Protein AF-A0A9P4UPQ6-F1 (afdb_monomer_lite)

Sequence (536 aa):
ASTRLLARRKLNTFLDKSLARQGDLAWNLEYATAYAYKHIIAARNEITDTIDYIRELDCGNSTSISNRTPYLIFTHLDKAIFGGKLDGMVYLRWRGMSSSSPGTTFAPGRERSGGEKVPRVCIELNSTPFETPEEDEIGGGGIDELLDVLIHQMIHAWFLVCCGAQEEGARQDGRISDGLHFGVILFTLRDVICNCRDGPLKLTFYAVQRCKMHEYNTSDPRFPYLGQSGDHVPHDRDRYISIDPKGLSAVNLPPADGESHCTHDNRKIRYAQIKNWQVENYARAIKSDHESKTGYEVSDLNTKGELEAVKRLHGPPSRTYVELIWEMKRIMVPKAKVIRYATLNKLVEKMAEKRDVAIPAGCSFNVLKFLYDFIQKGNYVISNQEDDCTTSGSSQYRPELTHGPPVIKGPPISSVSDLTRDAHQRLLTQVHVFNLAKEMGFNELRDYALQRMHDMPTTTDDPIAVLVEIYGDGKSAPHGALQHWTRCFLMRKDESGINGSSNPSNLEKLLFWYYERLRKGLLDKSSAFRDDFTLA

Structure (mmCIF, N/CA/C/O backbone):
data_AF-A0A9P4UPQ6-F1
#
_entry.id   AF-A0A9P4UPQ6-F1
#
loop_
_atom_site.group_PDB
_atom_site.id
_atom_site.type_symbol
_atom_site.label_atom_id
_atom_site.label_alt_id
_atom_site.label_comp_id
_atom_site.label_asym_id
_atom_site.label_entity_id
_atom_site.label_seq_id
_atom_site.pdbx_PDB_ins_code
_atom_site.Cartn_x
_atom_site.Cartn_y
_atom_site.Cartn_z
_atom_site.occupancy
_atom_site.B_iso_or_equiv
_atom_site.auth_seq_id
_atom_site.auth_comp_id
_atom_site.auth_asym_id
_atom_site.auth_atom_id
_atom_site.pdbx_PDB_model_num
ATOM 1 N N . ALA A 1 1 ? 37.867 -12.931 -8.844 1.00 45.59 1 ALA A N 1
ATOM 2 C CA . ALA A 1 1 ? 36.870 -13.960 -8.460 1.00 45.59 1 ALA A CA 1
ATOM 3 C C . ALA A 1 1 ? 35.537 -13.357 -7.983 1.00 45.59 1 ALA A C 1
ATOM 5 O O . ALA A 1 1 ? 34.503 -13.783 -8.481 1.00 45.59 1 ALA A O 1
ATOM 6 N N . SER A 1 2 ? 35.542 -12.339 -7.106 1.00 53.03 2 SER A N 1
ATOM 7 C CA . SER A 1 2 ? 34.323 -11.724 -6.531 1.00 53.03 2 SER A CA 1
ATOM 8 C C . SER A 1 2 ? 33.358 -11.099 -7.565 1.00 53.03 2 SER A C 1
ATOM 10 O O . SER A 1 2 ? 32.173 -11.422 -7.576 1.00 53.03 2 SER A O 1
ATOM 12 N N . THR A 1 3 ? 33.858 -10.311 -8.526 1.00 53.31 3 THR A N 1
ATOM 13 C CA . THR A 1 3 ? 33.028 -9.607 -9.532 1.00 53.31 3 THR A CA 1
ATOM 14 C C . THR A 1 3 ? 32.307 -10.546 -10.507 1.00 53.31 3 THR A C 1
ATOM 16 O O . THR A 1 3 ? 31.136 -10.347 -10.815 1.00 53.31 3 THR A O 1
ATOM 19 N N . ARG A 1 4 ? 32.966 -11.629 -10.948 1.00 53.62 4 ARG A N 1
ATOM 20 C CA . ARG A 1 4 ? 32.342 -12.658 -11.807 1.00 53.62 4 ARG A CA 1
ATOM 21 C C . ARG A 1 4 ? 31.269 -13.454 -11.059 1.00 53.62 4 ARG A C 1
ATOM 23 O O . ARG A 1 4 ? 30.265 -13.832 -11.654 1.00 53.62 4 ARG A O 1
ATOM 30 N N . LEU A 1 5 ? 31.465 -13.689 -9.759 1.00 53.38 5 LEU A N 1
ATOM 31 C CA . LEU A 1 5 ? 30.482 -14.360 -8.908 1.00 53.38 5 LEU A CA 1
ATOM 32 C C . LEU A 1 5 ? 29.238 -13.480 -8.695 1.00 53.38 5 LEU A C 1
ATOM 34 O O . LEU A 1 5 ? 28.119 -13.978 -8.776 1.00 53.38 5 LEU A O 1
ATOM 38 N N . LEU A 1 6 ? 29.433 -12.174 -8.484 1.00 58.66 6 LEU A N 1
ATOM 39 C CA . LEU A 1 6 ? 28.366 -11.171 -8.382 1.00 58.66 6 LEU A CA 1
ATOM 40 C C . LEU A 1 6 ? 27.565 -11.045 -9.685 1.00 58.66 6 LEU A C 1
ATOM 42 O O . LEU A 1 6 ? 26.338 -11.097 -9.644 1.00 58.66 6 LEU A O 1
ATOM 46 N N . ALA A 1 7 ? 28.237 -10.969 -10.837 1.00 61.84 7 ALA A N 1
ATOM 47 C CA . ALA A 1 7 ? 27.577 -10.928 -12.144 1.00 61.84 7 ALA A CA 1
ATOM 48 C C . ALA A 1 7 ? 26.757 -12.201 -12.419 1.00 61.84 7 ALA A C 1
ATOM 50 O O . ALA A 1 7 ? 25.617 -12.125 -12.869 1.00 61.84 7 ALA A O 1
ATOM 51 N N . ARG A 1 8 ? 27.297 -13.381 -12.076 1.00 63.44 8 ARG A N 1
ATOM 52 C CA . ARG A 1 8 ? 26.583 -14.660 -12.217 1.00 63.44 8 ARG A CA 1
ATOM 53 C C . ARG A 1 8 ? 25.380 -14.760 -11.276 1.00 63.44 8 ARG A C 1
ATOM 55 O O . ARG A 1 8 ? 24.336 -15.251 -11.687 1.00 63.44 8 ARG A O 1
ATOM 62 N N . ARG A 1 9 ? 25.498 -14.267 -10.038 1.00 68.44 9 ARG A N 1
ATOM 63 C CA . ARG A 1 9 ? 24.370 -14.183 -9.095 1.00 68.44 9 ARG A CA 1
ATOM 64 C C . ARG A 1 9 ? 23.270 -13.254 -9.610 1.00 68.44 9 ARG A C 1
ATOM 66 O O . ARG A 1 9 ? 22.117 -13.654 -9.580 1.00 68.44 9 ARG A O 1
ATOM 73 N N . LYS A 1 10 ? 23.616 -12.074 -10.137 1.00 75.19 10 LYS A N 1
ATOM 74 C CA . LYS A 1 10 ? 22.637 -11.142 -10.724 1.00 75.19 10 LYS A CA 1
ATOM 75 C C . LYS A 1 10 ? 21.927 -11.719 -11.947 1.00 75.19 10 LYS A C 1
ATOM 77 O O . LYS A 1 10 ? 20.709 -11.620 -12.037 1.00 75.19 10 LYS A O 1
ATOM 82 N N . LEU A 1 11 ? 22.663 -12.378 -12.845 1.00 80.69 11 LEU A N 1
ATOM 83 C CA . LEU A 1 11 ? 22.070 -13.071 -13.993 1.00 80.69 11 LEU A CA 1
ATOM 84 C C . LEU A 1 11 ? 21.064 -14.141 -13.542 1.00 80.69 11 LEU A C 1
ATOM 86 O O . LEU A 1 11 ? 19.961 -14.216 -14.078 1.00 80.69 11 LEU A O 1
ATOM 90 N N . ASN A 1 12 ? 21.420 -14.927 -12.522 1.00 83.94 12 ASN A N 1
ATOM 91 C CA . ASN A 1 12 ? 20.508 -15.916 -11.954 1.00 83.94 12 ASN A CA 1
ATOM 92 C C . ASN A 1 12 ? 19.247 -15.255 -11.381 1.00 83.94 12 ASN A C 1
ATOM 94 O O . ASN A 1 12 ? 18.166 -15.790 -11.580 1.00 83.94 12 ASN A O 1
ATOM 98 N N . THR A 1 13 ? 19.352 -14.083 -10.744 1.00 86.50 13 THR A N 1
ATOM 99 C CA . THR A 1 13 ? 18.182 -13.342 -10.243 1.00 86.50 13 THR A CA 1
ATOM 100 C C . THR A 1 13 ? 17.223 -12.943 -11.364 1.00 86.50 13 THR A C 1
ATOM 102 O O . THR A 1 13 ? 16.014 -13.088 -11.201 1.00 86.50 13 THR A O 1
ATOM 105 N N . PHE A 1 14 ? 17.713 -12.475 -12.518 1.00 87.81 14 PHE A N 1
ATOM 106 C CA . PHE A 1 14 ? 16.835 -12.140 -13.650 1.00 87.81 14 PHE A CA 1
ATOM 107 C C . PHE A 1 14 ? 16.074 -13.351 -14.188 1.00 87.81 14 PHE A C 1
ATOM 109 O O . PHE A 1 14 ? 14.926 -13.206 -14.587 1.00 87.81 14 PHE A O 1
ATOM 116 N N . LEU A 1 15 ? 16.693 -14.533 -14.155 1.00 88.12 15 LEU A N 1
ATOM 117 C CA . LEU A 1 15 ? 16.133 -15.776 -14.688 1.00 88.12 15 LEU A CA 1
ATOM 118 C C . LEU A 1 15 ? 15.422 -16.639 -13.629 1.00 88.12 15 LEU A C 1
ATOM 120 O O . LEU A 1 15 ? 14.865 -17.688 -13.960 1.00 88.12 15 LEU A O 1
ATOM 124 N N . ASP A 1 16 ? 15.416 -16.215 -12.365 1.00 88.00 16 ASP A N 1
ATOM 125 C CA . ASP A 1 16 ? 14.777 -16.945 -11.274 1.00 88.00 16 ASP A CA 1
ATOM 126 C C . ASP A 1 16 ? 13.262 -16.722 -11.271 1.00 88.00 16 ASP A C 1
ATOM 128 O O . ASP A 1 16 ? 12.728 -15.721 -10.789 1.00 88.00 16 ASP A O 1
ATOM 132 N N . LYS A 1 17 ? 12.551 -17.695 -11.815 1.00 84.75 17 LYS A N 1
ATOM 133 C CA . LYS A 1 17 ? 11.089 -17.724 -11.874 1.00 84.75 17 LYS A CA 1
ATOM 134 C C . LYS A 1 17 ? 10.419 -18.105 -10.551 1.00 84.75 17 LYS A C 1
ATOM 136 O O . LYS A 1 17 ? 9.220 -17.891 -10.411 1.00 84.75 17 LYS A O 1
ATOM 141 N N . SER A 1 18 ? 11.174 -18.627 -9.582 1.00 85.38 18 SER A N 1
ATOM 142 C CA . SER A 1 18 ? 10.657 -18.988 -8.256 1.00 85.38 18 SER A CA 1
ATOM 143 C C . SER A 1 18 ? 10.598 -17.802 -7.290 1.00 85.38 18 SER A C 1
ATOM 145 O O . SER A 1 18 ? 9.892 -17.854 -6.283 1.00 85.38 18 SER A O 1
ATOM 147 N N . LEU A 1 19 ? 11.301 -16.711 -7.604 1.00 86.94 19 LEU A N 1
ATOM 148 C CA . LEU A 1 19 ? 11.350 -15.523 -6.765 1.00 86.94 19 LEU A CA 1
ATOM 149 C C . LEU A 1 19 ? 9.998 -14.788 -6.763 1.00 86.94 19 LEU A C 1
ATOM 151 O O . LEU A 1 19 ? 9.689 -14.040 -7.686 1.00 86.94 19 LEU A O 1
ATOM 155 N N . ALA A 1 20 ? 9.195 -14.975 -5.715 1.00 84.75 20 ALA A N 1
ATOM 156 C CA . ALA A 1 20 ? 7.869 -14.371 -5.583 1.00 84.75 20 ALA A CA 1
ATOM 157 C C . ALA A 1 20 ? 7.938 -12.896 -5.149 1.00 84.75 20 ALA A C 1
ATOM 159 O O . ALA A 1 20 ? 8.002 -12.596 -3.959 1.00 84.75 20 ALA A O 1
ATOM 160 N N . ARG A 1 21 ? 7.945 -11.967 -6.116 1.00 86.75 21 ARG A N 1
ATOM 161 C CA . ARG A 1 21 ? 8.015 -10.513 -5.876 1.00 86.75 21 ARG A CA 1
ATOM 162 C C . ARG A 1 21 ? 7.182 -9.749 -6.894 1.00 86.75 21 ARG A C 1
ATOM 164 O O . ARG A 1 21 ? 7.644 -9.480 -7.997 1.00 86.75 21 ARG A O 1
ATOM 171 N N . GLN A 1 22 ? 5.968 -9.366 -6.520 1.00 84.81 22 GLN A N 1
ATOM 172 C CA . GLN A 1 22 ? 5.078 -8.703 -7.472 1.00 84.81 22 GLN A CA 1
ATOM 173 C C . GLN A 1 22 ? 5.537 -7.272 -7.796 1.00 84.81 22 GLN A C 1
ATOM 175 O O . GLN A 1 22 ? 5.375 -6.845 -8.933 1.00 84.81 22 GLN A O 1
ATOM 180 N N . GLY A 1 23 ? 6.182 -6.579 -6.849 1.00 84.94 23 GLY A N 1
ATOM 181 C CA . GLY A 1 23 ? 6.617 -5.193 -7.017 1.00 84.94 23 GLY A CA 1
ATOM 182 C C . GLY A 1 23 ? 5.430 -4.230 -6.982 1.00 84.94 23 GLY A C 1
ATOM 183 O O . GLY A 1 23 ? 4.624 -4.188 -7.906 1.00 84.94 23 GLY A O 1
ATOM 184 N N . ASP A 1 24 ? 5.301 -3.480 -5.891 1.00 91.44 24 ASP A N 1
ATOM 185 C CA . ASP A 1 24 ? 4.250 -2.476 -5.721 1.00 91.44 24 ASP A CA 1
ATOM 186 C C . ASP A 1 24 ? 4.674 -1.474 -4.634 1.00 91.44 24 ASP A C 1
ATOM 188 O O . ASP A 1 24 ? 4.828 -1.840 -3.467 1.00 91.44 24 ASP A O 1
ATOM 192 N N . LEU A 1 25 ? 4.902 -0.210 -5.003 1.00 91.44 25 LEU A N 1
ATOM 193 C CA . LEU A 1 25 ? 5.230 0.863 -4.051 1.00 91.44 25 LEU A CA 1
ATOM 194 C C . LEU A 1 25 ? 3.991 1.579 -3.496 1.00 91.44 25 LEU A C 1
ATOM 196 O O . LEU A 1 25 ? 4.138 2.489 -2.681 1.00 91.44 25 LEU A O 1
ATOM 200 N N . ALA A 1 26 ? 2.785 1.177 -3.903 1.00 89.88 26 ALA A N 1
ATOM 201 C CA . ALA A 1 26 ? 1.529 1.868 -3.620 1.00 89.88 26 ALA A CA 1
ATOM 202 C C . ALA A 1 26 ? 1.497 3.316 -4.153 1.00 89.88 26 ALA A C 1
ATOM 204 O O . ALA A 1 26 ? 0.862 4.204 -3.573 1.00 89.88 26 ALA A O 1
ATOM 205 N N . TRP A 1 27 ? 2.208 3.586 -5.251 1.00 91.94 27 TRP A N 1
ATOM 206 C CA . TRP A 1 27 ? 2.201 4.899 -5.895 1.00 91.94 27 TRP A CA 1
ATOM 207 C C . TRP A 1 27 ? 1.083 4.984 -6.930 1.00 91.94 27 TRP A C 1
ATOM 209 O O . TRP A 1 27 ? 0.689 3.991 -7.539 1.00 91.94 27 TRP A O 1
ATOM 219 N N . ASN A 1 28 ? 0.565 6.190 -7.151 1.00 91.25 28 ASN A N 1
ATOM 220 C CA . ASN A 1 28 ? -0.282 6.440 -8.311 1.00 91.25 28 ASN A CA 1
ATOM 221 C C . ASN A 1 28 ? 0.575 6.797 -9.537 1.00 91.25 28 ASN A C 1
ATOM 223 O O . ASN A 1 28 ? 1.760 7.129 -9.429 1.00 91.25 28 ASN A O 1
ATOM 227 N N . LEU A 1 29 ? -0.050 6.738 -10.713 1.00 92.19 29 LEU A N 1
ATOM 228 C CA . LEU A 1 29 ? 0.626 6.937 -11.992 1.00 92.19 29 LEU A CA 1
ATOM 229 C C . LEU A 1 29 ? 1.213 8.353 -12.142 1.00 92.19 29 LEU A C 1
ATOM 231 O O . LEU A 1 29 ? 2.330 8.522 -12.633 1.00 92.19 29 LEU A O 1
ATOM 235 N N . GLU A 1 30 ? 0.495 9.366 -11.651 1.00 93.81 30 GLU A N 1
ATOM 236 C CA . GLU A 1 30 ? 0.930 10.768 -11.634 1.00 93.81 30 GLU A CA 1
ATOM 237 C C . GLU A 1 30 ? 2.225 10.950 -10.826 1.00 93.81 30 GLU A C 1
ATOM 239 O O . GLU A 1 30 ? 3.198 11.522 -11.322 1.00 93.81 30 GLU A O 1
ATOM 244 N N . TYR A 1 31 ? 2.275 10.415 -9.602 1.00 95.00 31 TYR A N 1
ATOM 245 C CA . TYR A 1 31 ? 3.448 10.496 -8.737 1.00 95.00 31 TYR A CA 1
ATOM 246 C C . TYR A 1 31 ? 4.622 9.694 -9.295 1.00 95.00 31 TYR A C 1
ATOM 248 O O . TYR A 1 31 ? 5.731 10.217 -9.341 1.00 95.00 31 TYR A O 1
ATOM 256 N N . ALA A 1 32 ? 4.393 8.466 -9.776 1.00 95.88 32 ALA A N 1
ATOM 257 C CA . ALA A 1 32 ? 5.445 7.654 -10.390 1.00 95.88 32 ALA A CA 1
ATOM 258 C C . ALA A 1 32 ? 6.082 8.361 -11.600 1.00 95.88 32 ALA A C 1
ATOM 260 O O . ALA A 1 32 ? 7.300 8.322 -11.779 1.00 95.88 32 ALA A O 1
ATOM 261 N N . THR A 1 33 ? 5.271 9.067 -12.396 1.00 96.94 33 THR A N 1
ATOM 262 C CA . THR A 1 33 ? 5.752 9.887 -13.519 1.00 96.94 33 THR A CA 1
ATOM 263 C C . THR A 1 33 ? 6.554 11.087 -13.030 1.00 96.94 33 THR A C 1
ATOM 265 O O . THR A 1 33 ? 7.652 11.333 -13.522 1.00 96.94 33 THR A O 1
ATOM 268 N N . ALA A 1 34 ? 6.036 11.828 -12.046 1.00 97.38 34 ALA A N 1
ATOM 269 C CA . ALA A 1 34 ? 6.703 13.012 -11.506 1.00 97.38 34 ALA A CA 1
ATOM 270 C C . ALA A 1 34 ? 8.034 12.667 -10.832 1.00 97.38 34 ALA A C 1
ATOM 272 O O . ALA A 1 34 ? 9.007 13.406 -10.981 1.00 97.38 34 ALA A O 1
ATOM 273 N N . TYR A 1 35 ? 8.084 11.537 -10.126 1.00 96.69 35 TYR A N 1
ATOM 274 C CA . TYR A 1 35 ? 9.293 11.021 -9.505 1.00 96.69 35 TYR A CA 1
ATOM 275 C C . TYR A 1 35 ? 10.361 10.713 -10.553 1.00 96.69 35 TYR A C 1
ATOM 277 O O . TYR A 1 35 ? 11.464 11.249 -10.466 1.00 96.69 35 TYR A O 1
ATOM 285 N N . ALA A 1 36 ? 10.023 9.910 -11.570 1.00 97.38 36 ALA A N 1
ATOM 286 C CA . ALA A 1 36 ? 10.951 9.569 -12.644 1.00 97.38 36 ALA A CA 1
ATOM 287 C C . ALA A 1 36 ? 11.415 10.820 -13.402 1.00 97.38 36 ALA A C 1
ATOM 289 O O . ALA A 1 36 ? 12.610 11.015 -13.582 1.00 97.38 36 ALA A O 1
ATOM 290 N N . TYR A 1 37 ? 10.493 11.715 -13.767 1.00 97.12 37 TYR A N 1
ATOM 291 C CA . TYR A 1 37 ? 10.808 12.987 -14.423 1.00 97.12 37 TYR A CA 1
ATOM 292 C C . TYR A 1 37 ? 11.821 13.822 -13.624 1.00 97.12 37 TYR A C 1
ATOM 294 O O . TYR A 1 37 ? 12.846 14.246 -14.159 1.00 97.12 37 TYR A O 1
ATOM 302 N N . LYS A 1 38 ? 11.566 14.015 -12.322 1.00 96.81 38 LYS A N 1
ATOM 303 C CA . LYS A 1 38 ? 12.467 14.742 -11.419 1.00 96.81 38 LYS A CA 1
ATOM 304 C C . LYS A 1 38 ? 13.833 14.061 -11.320 1.00 96.81 38 LYS A C 1
ATOM 306 O O . LYS A 1 38 ? 14.852 14.749 -11.381 1.00 96.81 38 LYS A O 1
ATOM 311 N N . HIS A 1 39 ? 13.846 12.738 -11.153 1.00 96.81 39 HIS A N 1
ATOM 312 C CA . HIS A 1 39 ? 15.070 11.944 -11.041 1.00 96.81 39 HIS A CA 1
ATOM 313 C C . HIS A 1 39 ? 15.913 12.042 -12.312 1.00 96.81 39 HIS A C 1
ATOM 315 O O . HIS A 1 39 ? 17.083 12.387 -12.224 1.00 96.81 39 HIS A O 1
ATOM 321 N N . ILE A 1 40 ? 15.315 11.850 -13.490 1.00 97.44 40 ILE A N 1
ATOM 322 C CA . ILE A 1 40 ? 16.007 11.904 -14.786 1.00 97.44 40 ILE A CA 1
ATOM 323 C C . ILE A 1 40 ? 16.670 13.269 -15.012 1.00 97.44 40 ILE A C 1
ATOM 325 O O . ILE A 1 40 ? 17.830 13.333 -15.411 1.00 97.44 40 ILE A O 1
ATOM 329 N N . ILE A 1 41 ? 15.975 14.371 -14.708 1.00 95.75 41 ILE A N 1
ATOM 330 C CA . ILE A 1 41 ? 16.546 15.723 -14.839 1.00 95.75 41 ILE A CA 1
ATOM 331 C C . ILE A 1 41 ? 17.727 15.930 -13.883 1.00 95.75 41 ILE A C 1
ATOM 333 O O . ILE A 1 41 ? 18.732 16.549 -14.253 1.00 95.75 41 ILE A O 1
ATOM 337 N N . ALA A 1 42 ? 17.608 15.435 -12.649 1.00 96.69 42 ALA A N 1
ATOM 338 C CA . ALA A 1 42 ? 18.661 15.540 -11.644 1.00 96.69 42 ALA A CA 1
ATOM 339 C C . ALA A 1 42 ? 19.876 14.658 -11.984 1.00 96.69 42 ALA A C 1
ATOM 341 O O . ALA A 1 42 ? 21.011 15.090 -11.801 1.00 96.69 42 ALA A O 1
ATOM 342 N N . ALA A 1 43 ? 19.637 13.464 -12.528 1.00 96.25 43 ALA A N 1
ATOM 343 C CA . ALA A 1 43 ? 20.637 12.455 -12.865 1.00 96.25 43 ALA A CA 1
ATOM 344 C C . ALA A 1 43 ? 21.145 12.553 -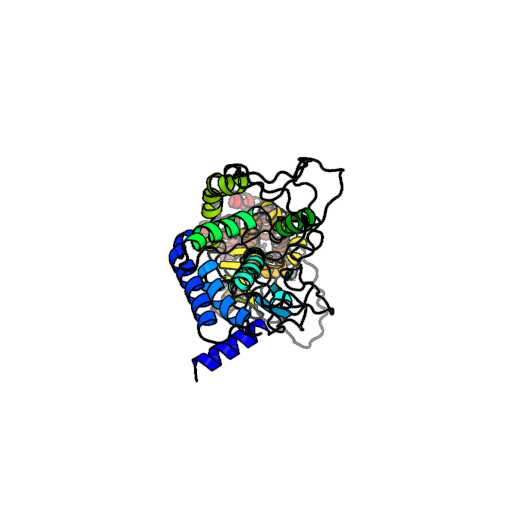14.315 1.00 96.25 43 ALA A C 1
ATOM 346 O O . ALA A 1 43 ? 21.766 11.615 -14.805 1.00 96.25 43 ALA A O 1
ATOM 347 N N . ARG A 1 44 ? 20.911 13.674 -15.016 1.00 96.00 44 ARG A N 1
ATOM 348 C CA . ARG A 1 44 ? 21.201 13.808 -16.457 1.00 96.00 44 ARG A CA 1
ATOM 349 C C . ARG A 1 44 ? 22.619 13.376 -16.856 1.00 96.00 44 ARG A C 1
ATOM 351 O O . ARG A 1 44 ? 22.761 12.649 -17.828 1.00 96.00 44 ARG A O 1
ATOM 358 N N . ASN A 1 45 ? 23.630 13.763 -16.073 1.00 95.19 45 ASN A N 1
ATOM 359 C CA . ASN A 1 45 ? 25.027 13.421 -16.350 1.00 95.19 45 ASN A CA 1
ATOM 360 C C . ASN A 1 45 ? 25.296 11.932 -16.081 1.0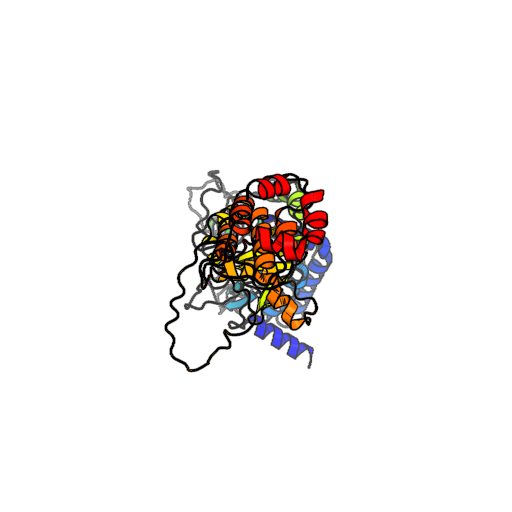0 95.19 45 ASN A C 1
ATOM 362 O O . ASN A 1 45 ? 25.936 11.268 -16.879 1.00 95.19 45 ASN A O 1
ATOM 366 N N . GLU A 1 46 ? 24.755 11.378 -14.988 1.00 96.31 46 GLU A N 1
ATOM 367 C CA . GLU A 1 46 ? 24.899 9.947 -14.684 1.00 96.31 46 GLU A CA 1
ATOM 368 C C . GLU A 1 46 ? 24.264 9.084 -15.782 1.00 96.31 46 GLU A C 1
ATOM 370 O O . GLU A 1 46 ? 24.817 8.048 -16.148 1.00 96.31 46 GLU A O 1
ATOM 375 N N . ILE A 1 47 ? 23.130 9.518 -16.340 1.00 96.75 47 ILE A N 1
ATOM 376 C CA . ILE A 1 47 ? 22.455 8.836 -17.448 1.00 96.75 47 ILE A CA 1
ATOM 377 C C . ILE A 1 47 ? 23.308 8.889 -18.721 1.00 96.75 47 ILE A C 1
ATOM 379 O O . ILE A 1 47 ? 23.511 7.841 -19.336 1.00 96.75 47 ILE A O 1
ATOM 383 N N . THR A 1 48 ? 23.825 10.063 -19.107 1.00 95.69 48 THR A N 1
ATOM 384 C CA . THR A 1 48 ? 24.671 10.192 -20.307 1.00 95.69 48 THR A CA 1
ATOM 385 C C . THR A 1 48 ? 25.961 9.391 -20.175 1.00 95.69 48 THR A C 1
ATOM 387 O O . THR A 1 48 ? 26.269 8.601 -21.065 1.00 95.69 48 THR A O 1
ATOM 390 N N . ASP A 1 49 ? 26.644 9.503 -19.032 1.00 95.06 49 ASP A N 1
ATOM 391 C CA . ASP A 1 49 ? 27.886 8.780 -18.743 1.00 95.06 49 ASP A CA 1
ATOM 392 C C . ASP A 1 49 ? 27.654 7.263 -18.754 1.00 95.06 49 ASP A C 1
ATOM 394 O O . ASP A 1 49 ? 28.481 6.498 -19.243 1.00 95.06 49 ASP A O 1
ATOM 398 N N . THR A 1 50 ? 26.505 6.810 -18.239 1.00 95.56 50 THR A N 1
ATOM 399 C CA . THR A 1 50 ? 26.143 5.388 -18.233 1.00 95.56 50 THR A CA 1
ATOM 400 C C . THR A 1 50 ? 25.918 4.853 -19.645 1.00 95.56 50 THR A C 1
ATOM 402 O O . THR A 1 50 ? 26.354 3.742 -19.942 1.00 95.56 50 THR A O 1
ATOM 405 N N . ILE A 1 51 ? 25.247 5.611 -20.517 1.00 94.56 51 ILE A N 1
ATOM 406 C CA . ILE A 1 51 ? 24.999 5.197 -21.906 1.00 94.56 51 ILE A CA 1
ATOM 407 C C . ILE A 1 51 ? 26.298 5.163 -22.703 1.00 94.56 51 ILE A C 1
ATOM 409 O O . ILE A 1 51 ? 26.558 4.166 -23.375 1.00 94.56 51 ILE A O 1
ATOM 413 N N . ASP A 1 52 ? 27.131 6.195 -22.583 1.00 92.88 52 ASP A N 1
ATOM 414 C CA . ASP A 1 52 ? 28.427 6.236 -23.261 1.00 92.88 52 ASP A CA 1
ATOM 415 C C . ASP A 1 52 ? 29.334 5.097 -22.761 1.00 92.88 52 ASP A C 1
ATOM 417 O O . ASP A 1 52 ? 29.922 4.377 -23.563 1.00 92.88 52 ASP A O 1
ATOM 421 N N . TYR A 1 53 ? 29.333 4.810 -21.455 1.00 91.75 53 TYR A N 1
ATOM 422 C CA . TYR A 1 53 ? 30.020 3.639 -20.903 1.00 91.75 53 TYR A CA 1
ATOM 423 C C . TYR A 1 53 ? 29.514 2.312 -21.493 1.00 91.75 53 TYR A C 1
ATOM 425 O O . TYR A 1 53 ? 30.307 1.425 -21.806 1.00 91.75 53 TYR A O 1
ATOM 433 N N . ILE A 1 54 ? 28.198 2.147 -21.657 1.00 90.88 54 ILE A N 1
ATOM 434 C CA . ILE A 1 54 ? 27.623 0.937 -22.265 1.00 90.88 54 ILE A CA 1
ATOM 435 C C . ILE A 1 54 ? 28.055 0.798 -23.732 1.00 90.88 54 ILE A C 1
ATOM 437 O O . ILE A 1 54 ? 28.393 -0.308 -24.154 1.00 90.88 54 ILE A O 1
ATOM 441 N N . ARG A 1 55 ? 28.086 1.897 -24.492 1.00 88.94 55 ARG A N 1
ATOM 442 C CA . ARG A 1 55 ? 28.579 1.914 -25.879 1.00 88.94 55 ARG A CA 1
ATOM 443 C C . ARG A 1 55 ? 30.060 1.545 -25.953 1.00 88.94 55 ARG A C 1
ATOM 445 O O . ARG A 1 55 ? 30.450 0.724 -26.779 1.00 88.94 55 ARG A O 1
ATOM 452 N N . GLU A 1 56 ? 30.880 2.060 -25.038 1.00 86.25 56 GLU A N 1
ATOM 453 C CA . GLU A 1 56 ? 32.304 1.711 -24.944 1.00 86.25 56 GLU A CA 1
ATOM 454 C C . GLU A 1 56 ? 32.533 0.221 -24.635 1.00 86.25 56 GLU A C 1
ATOM 456 O O . GLU A 1 56 ? 33.475 -0.381 -25.158 1.00 86.25 56 GLU A O 1
ATOM 461 N N . LEU A 1 57 ? 31.668 -0.398 -23.819 1.00 78.69 57 LEU A N 1
ATOM 462 C CA . LEU A 1 57 ? 31.734 -1.837 -23.540 1.00 78.69 57 LEU A CA 1
ATOM 463 C C . LEU A 1 57 ? 31.506 -2.696 -24.794 1.00 78.69 57 LEU A C 1
ATOM 465 O O . LEU A 1 57 ? 32.126 -3.756 -24.904 1.00 78.69 57 LEU A O 1
ATOM 469 N N . ASP A 1 58 ? 30.646 -2.248 -25.712 1.00 68.69 58 ASP A N 1
ATOM 470 C CA . ASP A 1 58 ? 30.344 -2.923 -26.982 1.00 68.69 58 ASP A CA 1
ATOM 471 C C . ASP A 1 58 ? 31.485 -2.740 -28.001 1.00 68.69 58 ASP A C 1
ATOM 473 O O . ASP A 1 58 ? 31.987 -3.705 -28.577 1.00 68.69 58 ASP A O 1
ATOM 477 N N . CYS A 1 59 ? 32.020 -1.518 -28.115 1.00 54.00 59 CYS A N 1
ATOM 478 C CA . CYS A 1 59 ? 33.144 -1.185 -29.000 1.00 54.00 59 CYS A CA 1
ATOM 479 C C . CYS A 1 59 ? 34.456 -1.927 -28.663 1.00 54.00 59 CYS A C 1
ATOM 481 O O . CYS A 1 59 ? 35.362 -1.996 -29.497 1.00 54.00 59 CYS A O 1
ATOM 483 N N . GLY A 1 60 ? 34.590 -2.463 -27.444 1.00 49.81 60 GLY A N 1
ATOM 484 C CA . GLY A 1 60 ? 35.821 -3.082 -26.951 1.00 49.81 60 GLY A CA 1
ATOM 485 C C . GLY A 1 60 ? 35.951 -4.595 -27.156 1.00 49.81 60 GLY A C 1
ATOM 486 O O . GLY A 1 60 ? 37.070 -5.097 -27.070 1.00 49.81 60 GLY A O 1
ATOM 487 N N . ASN A 1 61 ? 34.864 -5.345 -27.391 1.00 51.56 61 ASN A N 1
ATOM 488 C CA . ASN A 1 61 ? 34.904 -6.812 -27.498 1.00 51.56 61 ASN A CA 1
ATOM 489 C C . ASN A 1 61 ? 33.713 -7.376 -28.305 1.00 51.56 61 ASN A C 1
ATOM 491 O O . ASN A 1 61 ? 32.678 -7.684 -27.726 1.00 51.56 61 ASN A O 1
ATOM 495 N N . SER A 1 62 ? 33.937 -7.660 -29.595 1.00 52.47 62 SER A N 1
ATOM 496 C CA . SER A 1 62 ? 33.013 -8.333 -30.533 1.00 52.47 62 SER A CA 1
ATOM 497 C C . SER A 1 62 ? 31.840 -7.475 -31.028 1.00 52.47 62 SER A C 1
ATOM 499 O O . SER A 1 62 ? 31.018 -7.014 -30.257 1.00 52.47 62 SER A O 1
ATOM 501 N N . THR A 1 63 ? 31.719 -7.347 -32.352 1.00 56.88 63 THR A N 1
ATOM 502 C CA . THR A 1 63 ? 30.643 -6.662 -33.098 1.00 56.88 63 THR A CA 1
ATOM 503 C C . THR A 1 63 ? 29.248 -7.297 -32.952 1.00 56.88 63 THR A C 1
ATOM 505 O O . THR A 1 63 ? 28.353 -6.987 -33.733 1.00 56.88 63 THR A O 1
ATOM 508 N N . SER A 1 64 ? 29.044 -8.217 -32.003 1.00 69.50 64 SER A N 1
ATOM 509 C CA . SER A 1 64 ? 27.804 -8.983 -31.856 1.00 69.50 64 SER A CA 1
ATOM 510 C C . SER A 1 64 ? 27.276 -8.925 -30.426 1.00 69.50 64 SER A C 1
ATOM 512 O O . SER A 1 64 ? 27.953 -9.296 -29.462 1.00 69.50 64 SER A O 1
ATOM 514 N N . ILE A 1 65 ? 26.013 -8.511 -30.303 1.00 81.06 65 ILE A N 1
ATOM 515 C CA . ILE A 1 65 ? 25.270 -8.513 -29.046 1.00 81.06 65 ILE A CA 1
ATOM 516 C C . ILE A 1 65 ? 25.104 -9.951 -28.552 1.00 81.06 65 ILE A C 1
ATOM 518 O O . ILE A 1 65 ? 24.338 -10.752 -29.084 1.00 81.06 65 ILE A O 1
ATOM 522 N N . SER A 1 66 ? 25.801 -10.276 -27.465 1.00 82.75 66 SER A N 1
ATOM 523 C CA . SER A 1 66 ? 25.677 -11.580 -26.819 1.00 82.75 66 SER A CA 1
ATOM 524 C C . SER A 1 66 ? 24.339 -11.742 -26.089 1.00 82.75 66 SER A C 1
ATOM 526 O O . SER A 1 66 ? 23.751 -10.783 -25.584 1.00 82.75 66 SER A O 1
ATOM 528 N N . ASN A 1 67 ? 23.933 -12.992 -25.857 1.00 82.88 67 ASN A N 1
ATOM 529 C CA . ASN A 1 67 ? 22.765 -13.308 -25.029 1.00 82.88 67 ASN A CA 1
ATOM 530 C C . ASN A 1 67 ? 22.869 -12.831 -23.565 1.00 82.88 67 ASN A C 1
ATOM 532 O O . ASN A 1 67 ? 21.881 -12.902 -22.844 1.00 82.88 67 ASN A O 1
ATOM 536 N N . ARG A 1 68 ? 24.036 -12.371 -23.089 1.00 85.12 68 ARG A N 1
ATOM 537 C CA . ARG A 1 68 ? 24.220 -11.820 -21.733 1.00 85.12 68 ARG A CA 1
ATOM 538 C C . ARG A 1 68 ? 24.127 -10.301 -21.683 1.00 85.12 68 ARG A C 1
ATOM 540 O O . ARG A 1 68 ? 23.887 -9.756 -20.606 1.00 85.12 68 ARG A O 1
ATOM 547 N N . THR A 1 69 ? 24.315 -9.639 -22.819 1.00 88.31 69 THR A N 1
ATOM 548 C CA . THR A 1 69 ? 24.396 -8.182 -22.936 1.00 88.31 69 THR A CA 1
ATOM 549 C C . THR A 1 69 ? 23.166 -7.469 -22.342 1.00 88.31 69 THR A C 1
ATOM 551 O O . THR A 1 69 ? 23.367 -6.589 -21.501 1.00 88.31 69 THR A O 1
ATOM 554 N N . PRO A 1 70 ? 21.910 -7.898 -22.600 1.00 91.75 70 PRO A N 1
ATOM 555 C CA . PRO A 1 70 ? 20.724 -7.233 -22.042 1.00 91.75 70 PRO A CA 1
ATOM 556 C C . PRO A 1 70 ? 20.690 -7.192 -20.506 1.00 91.75 70 PRO A C 1
ATOM 558 O O . PRO A 1 70 ? 20.316 -6.185 -19.912 1.00 91.75 70 PRO A O 1
ATOM 561 N N . TYR A 1 71 ? 21.121 -8.269 -19.843 1.00 91.19 71 TYR A N 1
ATOM 562 C CA . TYR A 1 71 ? 21.091 -8.387 -18.379 1.00 91.19 71 TYR A CA 1
ATOM 563 C C . TYR A 1 71 ? 22.128 -7.490 -17.692 1.00 91.19 71 TYR A C 1
ATOM 565 O O . TYR A 1 71 ? 21.894 -6.976 -16.594 1.00 91.19 71 TYR A O 1
ATOM 573 N N . LEU A 1 72 ? 23.288 -7.314 -18.332 1.00 88.06 72 LEU A N 1
ATOM 574 C CA . LEU A 1 72 ? 24.338 -6.421 -17.847 1.00 88.06 72 LEU A CA 1
ATOM 575 C C . LEU A 1 72 ? 23.878 -4.967 -17.958 1.00 88.06 72 LEU A C 1
ATOM 577 O O . LEU A 1 72 ? 23.886 -4.245 -16.961 1.00 88.06 72 LEU A O 1
ATOM 581 N N . ILE A 1 73 ? 23.398 -4.582 -19.140 1.00 91.94 73 ILE A N 1
ATOM 582 C CA . ILE A 1 73 ? 22.926 -3.228 -19.435 1.00 91.94 73 ILE A CA 1
ATOM 583 C C . ILE A 1 73 ? 21.750 -2.844 -18.539 1.00 91.94 73 ILE A C 1
ATOM 585 O O . ILE A 1 73 ? 21.763 -1.755 -17.968 1.00 91.94 73 ILE A O 1
ATOM 589 N N . PHE A 1 74 ? 20.784 -3.750 -18.332 1.00 95.12 74 PHE A N 1
ATOM 590 C CA . PHE A 1 74 ? 19.626 -3.501 -17.467 1.00 95.12 74 PHE A CA 1
ATOM 591 C C . PHE A 1 74 ? 20.045 -2.968 -16.095 1.00 95.12 74 PHE A C 1
ATOM 593 O O . PHE A 1 74 ? 19.472 -2.006 -15.598 1.00 95.12 74 PHE A O 1
ATOM 600 N N . THR A 1 75 ? 21.069 -3.571 -15.482 1.00 92.00 75 THR A N 1
ATOM 601 C CA . THR A 1 75 ? 21.531 -3.181 -14.141 1.00 92.00 75 THR A CA 1
ATOM 602 C C . THR A 1 75 ? 22.068 -1.747 -14.113 1.00 92.00 75 THR A C 1
ATOM 604 O O . THR A 1 75 ? 21.845 -1.022 -13.144 1.00 92.00 75 THR A O 1
ATOM 607 N N . HIS A 1 76 ? 22.794 -1.346 -15.157 1.00 94.19 76 HIS A N 1
ATOM 608 C CA . HIS A 1 76 ? 23.338 0.004 -15.281 1.00 94.19 76 HIS A CA 1
ATOM 609 C C . HIS A 1 76 ? 22.223 1.025 -15.525 1.00 94.19 76 HIS A C 1
ATOM 611 O O . HIS A 1 76 ? 22.147 2.031 -14.818 1.00 94.19 76 HIS A O 1
ATOM 617 N N . LEU A 1 77 ? 21.313 0.717 -16.452 1.00 96.50 77 LEU A N 1
ATOM 618 C CA . LEU A 1 77 ? 20.173 1.570 -16.774 1.00 96.50 77 LEU A CA 1
ATOM 619 C C . LEU A 1 77 ? 19.214 1.733 -15.591 1.00 96.50 77 LEU A C 1
ATOM 621 O O . LEU A 1 77 ? 18.784 2.847 -15.320 1.00 96.50 77 LEU A O 1
ATOM 625 N N . ASP A 1 78 ? 18.899 0.666 -14.853 1.00 96.88 78 ASP A N 1
ATOM 626 C CA . ASP A 1 78 ? 17.994 0.736 -13.699 1.00 96.88 78 ASP A CA 1
ATOM 627 C C . ASP A 1 78 ? 18.555 1.663 -12.620 1.00 96.88 78 ASP A C 1
ATOM 629 O O . ASP A 1 78 ? 17.849 2.526 -12.098 1.00 96.88 78 ASP A O 1
ATOM 633 N N . LYS A 1 79 ? 19.856 1.550 -12.332 1.00 95.44 79 LYS A N 1
ATOM 634 C CA . LYS A 1 79 ? 20.519 2.432 -11.373 1.00 95.44 79 LYS A CA 1
ATOM 635 C C . LYS A 1 79 ? 20.453 3.899 -11.813 1.00 95.44 79 LYS A C 1
ATOM 637 O O . LYS A 1 79 ? 20.026 4.731 -11.017 1.00 95.44 79 LYS A O 1
ATOM 642 N N . ALA A 1 80 ? 20.836 4.195 -13.055 1.00 96.75 80 ALA A N 1
ATOM 643 C CA . ALA A 1 80 ? 20.915 5.567 -13.551 1.00 96.75 80 ALA A CA 1
ATOM 644 C C . ALA A 1 80 ? 19.527 6.206 -13.754 1.00 96.75 80 ALA A C 1
ATOM 646 O O . ALA A 1 80 ? 19.292 7.337 -13.334 1.00 96.75 80 ALA A O 1
ATOM 647 N N . ILE A 1 81 ? 18.584 5.477 -14.361 1.00 97.50 81 ILE A N 1
ATOM 648 C CA . ILE A 1 81 ? 17.283 6.010 -14.796 1.00 97.50 81 ILE A CA 1
ATOM 649 C C . ILE A 1 81 ? 16.209 5.893 -13.707 1.00 97.50 81 ILE A C 1
ATOM 651 O O . ILE A 1 81 ? 15.390 6.798 -13.560 1.00 97.50 81 ILE A O 1
ATOM 655 N N . PHE A 1 82 ? 16.193 4.799 -12.942 1.00 96.56 82 PHE A N 1
ATOM 656 C CA . PHE A 1 82 ? 15.106 4.478 -12.004 1.00 96.56 82 PHE A CA 1
ATOM 657 C C . PHE A 1 82 ? 15.576 4.349 -10.546 1.00 96.56 82 PHE A C 1
ATOM 659 O O . PHE A 1 82 ? 14.800 3.968 -9.664 1.00 96.56 82 PHE A O 1
ATOM 666 N N . GLY A 1 83 ? 16.842 4.673 -10.266 1.00 93.62 83 GLY A N 1
ATOM 667 C CA . GLY A 1 83 ? 17.414 4.631 -8.921 1.00 93.62 83 GLY A CA 1
ATOM 668 C C . GLY A 1 83 ? 17.539 3.217 -8.345 1.00 93.62 83 GLY A C 1
ATOM 669 O O . GLY A 1 83 ? 17.523 3.056 -7.125 1.00 93.62 83 GLY A O 1
ATOM 670 N N . GLY A 1 84 ? 17.623 2.190 -9.196 1.00 93.31 84 GLY A N 1
ATOM 671 C CA . GLY A 1 84 ? 17.772 0.793 -8.774 1.00 93.31 84 GLY A CA 1
ATOM 672 C C . GLY A 1 84 ? 16.478 0.140 -8.277 1.00 93.31 84 GLY A C 1
ATOM 673 O O . GLY A 1 84 ? 16.530 -0.856 -7.555 1.00 93.31 84 GLY A O 1
ATOM 674 N N . LYS A 1 85 ? 15.315 0.730 -8.574 1.00 92.81 85 LYS A N 1
ATOM 675 C CA . LYS A 1 85 ? 14.010 0.259 -8.082 1.00 92.81 85 LYS A CA 1
ATOM 676 C C . LYS A 1 85 ? 13.486 -0.964 -8.845 1.00 92.81 85 LYS A C 1
ATOM 678 O O . LYS A 1 85 ? 12.589 -1.632 -8.333 1.00 92.81 85 LYS A O 1
ATOM 683 N N . LEU A 1 86 ? 14.026 -1.278 -10.027 1.00 95.0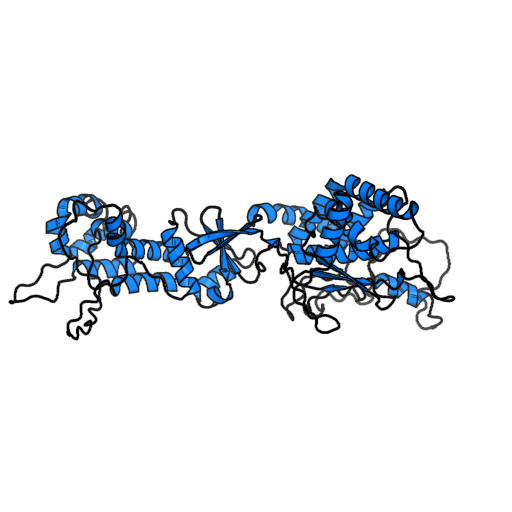6 86 LEU A N 1
ATOM 684 C CA . LEU A 1 86 ? 13.649 -2.474 -10.790 1.00 95.06 86 LEU A CA 1
ATOM 685 C C . LEU A 1 86 ? 14.468 -3.716 -10.396 1.00 95.06 86 LEU A C 1
ATOM 687 O O . LEU A 1 86 ? 14.062 -4.842 -10.714 1.00 95.06 86 LEU A O 1
ATOM 691 N N . ASP A 1 87 ? 15.593 -3.541 -9.696 1.00 90.00 87 ASP A N 1
ATOM 692 C CA . ASP A 1 87 ? 16.485 -4.626 -9.287 1.00 90.00 87 ASP A CA 1
ATOM 693 C C . ASP A 1 87 ? 15.755 -5.697 -8.463 1.00 90.00 87 ASP A C 1
ATOM 695 O O . ASP A 1 87 ? 15.078 -5.444 -7.462 1.00 90.00 87 ASP A O 1
ATOM 699 N N . GLY A 1 88 ? 15.864 -6.943 -8.920 1.00 89.25 88 GLY A N 1
ATOM 700 C CA . GLY A 1 88 ? 15.168 -8.091 -8.341 1.00 89.25 88 GLY A CA 1
ATOM 701 C C . GLY A 1 88 ? 13.641 -8.103 -8.511 1.00 89.25 88 GLY A C 1
ATOM 702 O O . GLY A 1 88 ? 13.033 -9.121 -8.169 1.00 89.25 88 GLY A O 1
ATOM 703 N N . MET A 1 89 ? 13.016 -7.040 -9.031 1.00 93.38 89 MET A N 1
ATOM 704 C CA . MET A 1 89 ? 11.572 -6.981 -9.319 1.00 93.38 89 MET A CA 1
ATOM 705 C C . MET A 1 89 ? 11.239 -7.465 -10.728 1.00 93.38 89 MET A C 1
ATOM 707 O O . MET A 1 89 ? 10.117 -7.895 -10.975 1.00 93.38 89 MET A O 1
ATOM 711 N N . VAL A 1 90 ? 12.214 -7.426 -11.639 1.00 94.75 90 VAL A N 1
ATOM 712 C CA . VAL A 1 90 ? 12.030 -7.819 -13.037 1.00 94.75 90 VAL A CA 1
ATOM 713 C C . VAL A 1 90 ? 12.604 -9.209 -13.308 1.00 94.75 90 VAL A C 1
ATOM 715 O O . VAL A 1 90 ? 13.750 -9.521 -12.969 1.00 94.75 90 VAL A O 1
ATOM 718 N N . TYR A 1 91 ? 11.789 -10.052 -13.936 1.00 94.62 91 TYR A N 1
ATOM 719 C CA . TYR A 1 91 ? 12.216 -11.248 -14.647 1.00 94.62 91 TYR A CA 1
ATOM 720 C C . TYR A 1 91 ? 12.458 -10.868 -16.112 1.00 94.62 91 TYR A C 1
ATOM 722 O O . TYR A 1 91 ? 11.527 -10.471 -16.809 1.00 94.62 91 TYR A O 1
ATOM 730 N N . LEU A 1 92 ? 13.706 -10.940 -16.573 1.00 94.62 92 LEU A N 1
ATOM 731 C CA . LEU A 1 92 ? 14.080 -10.564 -17.939 1.00 94.62 92 LEU A CA 1
ATOM 732 C C . LEU A 1 92 ? 14.342 -11.834 -18.745 1.00 94.62 92 LEU A C 1
ATOM 734 O O . LEU A 1 92 ? 15.075 -12.711 -18.293 1.00 94.62 92 LEU A O 1
ATOM 738 N N . ARG A 1 93 ? 13.764 -11.930 -19.940 1.00 92.56 93 ARG A N 1
ATOM 739 C CA . ARG A 1 93 ? 13.968 -13.047 -20.861 1.00 92.56 93 ARG A CA 1
ATOM 740 C C . ARG A 1 93 ? 14.360 -12.518 -22.232 1.00 92.56 93 ARG A C 1
ATOM 742 O O . ARG A 1 93 ? 13.658 -11.697 -22.805 1.00 92.56 93 ARG A O 1
ATOM 749 N N . TRP A 1 94 ? 15.454 -13.047 -22.761 1.00 91.31 94 TRP A N 1
ATOM 750 C CA . TRP A 1 94 ? 15.908 -12.832 -24.134 1.00 91.31 94 TRP A CA 1
ATOM 751 C C . TRP A 1 94 ? 15.386 -13.973 -25.012 1.00 91.31 94 TRP A C 1
ATOM 753 O O . TRP A 1 94 ? 15.713 -15.132 -24.737 1.00 91.31 94 TRP A O 1
ATOM 763 N N . ARG A 1 95 ? 14.519 -13.688 -25.992 1.00 90.00 95 ARG A N 1
ATOM 764 C CA . ARG A 1 95 ? 13.925 -14.727 -26.854 1.00 90.00 95 ARG A CA 1
ATOM 765 C C . ARG A 1 95 ? 13.572 -14.216 -28.246 1.00 90.00 95 ARG A C 1
ATOM 767 O O . ARG A 1 95 ? 13.195 -13.058 -28.384 1.00 90.00 95 ARG A O 1
ATOM 774 N N . GLY A 1 96 ? 13.568 -15.118 -29.226 1.00 87.88 96 GLY A N 1
ATOM 775 C CA . GLY A 1 96 ? 13.113 -14.805 -30.576 1.00 87.88 96 GLY A CA 1
ATOM 776 C C . GLY A 1 96 ? 11.611 -14.520 -30.609 1.00 87.88 96 GLY A C 1
ATOM 777 O O . GLY A 1 96 ? 10.810 -15.240 -29.998 1.00 87.88 96 GLY A O 1
ATOM 778 N N . MET A 1 97 ? 11.236 -13.446 -31.294 1.00 86.88 97 MET A N 1
ATOM 779 C CA . MET A 1 97 ? 9.860 -13.003 -31.529 1.00 86.88 97 MET A CA 1
ATOM 780 C C . MET A 1 97 ? 9.762 -12.455 -32.962 1.00 86.88 97 MET A C 1
ATOM 782 O O . MET A 1 97 ? 10.751 -12.394 -33.683 1.00 86.88 97 MET A O 1
ATOM 786 N N . SER A 1 98 ? 8.576 -12.029 -33.408 1.00 81.31 98 SER A N 1
ATOM 787 C CA . SER A 1 98 ? 8.452 -11.375 -34.720 1.00 81.31 98 SER A CA 1
ATOM 788 C C . SER A 1 98 ? 9.402 -10.176 -34.821 1.00 81.31 98 SER A C 1
ATOM 790 O O . SER A 1 98 ? 9.399 -9.345 -33.914 1.00 81.31 98 SER A O 1
ATOM 792 N N . SER A 1 99 ? 10.147 -10.034 -35.919 1.00 72.94 99 SER A N 1
ATOM 793 C CA . SER A 1 99 ? 11.131 -8.952 -36.130 1.00 72.94 99 SER A CA 1
ATOM 794 C C . SER A 1 99 ? 10.567 -7.534 -35.953 1.00 72.94 99 SER A C 1
ATOM 796 O O . SER A 1 99 ? 11.292 -6.614 -35.595 1.00 72.94 99 SER A O 1
ATOM 798 N N . SER A 1 100 ? 9.257 -7.357 -36.131 1.00 71.94 100 SER A N 1
ATOM 799 C CA . SER A 1 100 ? 8.536 -6.097 -35.918 1.00 71.94 100 SER A CA 1
ATOM 800 C C . SER A 1 100 ? 8.160 -5.799 -34.458 1.00 71.94 100 SER A C 1
ATOM 802 O O . SER A 1 100 ? 7.595 -4.741 -34.177 1.00 71.94 100 SER A O 1
ATOM 804 N N . SER A 1 101 ? 8.427 -6.717 -33.525 1.00 82.06 101 SER A N 1
ATOM 805 C CA . SER A 1 101 ? 8.117 -6.548 -32.105 1.00 82.06 101 SER A CA 1
ATOM 806 C C . SER A 1 101 ? 9.357 -6.102 -31.326 1.00 82.06 101 SER A C 1
ATOM 808 O O . SER A 1 101 ? 10.376 -6.789 -31.385 1.00 82.06 101 SER A O 1
ATOM 810 N N . PRO A 1 102 ? 9.281 -5.026 -30.523 1.00 85.12 102 PRO A N 1
ATOM 811 C CA . PRO A 1 102 ? 10.359 -4.653 -29.606 1.00 85.12 102 PRO A CA 1
ATOM 812 C C . PRO A 1 102 ? 10.438 -5.553 -28.362 1.00 85.12 102 PRO A C 1
ATOM 814 O O . PRO A 1 102 ? 11.321 -5.371 -27.527 1.00 85.12 102 PRO A O 1
ATOM 817 N N . GLY A 1 103 ? 9.500 -6.488 -28.202 1.00 90.50 103 GLY A N 1
ATOM 818 C CA . GLY A 1 103 ? 9.289 -7.250 -26.976 1.00 90.50 103 GLY A CA 1
ATOM 819 C C . GLY A 1 103 ? 7.982 -6.883 -26.274 1.00 90.50 103 GLY A C 1
ATOM 820 O O . GLY A 1 103 ? 7.171 -6.103 -26.780 1.00 90.50 103 GLY A O 1
ATOM 821 N N . THR A 1 104 ? 7.774 -7.476 -25.101 1.00 92.25 104 THR A N 1
ATOM 822 C CA . THR A 1 104 ? 6.550 -7.325 -24.308 1.00 92.25 104 THR A CA 1
ATOM 823 C C . THR A 1 104 ? 6.863 -7.334 -22.817 1.00 92.25 104 THR A C 1
ATOM 825 O O . THR A 1 104 ? 7.577 -8.208 -22.323 1.00 92.25 104 THR A O 1
ATOM 828 N N . THR A 1 105 ? 6.286 -6.386 -22.086 1.00 94.69 105 THR A N 1
ATOM 829 C CA . THR A 1 105 ? 6.272 -6.355 -20.626 1.00 94.69 105 THR A CA 1
ATOM 830 C C . THR A 1 105 ? 4.944 -6.901 -20.108 1.00 94.69 105 THR A C 1
ATOM 832 O O . THR A 1 105 ? 3.881 -6.471 -20.544 1.00 94.69 105 THR A O 1
ATOM 835 N N . PHE A 1 106 ? 4.999 -7.822 -19.150 1.00 94.19 106 PHE A N 1
ATOM 836 C CA . PHE A 1 106 ? 3.849 -8.464 -18.523 1.00 94.19 106 PHE A CA 1
ATOM 837 C C . PHE A 1 106 ? 3.778 -8.126 -17.035 1.00 94.19 106 PHE A C 1
ATOM 839 O O . PHE A 1 106 ? 4.788 -8.112 -16.321 1.00 94.19 106 PHE A O 1
ATOM 846 N N . ALA A 1 107 ? 2.556 -7.929 -16.556 1.00 94.31 107 ALA A N 1
ATOM 847 C CA . ALA A 1 107 ? 2.239 -7.828 -15.146 1.00 94.31 107 ALA A CA 1
ATOM 848 C C . ALA A 1 107 ? 2.556 -9.141 -14.392 1.00 94.31 107 ALA A C 1
ATOM 850 O O . ALA A 1 107 ? 2.471 -10.230 -14.970 1.00 94.31 107 ALA A O 1
ATOM 851 N N . PRO A 1 108 ? 2.867 -9.070 -13.083 1.00 91.94 108 PRO A N 1
ATOM 852 C CA . PRO A 1 108 ? 3.085 -10.251 -12.254 1.00 91.94 108 PRO A CA 1
ATOM 853 C C . PRO A 1 108 ? 1.913 -11.234 -12.308 1.00 91.94 108 PRO A C 1
ATOM 855 O O . PRO A 1 108 ? 0.753 -10.853 -12.164 1.00 91.94 108 PRO A O 1
ATOM 858 N N . GLY A 1 109 ? 2.222 -12.518 -12.477 1.00 89.00 109 GLY A N 1
ATOM 859 C CA . GLY A 1 109 ? 1.253 -13.614 -12.497 1.00 89.00 109 GLY A CA 1
ATOM 860 C C . GLY A 1 109 ? 0.464 -13.757 -13.802 1.00 89.00 109 GLY A C 1
ATOM 861 O O . GLY A 1 109 ? -0.314 -14.707 -13.914 1.00 89.00 109 GLY A O 1
ATOM 862 N N . ARG A 1 110 ? 0.671 -12.870 -14.788 1.00 89.06 110 ARG A N 1
ATOM 863 C CA . ARG A 1 110 ? 0.056 -12.991 -16.114 1.00 89.06 110 ARG A CA 1
ATOM 864 C C . ARG A 1 110 ? 0.563 -14.250 -16.816 1.00 89.06 110 ARG A C 1
ATOM 866 O O . ARG A 1 110 ? 1.742 -14.604 -16.734 1.00 89.06 110 ARG A O 1
ATOM 873 N N . GLU A 1 111 ? -0.355 -14.945 -17.473 1.00 84.31 111 GLU A N 1
ATOM 874 C CA . GLU A 1 111 ? -0.041 -16.124 -18.269 1.00 84.31 111 GLU A CA 1
ATOM 875 C C . GLU A 1 111 ? 0.624 -15.712 -19.581 1.00 84.31 111 GLU A C 1
ATOM 877 O O . GLU A 1 111 ? 0.180 -14.775 -20.237 1.00 84.31 111 GLU A O 1
ATOM 882 N N . ARG A 1 112 ? 1.713 -16.394 -19.939 1.00 82.81 112 ARG A N 1
ATOM 883 C CA . ARG A 1 112 ? 2.545 -16.069 -21.106 1.00 82.81 112 ARG A CA 1
ATOM 884 C C . ARG A 1 112 ? 2.543 -17.222 -22.103 1.00 82.81 112 ARG A C 1
ATOM 886 O O . ARG A 1 112 ? 2.017 -18.301 -21.824 1.00 82.81 112 ARG A O 1
ATOM 893 N N . SER A 1 113 ? 3.183 -17.023 -23.257 1.00 68.62 113 SER A N 1
ATOM 894 C CA . SER A 1 113 ? 3.372 -18.080 -24.257 1.00 68.62 113 SER A CA 1
ATOM 895 C C . SER A 1 113 ? 3.984 -19.335 -23.614 1.00 68.62 113 SER A C 1
ATOM 897 O O . SER A 1 113 ? 5.100 -19.289 -23.096 1.00 68.62 113 SER A O 1
ATOM 899 N N . GLY A 1 114 ? 3.247 -20.451 -23.646 1.00 70.75 114 GLY A N 1
ATOM 900 C CA . GLY A 1 114 ? 3.631 -21.709 -22.992 1.00 70.75 114 GLY A CA 1
ATOM 901 C C . GLY A 1 114 ? 3.009 -21.951 -21.608 1.00 70.75 114 GLY A C 1
ATOM 902 O O . GLY A 1 114 ? 3.439 -22.874 -20.923 1.00 70.75 114 GLY A O 1
ATOM 903 N N . GLY A 1 115 ? 2.026 -21.146 -21.182 1.00 77.12 115 GLY A N 1
ATOM 904 C CA . GLY A 1 115 ? 1.252 -21.356 -19.945 1.00 77.12 115 GLY A CA 1
ATOM 905 C C . GLY A 1 115 ? 1.985 -20.976 -18.650 1.00 77.12 115 GLY A C 1
ATOM 906 O O . GLY A 1 115 ? 1.512 -21.246 -17.548 1.00 77.12 115 GLY A O 1
ATOM 907 N N . GLU A 1 116 ? 3.165 -20.360 -18.751 1.00 83.25 116 GLU A N 1
ATOM 908 C CA . GLU A 1 116 ? 4.034 -20.097 -17.601 1.00 83.25 116 GLU A CA 1
ATOM 909 C C . GLU A 1 116 ? 3.689 -18.767 -16.908 1.00 83.25 116 GLU A C 1
ATOM 911 O O . GLU A 1 116 ? 3.853 -17.688 -17.488 1.00 83.25 116 GLU A O 1
ATOM 916 N N . LYS A 1 117 ? 3.310 -18.834 -15.625 1.00 88.38 117 LYS A N 1
ATOM 917 C CA . LYS A 1 117 ? 3.052 -17.668 -14.762 1.00 88.38 117 LYS A CA 1
ATOM 918 C C . LYS A 1 117 ? 4.274 -17.351 -13.907 1.00 88.38 117 LYS A C 1
ATOM 920 O O . LYS A 1 117 ? 4.740 -18.198 -13.151 1.00 88.38 117 LYS A O 1
ATOM 925 N N . VAL A 1 118 ? 4.771 -16.120 -14.006 1.00 89.38 118 VAL A N 1
ATOM 926 C CA . VAL A 1 118 ? 5.912 -15.640 -13.210 1.00 89.38 118 VAL A CA 1
ATOM 927 C C . VAL A 1 118 ? 5.412 -14.629 -12.182 1.00 89.38 118 VAL A C 1
ATOM 929 O O . VAL A 1 118 ? 4.735 -13.679 -12.564 1.00 89.38 118 VAL A O 1
ATOM 932 N N . PRO A 1 119 ? 5.733 -14.777 -10.886 1.00 89.50 119 PRO A N 1
ATOM 933 C CA . PRO A 1 119 ? 5.212 -13.923 -9.814 1.00 89.50 119 PRO A CA 1
ATOM 934 C C . PRO A 1 119 ? 5.911 -12.550 -9.724 1.00 89.50 119 PRO A C 1
ATOM 936 O O . PRO A 1 119 ? 5.980 -11.971 -8.642 1.00 89.50 119 PRO A O 1
ATOM 939 N N . ARG A 1 120 ? 6.453 -12.050 -10.842 1.00 92.06 120 ARG A N 1
ATOM 940 C CA . ARG A 1 120 ? 7.221 -10.804 -10.985 1.00 92.06 120 ARG A CA 1
ATOM 941 C C . ARG A 1 120 ? 6.865 -10.101 -12.287 1.00 92.06 120 ARG A C 1
ATOM 943 O O . ARG A 1 120 ? 6.360 -10.750 -13.202 1.00 92.06 120 ARG A O 1
ATOM 950 N N . VAL A 1 121 ? 7.178 -8.810 -12.389 1.00 95.06 121 VAL A N 1
ATOM 951 C CA . VAL A 1 121 ? 7.107 -8.093 -13.669 1.00 95.06 121 VAL A CA 1
ATOM 952 C C . VAL A 1 121 ? 8.041 -8.790 -14.654 1.00 95.06 121 VAL A C 1
ATOM 954 O O . VAL A 1 121 ? 9.210 -9.015 -14.346 1.00 95.06 121 VAL A O 1
ATOM 957 N N . CYS A 1 122 ? 7.533 -9.174 -15.819 1.00 94.88 122 CYS A N 1
ATOM 958 C CA . CYS A 1 122 ? 8.296 -9.933 -16.804 1.00 94.88 122 CYS A CA 1
ATOM 959 C C . CYS A 1 122 ? 8.540 -9.076 -18.040 1.00 94.88 122 CYS A C 1
ATOM 961 O O . CYS A 1 122 ? 7.583 -8.610 -18.639 1.00 94.88 122 CYS A O 1
ATOM 963 N N . ILE A 1 123 ? 9.792 -8.923 -18.458 1.00 95.75 123 ILE A N 1
ATOM 964 C CA . ILE A 1 123 ? 10.140 -8.351 -19.760 1.00 95.75 123 ILE A CA 1
ATOM 965 C C . ILE A 1 123 ? 10.602 -9.496 -20.655 1.00 95.75 123 ILE A C 1
ATOM 967 O O . ILE A 1 123 ? 11.610 -10.143 -20.371 1.00 95.75 123 ILE A O 1
ATOM 971 N N . GLU A 1 124 ? 9.875 -9.752 -21.736 1.00 94.31 124 GLU A N 1
ATOM 972 C CA . GLU A 1 124 ? 10.328 -10.613 -22.825 1.00 94.31 124 GLU A CA 1
ATOM 973 C C . GLU A 1 124 ? 10.852 -9.727 -23.951 1.00 94.31 124 GLU A C 1
ATOM 975 O O . GLU A 1 124 ? 10.086 -9.084 -24.663 1.00 94.31 124 GLU A O 1
ATOM 980 N N . LEU A 1 125 ? 12.173 -9.658 -24.065 1.00 93.44 125 LEU A N 1
ATOM 981 C CA . LEU A 1 125 ? 12.879 -8.816 -25.016 1.00 93.44 125 LEU A CA 1
ATOM 982 C C . LEU A 1 125 ? 13.200 -9.620 -26.279 1.00 93.44 125 LEU A C 1
ATOM 984 O O . LEU A 1 125 ? 13.698 -10.748 -26.182 1.00 93.44 125 LEU A O 1
ATOM 988 N N . ASN A 1 126 ? 12.906 -9.038 -27.443 1.00 91.31 126 ASN A N 1
ATOM 989 C CA . ASN A 1 126 ? 13.066 -9.714 -28.725 1.00 91.31 126 ASN A CA 1
ATOM 990 C C . ASN A 1 126 ? 14.547 -9.834 -29.115 1.00 91.31 126 ASN A C 1
ATOM 992 O O . ASN A 1 126 ? 15.219 -8.819 -29.285 1.00 91.31 126 ASN A O 1
ATOM 996 N N . SER A 1 127 ? 15.036 -11.064 -29.282 1.00 90.44 127 SER A N 1
ATOM 997 C CA . SER A 1 127 ? 16.406 -11.346 -29.721 1.00 90.44 127 SER A CA 1
ATOM 998 C C . SER A 1 127 ? 16.584 -11.345 -31.233 1.00 90.44 127 SER A C 1
ATOM 1000 O O . SER A 1 127 ? 17.698 -11.119 -31.690 1.00 90.44 127 SER A O 1
ATOM 1002 N N . THR A 1 128 ? 15.514 -11.549 -32.005 1.00 88.19 128 THR A N 1
ATOM 1003 C CA . THR A 1 128 ? 15.575 -11.751 -33.460 1.00 88.19 128 THR A CA 1
ATOM 1004 C C . THR A 1 128 ? 16.294 -10.626 -34.220 1.00 88.19 128 THR A C 1
ATOM 1006 O O . THR A 1 128 ? 17.112 -10.952 -35.071 1.00 88.19 128 THR A O 1
ATOM 1009 N N . PRO A 1 129 ? 16.119 -9.323 -33.905 1.00 84.75 129 PRO A N 1
ATOM 1010 C CA . PRO A 1 129 ? 16.876 -8.255 -34.578 1.00 84.75 129 PRO A CA 1
ATOM 1011 C C . PRO A 1 129 ? 18.401 -8.318 -34.365 1.00 84.75 129 PRO A C 1
ATOM 1013 O O . PRO A 1 129 ? 19.168 -7.714 -35.112 1.00 84.75 129 PRO A O 1
ATOM 1016 N N . PHE A 1 130 ? 18.846 -9.032 -33.331 1.00 84.56 130 PHE A N 1
ATOM 1017 C CA . PHE A 1 130 ? 20.230 -9.079 -32.856 1.00 84.56 130 PHE A CA 1
ATOM 1018 C C . PHE A 1 130 ? 20.905 -10.430 -33.117 1.00 84.56 130 PHE A C 1
ATOM 1020 O O . PHE A 1 130 ? 22.080 -10.612 -32.796 1.00 84.56 130 PHE A O 1
ATOM 1027 N N . GLU A 1 131 ? 20.163 -11.391 -33.665 1.00 79.50 131 GLU A N 1
ATOM 1028 C CA . GLU A 1 131 ? 20.708 -12.664 -34.118 1.00 79.50 131 GLU A CA 1
ATOM 1029 C C . GLU A 1 131 ? 21.514 -12.432 -35.407 1.00 79.50 131 GLU A C 1
ATOM 1031 O O . GLU A 1 131 ? 21.183 -11.574 -36.229 1.00 79.50 131 GLU A O 1
ATOM 1036 N N . THR A 1 132 ? 22.639 -13.139 -35.551 1.00 62.72 132 THR A N 1
ATOM 1037 C CA . THR A 1 132 ? 23.463 -13.061 -36.763 1.00 62.72 132 THR A CA 1
ATOM 1038 C C . THR A 1 132 ? 22.640 -13.548 -37.950 1.00 62.72 132 THR A C 1
ATOM 1040 O O . THR A 1 132 ? 22.111 -14.658 -37.862 1.00 62.72 132 THR A O 1
ATOM 1043 N N . PRO A 1 133 ? 22.540 -12.769 -39.036 1.00 57.12 133 PRO A N 1
ATOM 1044 C CA . PRO A 1 133 ? 21.728 -13.168 -40.170 1.00 57.12 133 PRO A CA 1
ATOM 1045 C C . PRO A 1 133 ? 22.297 -14.427 -40.827 1.00 57.12 133 PRO A C 1
ATOM 1047 O O . PRO A 1 133 ? 23.507 -14.537 -41.039 1.00 57.12 133 PRO A O 1
ATOM 1050 N N . GLU A 1 134 ? 21.417 -15.371 -41.160 1.00 54.66 134 GLU A N 1
ATOM 1051 C CA . GLU A 1 134 ? 21.674 -16.299 -42.263 1.00 54.66 134 GLU A CA 1
ATOM 1052 C C . GLU A 1 134 ? 21.734 -15.475 -43.563 1.00 54.66 134 GLU A C 1
ATOM 1054 O O . GLU A 1 134 ? 21.147 -14.396 -43.614 1.00 54.66 134 GLU A O 1
ATOM 1059 N N . GLU A 1 135 ? 22.484 -15.944 -44.568 1.00 52.00 135 GLU A N 1
ATOM 1060 C CA . GLU A 1 135 ? 23.147 -15.184 -45.656 1.00 52.00 135 GLU A CA 1
ATOM 1061 C C . GLU A 1 135 ? 22.331 -14.126 -46.451 1.00 52.00 135 GLU A C 1
ATOM 1063 O O . GLU A 1 135 ? 22.934 -13.403 -47.237 1.00 52.00 135 GLU A O 1
ATOM 1068 N N . ASP A 1 136 ? 21.030 -13.932 -46.201 1.00 49.38 136 ASP A N 1
ATOM 1069 C CA . ASP A 1 136 ? 20.152 -12.957 -46.868 1.00 49.38 136 ASP A CA 1
ATOM 1070 C C . ASP A 1 136 ? 19.208 -12.141 -45.933 1.00 49.38 136 ASP A C 1
ATOM 1072 O O . ASP A 1 136 ? 18.317 -11.440 -46.424 1.00 49.38 136 ASP A O 1
ATOM 1076 N N . GLU A 1 137 ? 19.366 -12.165 -44.599 1.00 49.38 137 GLU A N 1
ATOM 1077 C CA . GLU A 1 137 ? 18.529 -11.363 -43.674 1.00 49.38 137 GLU A CA 1
ATOM 1078 C C . GLU A 1 137 ? 19.203 -10.076 -43.146 1.00 49.38 137 GLU A C 1
ATOM 1080 O O . GLU A 1 137 ? 20.410 -9.998 -42.927 1.00 49.38 137 GLU A O 1
ATOM 1085 N N . ILE A 1 138 ? 18.399 -9.033 -42.887 1.00 47.56 138 ILE A N 1
ATOM 1086 C CA . ILE A 1 138 ? 18.816 -7.825 -42.151 1.00 47.56 138 ILE A CA 1
ATOM 1087 C C . ILE A 1 138 ? 18.871 -8.187 -40.656 1.00 47.56 138 ILE A C 1
ATOM 1089 O O . ILE A 1 138 ? 17.951 -7.888 -39.898 1.00 47.56 138 ILE A O 1
ATOM 1093 N N . GLY A 1 139 ? 19.921 -8.895 -40.249 1.00 51.72 139 GLY A N 1
ATOM 1094 C CA . GLY A 1 139 ? 20.271 -9.157 -38.851 1.00 51.72 139 GLY A CA 1
ATOM 1095 C C . GLY A 1 139 ? 21.548 -8.408 -38.464 1.00 51.72 139 GLY A C 1
ATOM 1096 O O . GLY A 1 139 ? 22.382 -8.114 -39.321 1.00 51.72 139 GLY A O 1
ATOM 1097 N N . GLY A 1 140 ? 21.712 -8.094 -37.177 1.00 62.44 140 GLY A N 1
ATOM 1098 C CA . GLY A 1 140 ? 22.905 -7.402 -36.665 1.00 62.44 140 GLY A CA 1
ATOM 1099 C C . GLY A 1 140 ? 22.623 -6.088 -35.942 1.00 62.44 140 GLY A C 1
ATOM 1100 O O . GLY A 1 140 ? 23.440 -5.170 -36.017 1.00 62.44 140 GLY A O 1
ATOM 1101 N N . GLY A 1 141 ? 21.475 -5.981 -35.265 1.00 72.62 141 GLY A N 1
ATOM 1102 C CA . GLY A 1 141 ? 21.130 -4.792 -34.498 1.00 72.62 141 GLY A CA 1
ATOM 1103 C C . GLY A 1 141 ? 22.235 -4.381 -33.521 1.00 72.62 141 GLY A C 1
ATOM 1104 O O . GLY A 1 141 ? 22.844 -5.213 -32.844 1.00 72.62 141 GLY A O 1
ATOM 1105 N N . GLY A 1 142 ? 22.523 -3.082 -33.488 1.00 83.81 142 GLY A N 1
ATOM 1106 C CA . GLY A 1 142 ? 23.609 -2.512 -32.691 1.00 83.81 142 GLY A CA 1
ATOM 1107 C C . GLY A 1 142 ? 23.201 -2.198 -31.252 1.00 83.81 142 GLY A C 1
ATOM 1108 O O . GLY A 1 142 ? 22.021 -2.237 -30.889 1.00 83.81 142 GLY A O 1
ATOM 1109 N N . ILE A 1 143 ? 24.182 -1.833 -30.425 1.00 88.12 143 ILE A N 1
ATOM 1110 C CA . ILE A 1 143 ? 23.972 -1.486 -29.013 1.00 88.12 143 ILE A CA 1
ATOM 1111 C C . ILE A 1 143 ? 22.891 -0.416 -28.803 1.00 88.12 143 ILE A C 1
ATOM 1113 O O . ILE A 1 143 ? 22.087 -0.532 -27.882 1.00 88.12 143 ILE A O 1
ATOM 1117 N N . ASP A 1 144 ? 22.808 0.575 -29.689 1.00 88.88 144 ASP A N 1
ATOM 1118 C CA . ASP A 1 144 ? 21.808 1.645 -29.626 1.00 88.88 144 ASP A CA 1
ATOM 1119 C C . ASP A 1 144 ? 20.380 1.132 -29.837 1.00 88.88 144 ASP A C 1
ATOM 1121 O O . ASP A 1 144 ? 19.452 1.581 -29.165 1.00 88.88 144 ASP A O 1
ATOM 1125 N N . GLU A 1 145 ? 20.197 0.144 -30.715 1.00 87.44 145 GLU A N 1
ATOM 1126 C CA . GLU A 1 145 ? 18.892 -0.482 -30.934 1.00 87.44 145 GLU A CA 1
ATOM 1127 C C . GLU A 1 145 ? 18.484 -1.321 -29.723 1.00 87.44 145 GLU A C 1
ATOM 1129 O O . GLU A 1 145 ? 17.321 -1.280 -29.319 1.00 87.44 145 GLU A O 1
ATOM 1134 N N . LEU A 1 146 ? 19.442 -2.014 -29.091 1.00 90.62 146 LEU A N 1
ATOM 1135 C CA . LEU A 1 146 ? 19.213 -2.719 -27.829 1.00 90.62 146 LEU A CA 1
ATOM 1136 C C . LEU A 1 146 ? 18.844 -1.747 -26.700 1.00 90.62 146 LEU A C 1
ATOM 1138 O O . LEU A 1 146 ? 17.911 -2.017 -25.942 1.00 90.62 146 LEU A O 1
ATOM 1142 N N . LEU A 1 147 ? 19.549 -0.620 -26.584 1.00 93.50 147 LEU A N 1
ATOM 1143 C CA . LEU A 1 147 ? 19.242 0.430 -25.612 1.00 93.50 147 LEU A CA 1
ATOM 1144 C C . LEU A 1 147 ? 17.828 0.983 -25.830 1.00 93.50 147 LEU A C 1
ATOM 1146 O O . LEU A 1 147 ? 17.071 1.098 -24.865 1.00 93.50 147 LEU A O 1
ATOM 1150 N N . ASP A 1 148 ? 17.442 1.245 -27.081 1.00 90.94 148 ASP A N 1
ATOM 1151 C CA . ASP A 1 148 ? 16.110 1.735 -27.442 1.00 90.94 148 ASP A CA 1
ATOM 1152 C C . ASP A 1 148 ? 14.992 0.771 -27.009 1.00 90.94 148 ASP A C 1
ATOM 1154 O O . ASP A 1 148 ? 14.045 1.184 -26.329 1.00 90.94 148 ASP A O 1
ATOM 1158 N N . VAL A 1 149 ? 15.080 -0.516 -27.380 1.00 91.56 149 VAL A N 1
ATOM 1159 C CA . VAL A 1 149 ? 14.060 -1.516 -27.002 1.00 91.56 149 VAL A CA 1
ATOM 1160 C C . VAL A 1 149 ? 14.032 -1.747 -25.492 1.00 91.56 149 VAL A C 1
ATOM 1162 O O . VAL A 1 149 ? 12.957 -1.865 -24.902 1.00 91.56 149 VAL A O 1
ATOM 1165 N N . LEU A 1 150 ? 15.199 -1.780 -24.845 1.00 95.25 150 LEU A N 1
ATOM 1166 C CA . LEU A 1 150 ? 15.308 -2.103 -23.430 1.00 95.25 150 LEU A CA 1
ATOM 1167 C C . LEU A 1 150 ? 14.770 -0.969 -22.560 1.00 95.25 150 LEU A C 1
ATOM 1169 O O . LEU A 1 150 ? 13.936 -1.226 -21.694 1.00 95.25 150 LEU A O 1
ATOM 1173 N N . ILE A 1 151 ? 15.170 0.281 -22.821 1.00 96.88 151 ILE A N 1
ATOM 1174 C CA . ILE A 1 151 ? 14.649 1.456 -22.105 1.00 96.88 151 ILE A CA 1
ATOM 1175 C C . ILE A 1 151 ? 13.128 1.529 -22.260 1.00 96.88 151 ILE A C 1
ATOM 1177 O O . ILE A 1 151 ? 12.428 1.728 -21.267 1.00 96.88 151 ILE A O 1
ATOM 1181 N N . HIS A 1 152 ? 12.602 1.299 -23.468 1.00 94.19 152 HIS A N 1
ATOM 1182 C CA . HIS A 1 152 ? 11.160 1.286 -23.719 1.00 94.19 152 HIS A CA 1
ATOM 1183 C C . HIS A 1 152 ? 10.431 0.291 -22.797 1.00 94.19 152 HIS A C 1
ATOM 1185 O O . HIS A 1 152 ? 9.485 0.667 -22.104 1.00 94.19 152 HIS A O 1
ATOM 1191 N N . GLN A 1 153 ? 10.888 -0.964 -22.731 1.00 95.62 153 GLN A N 1
ATOM 1192 C CA . GLN A 1 153 ? 10.268 -1.974 -21.863 1.00 95.62 153 GLN A CA 1
ATOM 1193 C C . GLN A 1 153 ? 10.490 -1.687 -20.367 1.00 95.62 153 GLN A C 1
ATOM 1195 O O . GLN A 1 153 ? 9.611 -1.938 -19.542 1.00 95.62 153 GLN A O 1
ATOM 1200 N N . MET A 1 154 ? 11.629 -1.099 -19.991 1.00 97.69 154 MET A N 1
ATOM 1201 C CA . MET A 1 154 ? 11.897 -0.706 -18.604 1.00 97.69 154 MET A CA 1
ATOM 1202 C C . MET A 1 154 ? 10.956 0.397 -18.104 1.00 97.69 154 MET A C 1
ATOM 1204 O O . MET A 1 154 ? 10.610 0.386 -16.925 1.00 97.69 154 MET A O 1
ATOM 1208 N N . ILE A 1 155 ? 10.487 1.307 -18.967 1.00 97.38 155 ILE A N 1
ATOM 1209 C CA . ILE A 1 155 ? 9.476 2.312 -18.590 1.00 97.38 155 ILE A CA 1
ATOM 1210 C C . ILE A 1 155 ? 8.140 1.637 -18.234 1.00 97.38 155 ILE A C 1
ATOM 1212 O O . ILE A 1 155 ? 7.515 1.999 -17.236 1.00 97.38 155 ILE A O 1
ATOM 1216 N N . HIS A 1 156 ? 7.712 0.620 -18.991 1.00 95.62 156 HIS A N 1
ATOM 1217 C CA . HIS A 1 156 ? 6.518 -0.167 -18.640 1.00 95.62 156 HIS A CA 1
ATOM 1218 C C . HIS A 1 156 ? 6.710 -0.902 -17.311 1.00 95.62 156 HIS A C 1
ATOM 1220 O O . HIS A 1 156 ? 5.840 -0.864 -16.437 1.00 95.62 156 HIS A O 1
ATOM 1226 N N . ALA A 1 157 ? 7.879 -1.519 -17.118 1.00 97.06 157 ALA A N 1
ATOM 1227 C CA . ALA A 1 157 ? 8.207 -2.195 -15.868 1.00 97.06 157 ALA A CA 1
ATOM 1228 C C . ALA A 1 157 ? 8.238 -1.234 -14.669 1.00 97.06 157 ALA A C 1
ATOM 1230 O O . ALA A 1 157 ? 7.737 -1.586 -13.602 1.00 97.06 157 ALA A O 1
ATOM 1231 N N . TRP A 1 158 ? 8.746 -0.012 -14.846 1.00 97.62 158 TRP A N 1
ATOM 1232 C CA . TRP A 1 158 ? 8.720 1.053 -13.842 1.00 97.62 158 TRP A CA 1
ATOM 1233 C C . TRP A 1 158 ? 7.312 1.335 -13.340 1.00 97.62 158 TRP A C 1
ATOM 1235 O O . TRP A 1 158 ? 7.066 1.299 -12.133 1.00 97.62 158 TRP A O 1
ATOM 1245 N N . PHE A 1 159 ? 6.361 1.545 -14.246 1.00 96.69 159 PHE A N 1
ATOM 1246 C CA . PHE A 1 159 ? 4.995 1.824 -13.828 1.00 96.69 159 PHE A CA 1
ATOM 1247 C C . PHE A 1 159 ? 4.341 0.645 -13.112 1.00 96.69 159 PHE A C 1
ATOM 1249 O O . PHE A 1 159 ? 3.624 0.865 -12.134 1.00 96.69 159 PHE A O 1
ATOM 1256 N N . LEU A 1 160 ? 4.614 -0.591 -13.536 1.00 95.75 160 LEU A N 1
ATOM 1257 C CA . LEU A 1 160 ? 4.130 -1.783 -12.841 1.00 95.75 160 LEU A CA 1
ATOM 1258 C C . LEU A 1 160 ? 4.737 -1.920 -11.438 1.00 95.75 160 LEU A C 1
ATOM 1260 O O . LEU A 1 160 ? 3.996 -2.169 -10.494 1.00 95.75 160 LEU A O 1
ATOM 1264 N N . VAL A 1 161 ? 6.045 -1.703 -11.278 1.00 95.56 161 VAL A N 1
ATOM 1265 C CA . VAL A 1 161 ? 6.726 -1.785 -9.973 1.00 95.56 161 VAL A CA 1
ATOM 1266 C C . VAL A 1 161 ? 6.265 -0.676 -9.022 1.00 95.56 161 VAL A C 1
ATOM 1268 O O . VAL A 1 161 ? 6.093 -0.913 -7.827 1.00 95.56 161 VAL A O 1
ATOM 1271 N N . CYS A 1 162 ? 6.036 0.538 -9.524 1.00 94.44 162 CYS A N 1
ATOM 1272 C CA . CYS A 1 162 ? 5.579 1.646 -8.689 1.00 94.44 162 CYS A CA 1
ATOM 1273 C C . CYS A 1 162 ? 4.093 1.545 -8.332 1.00 94.44 162 CYS A C 1
ATOM 1275 O O . CYS A 1 162 ? 3.723 1.793 -7.185 1.00 94.44 162 CYS A O 1
ATOM 1277 N N . CYS A 1 163 ? 3.246 1.208 -9.307 1.00 92.75 163 CYS A N 1
ATOM 1278 C CA . CYS A 1 163 ? 1.794 1.344 -9.185 1.00 92.75 163 CYS A CA 1
ATOM 1279 C C . CYS A 1 163 ? 1.059 0.012 -8.961 1.00 92.75 163 CYS A C 1
ATOM 1281 O O . CYS A 1 163 ? -0.149 0.022 -8.701 1.00 92.75 163 CYS A O 1
ATOM 1283 N N . GLY A 1 164 ? 1.741 -1.121 -9.136 1.00 92.31 164 GLY A N 1
ATOM 1284 C CA . GLY A 1 164 ? 1.153 -2.458 -9.165 1.00 92.31 164 GLY A CA 1
ATOM 1285 C C . GLY A 1 164 ? 0.442 -2.787 -10.487 1.00 92.31 164 GLY A C 1
ATOM 1286 O O . GLY A 1 164 ? 0.310 -1.960 -11.395 1.00 92.31 164 GLY A O 1
ATOM 1287 N N . ALA A 1 165 ? -0.063 -4.015 -10.603 1.00 91.44 165 ALA A N 1
ATOM 1288 C CA . ALA A 1 165 ? -0.868 -4.454 -11.747 1.00 91.44 165 ALA A CA 1
ATOM 1289 C C . ALA A 1 165 ? -2.331 -3.977 -11.656 1.00 91.44 165 ALA A C 1
ATOM 1291 O O . ALA A 1 165 ? -2.910 -3.919 -10.567 1.00 91.44 165 ALA A O 1
ATOM 1292 N N . GLN A 1 166 ? -2.960 -3.703 -12.805 1.00 88.25 166 GLN A N 1
ATOM 1293 C CA . GLN A 1 166 ? -4.416 -3.514 -12.886 1.00 88.25 166 GLN A CA 1
ATOM 1294 C C . GLN A 1 166 ? -5.146 -4.868 -12.831 1.00 88.25 166 GLN A C 1
ATOM 1296 O O . GLN A 1 166 ? -4.543 -5.926 -13.021 1.00 88.25 166 GLN A O 1
ATOM 1301 N N . GLU A 1 167 ? -6.421 -4.865 -12.442 1.00 85.56 167 GLU A N 1
ATOM 1302 C CA . GLU A 1 167 ? -7.254 -6.075 -12.512 1.00 85.56 167 GLU A CA 1
ATOM 1303 C C . GLU A 1 167 ? -7.585 -6.374 -13.974 1.00 85.56 167 GLU A C 1
ATOM 1305 O O . GLU A 1 167 ? -7.799 -5.450 -14.760 1.00 85.56 167 GLU A O 1
ATOM 1310 N N . GLU A 1 168 ? -7.599 -7.654 -14.340 1.00 85.62 168 GLU A N 1
ATOM 1311 C CA . GLU A 1 168 ? -7.946 -8.063 -15.699 1.00 85.62 168 GLU A CA 1
ATOM 1312 C C . GLU A 1 168 ? -9.389 -7.642 -16.012 1.00 85.62 168 GLU A C 1
ATOM 1314 O O . GLU A 1 168 ? -10.296 -7.837 -15.203 1.00 85.62 168 GLU A O 1
ATOM 1319 N N . GLY A 1 169 ? -9.594 -6.999 -17.160 1.00 84.56 169 GLY A N 1
ATOM 1320 C CA . GLY A 1 169 ? -10.881 -6.429 -17.552 1.00 84.56 169 GLY A CA 1
ATOM 1321 C C . GLY A 1 169 ? -11.191 -5.049 -16.955 1.00 84.56 169 GLY A C 1
ATOM 1322 O O . GLY A 1 169 ? -12.187 -4.436 -17.342 1.00 84.56 169 GLY A O 1
ATOM 1323 N N . ALA A 1 170 ? -10.360 -4.515 -16.051 1.00 85.19 170 ALA A N 1
ATOM 1324 C CA . ALA A 1 170 ? -10.557 -3.168 -15.521 1.00 85.19 170 ALA A CA 1
ATOM 1325 C C . ALA A 1 170 ? -10.309 -2.093 -16.591 1.00 85.19 170 ALA A C 1
ATOM 1327 O O . ALA A 1 170 ? -9.600 -2.306 -17.576 1.00 85.19 170 ALA A O 1
ATOM 1328 N N . ARG A 1 171 ? -10.851 -0.888 -16.380 1.00 84.31 171 ARG A N 1
ATOM 1329 C CA . ARG A 1 171 ? -10.558 0.258 -17.249 1.00 84.31 171 ARG A CA 1
ATOM 1330 C C . ARG A 1 171 ? -9.062 0.581 -17.198 1.00 84.31 171 ARG A C 1
ATOM 1332 O O . ARG A 1 171 ? -8.523 0.858 -16.125 1.00 84.31 171 ARG A O 1
ATOM 1339 N N . GLN A 1 172 ? -8.411 0.586 -18.357 1.00 81.31 172 GLN A N 1
ATOM 1340 C CA . GLN A 1 172 ? -6.989 0.897 -18.461 1.00 81.31 172 GLN A CA 1
ATOM 1341 C C . GLN A 1 172 ? -6.722 2.353 -18.043 1.00 81.31 172 GLN A C 1
ATOM 1343 O O . GLN A 1 172 ? -7.395 3.271 -18.514 1.00 81.31 172 GLN A O 1
ATOM 1348 N N . ASP A 1 173 ? -5.753 2.560 -17.147 1.00 82.25 173 ASP A N 1
ATOM 1349 C CA . ASP A 1 173 ? -5.355 3.897 -16.663 1.00 82.25 173 ASP A CA 1
ATOM 1350 C C . ASP A 1 173 ? -4.107 4.451 -17.368 1.00 82.25 173 ASP A C 1
ATOM 1352 O O . ASP A 1 173 ? -3.682 5.575 -17.118 1.00 82.25 173 ASP A O 1
ATOM 1356 N N . GLY A 1 174 ? -3.550 3.659 -18.283 1.00 80.44 174 GLY A N 1
ATOM 1357 C CA . GLY A 1 174 ? -2.433 4.024 -19.139 1.00 80.44 174 GLY A CA 1
ATOM 1358 C C . GLY A 1 174 ? -1.063 3.545 -18.658 1.00 80.44 174 GLY A C 1
ATOM 1359 O O . GLY A 1 174 ? -0.096 3.718 -19.397 1.00 80.44 174 GLY A O 1
ATOM 1360 N N . ARG A 1 175 ? -0.955 2.898 -17.485 1.00 86.19 175 ARG A N 1
ATOM 1361 C CA . ARG A 1 175 ? 0.338 2.498 -16.887 1.00 86.19 175 ARG A CA 1
ATOM 1362 C C . ARG A 1 175 ? 1.169 1.485 -17.692 1.00 86.19 175 ARG A C 1
ATOM 1364 O O . ARG A 1 175 ? 2.362 1.377 -17.458 1.00 86.19 175 ARG A O 1
ATOM 1371 N N . ILE A 1 176 ? 0.544 0.739 -18.605 1.00 85.19 176 ILE A N 1
ATOM 1372 C CA . ILE A 1 176 ? 1.201 -0.256 -19.482 1.00 85.19 176 ILE A CA 1
ATOM 1373 C C . ILE A 1 176 ? 1.064 0.087 -20.978 1.00 85.19 176 ILE A C 1
ATOM 1375 O O . ILE A 1 176 ? 1.453 -0.678 -21.856 1.00 85.19 176 ILE A O 1
ATOM 1379 N N . SER A 1 177 ? 0.447 1.232 -21.273 1.00 82.75 177 SER A N 1
ATOM 1380 C CA . SER A 1 177 ? 0.294 1.745 -22.637 1.00 82.75 177 SER A CA 1
ATOM 1381 C C . SER A 1 177 ? 1.414 2.725 -22.952 1.00 82.75 177 SER A C 1
ATOM 1383 O O . SER A 1 177 ? 1.932 3.362 -22.029 1.00 82.75 177 SER A O 1
ATOM 1385 N N . ASP A 1 178 ? 1.702 2.962 -24.233 1.00 81.75 178 ASP A N 1
ATOM 1386 C CA . ASP A 1 178 ? 2.550 4.091 -24.643 1.00 81.75 178 ASP A CA 1
ATOM 1387 C C . ASP A 1 178 ? 1.732 5.399 -24.547 1.00 81.75 178 ASP A C 1
ATOM 1389 O O . ASP A 1 178 ? 1.403 6.063 -25.531 1.00 81.75 178 ASP A O 1
ATOM 1393 N N . GLY A 1 179 ? 1.320 5.698 -23.314 1.00 82.75 179 GLY A N 1
ATOM 1394 C CA . GLY A 1 179 ? 0.407 6.748 -22.902 1.00 82.75 179 GLY A CA 1
ATOM 1395 C C . GLY 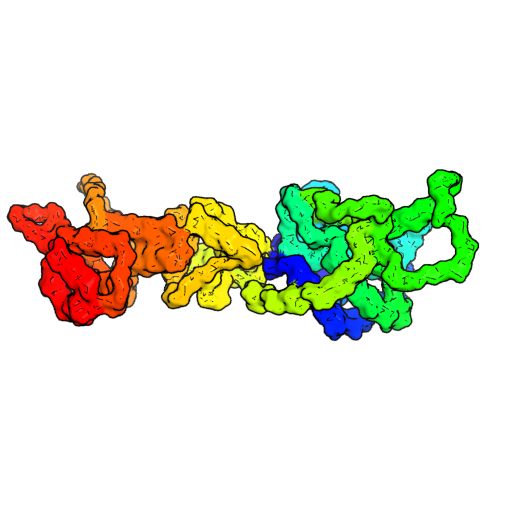A 1 179 ? 1.101 8.081 -22.600 1.00 82.75 179 GLY A C 1
ATOM 1396 O O . GLY A 1 179 ? 2.296 8.257 -22.833 1.00 82.75 179 GLY A O 1
ATOM 1397 N N . LEU A 1 180 ? 0.352 9.048 -22.049 1.00 86.31 180 LEU A N 1
ATOM 1398 C CA . LEU A 1 180 ? 0.880 10.381 -21.714 1.00 86.31 180 LEU A CA 1
ATOM 1399 C C . LEU A 1 180 ? 2.080 10.271 -20.765 1.00 86.31 180 LEU A C 1
ATOM 1401 O O . LEU A 1 180 ? 3.130 10.849 -21.021 1.00 86.31 180 LEU A O 1
ATOM 1405 N N . HIS A 1 181 ? 1.924 9.483 -19.702 1.00 90.88 181 HIS A N 1
ATOM 1406 C CA . HIS A 1 181 ? 2.945 9.244 -18.684 1.00 90.88 181 HIS A CA 1
ATOM 1407 C C . HIS A 1 181 ? 4.196 8.565 -19.248 1.00 90.88 181 HIS A C 1
ATOM 1409 O O . HIS A 1 181 ? 5.314 8.988 -18.955 1.00 90.88 181 HIS A O 1
ATOM 1415 N N . PHE A 1 182 ? 4.007 7.570 -20.118 1.00 91.50 182 PHE A N 1
ATOM 1416 C CA . PHE A 1 182 ? 5.095 6.948 -20.869 1.00 91.50 182 PHE A CA 1
ATOM 1417 C C . PHE A 1 182 ? 5.836 7.986 -21.720 1.00 91.50 182 PHE A C 1
ATOM 1419 O O . PHE A 1 182 ? 7.056 8.098 -21.638 1.00 91.50 182 PHE A O 1
ATOM 1426 N N . GLY A 1 183 ? 5.095 8.804 -22.474 1.00 88.44 183 GLY A N 1
ATOM 1427 C CA . GLY A 1 183 ? 5.657 9.873 -23.293 1.00 88.44 183 GLY A CA 1
ATOM 1428 C C . GLY A 1 183 ? 6.434 10.908 -22.485 1.00 88.44 183 GLY A C 1
ATOM 1429 O O . GLY A 1 183 ? 7.510 11.309 -22.915 1.00 88.44 183 GLY A O 1
ATOM 1430 N N . VAL A 1 184 ? 5.955 11.297 -21.300 1.00 91.94 184 VAL A N 1
ATOM 1431 C CA . VAL A 1 184 ? 6.701 12.192 -20.401 1.00 91.94 184 VAL A CA 1
ATOM 1432 C C . VAL A 1 184 ? 8.073 11.605 -20.067 1.00 91.94 184 VAL A C 1
ATOM 1434 O O . VAL A 1 184 ? 9.073 12.301 -20.238 1.00 91.94 184 VAL A O 1
ATOM 1437 N N . ILE A 1 185 ? 8.151 10.341 -19.637 1.00 95.50 185 ILE A N 1
ATOM 1438 C CA . ILE A 1 185 ? 9.431 9.707 -19.282 1.00 95.50 185 ILE A CA 1
ATOM 1439 C C . ILE A 1 185 ? 10.323 9.540 -20.520 1.00 95.50 185 ILE A C 1
ATOM 1441 O O . ILE A 1 185 ? 11.476 9.971 -20.500 1.00 95.50 185 ILE A O 1
ATOM 1445 N N . LEU A 1 186 ? 9.786 8.983 -21.610 1.00 92.56 186 LEU A N 1
ATOM 1446 C CA . LEU A 1 186 ? 10.536 8.703 -22.835 1.00 92.56 186 LEU A CA 1
ATOM 1447 C C . LEU A 1 186 ? 11.131 9.978 -23.456 1.00 92.56 186 LEU A C 1
ATOM 1449 O O . LEU A 1 186 ? 12.310 10.000 -23.799 1.00 92.56 186 LEU A O 1
ATOM 1453 N N . PHE A 1 187 ? 10.347 11.056 -23.574 1.00 89.19 187 PHE A N 1
ATOM 1454 C CA . PHE A 1 187 ? 10.846 12.315 -24.138 1.00 89.19 187 PHE A CA 1
ATOM 1455 C C . PHE A 1 187 ? 11.820 13.031 -23.209 1.00 89.19 187 PHE A C 1
ATOM 1457 O O . PHE A 1 187 ? 12.773 13.629 -23.692 1.00 89.19 187 PHE A O 1
ATOM 1464 N N . THR A 1 188 ? 11.636 12.935 -21.891 1.00 93.50 188 THR A N 1
ATOM 1465 C CA . THR A 1 188 ? 12.614 13.498 -20.947 1.00 93.50 188 THR A CA 1
ATOM 1466 C C . THR A 1 188 ? 13.951 12.767 -21.052 1.00 93.50 188 THR A C 1
ATOM 1468 O O . THR A 1 188 ? 14.997 13.409 -21.059 1.00 93.50 188 THR A O 1
ATOM 1471 N N . LEU A 1 189 ? 13.934 11.437 -21.204 1.00 93.88 189 LEU A N 1
ATOM 1472 C CA . LEU A 1 189 ? 15.145 10.665 -21.483 1.00 93.88 189 LEU A CA 1
ATOM 1473 C C . LEU A 1 189 ? 15.774 11.071 -22.812 1.00 93.88 189 LEU A C 1
ATOM 1475 O O . LEU A 1 189 ? 16.971 11.322 -22.855 1.00 93.88 189 LEU A O 1
ATOM 1479 N N . ARG A 1 190 ? 14.983 11.209 -23.879 1.00 90.38 190 ARG A N 1
ATOM 1480 C CA . ARG A 1 190 ? 15.480 11.668 -25.182 1.00 90.38 190 ARG A CA 1
ATOM 1481 C C . ARG A 1 190 ? 16.150 13.047 -25.109 1.00 90.38 190 ARG A C 1
ATOM 1483 O O . ARG A 1 190 ? 17.206 13.225 -25.709 1.00 90.38 190 ARG A O 1
ATOM 1490 N N . ASP A 1 191 ? 15.570 13.983 -24.358 1.00 88.88 191 ASP A N 1
ATOM 1491 C CA . ASP A 1 191 ? 16.119 15.329 -24.141 1.00 88.88 191 ASP A CA 1
ATOM 1492 C C . ASP A 1 191 ? 17.430 15.302 -23.326 1.00 88.88 191 ASP A C 1
ATOM 1494 O O . ASP A 1 191 ? 18.287 16.164 -23.497 1.00 88.88 191 ASP A O 1
ATOM 1498 N N . VAL A 1 192 ? 17.616 14.318 -22.440 1.00 91.56 192 VAL A N 1
ATOM 1499 C CA . VAL A 1 192 ? 18.878 14.124 -21.703 1.00 91.56 192 VAL A CA 1
ATOM 1500 C C . VAL A 1 192 ? 19.936 13.465 -22.591 1.00 91.56 192 VAL A C 1
ATOM 1502 O O . VAL A 1 192 ? 21.062 13.953 -22.684 1.00 91.56 192 VAL A O 1
ATOM 1505 N N . ILE A 1 193 ? 19.558 12.383 -23.271 1.00 91.12 193 ILE A N 1
ATOM 1506 C CA . ILE A 1 193 ? 20.443 11.486 -24.028 1.00 91.12 193 ILE A CA 1
ATOM 1507 C C . ILE A 1 193 ? 20.945 12.125 -25.324 1.00 91.12 193 ILE A C 1
ATOM 1509 O O . ILE A 1 193 ? 21.979 11.725 -25.850 1.00 91.12 193 ILE A O 1
ATOM 1513 N N . CYS A 1 194 ? 20.286 13.172 -25.828 1.00 87.50 194 CYS A N 1
ATOM 1514 C CA . CYS A 1 194 ? 20.809 13.925 -26.968 1.00 87.50 194 CYS A CA 1
ATOM 1515 C C . CYS A 1 194 ? 22.182 14.571 -26.711 1.00 87.50 194 CYS A C 1
ATOM 1517 O O . CYS A 1 194 ? 22.844 14.960 -27.669 1.00 87.50 194 CYS A O 1
ATOM 1519 N N . ASN A 1 195 ? 22.615 14.642 -25.446 1.00 84.69 195 ASN A N 1
ATOM 1520 C CA . ASN A 1 195 ? 23.923 15.151 -25.039 1.00 84.69 195 ASN A CA 1
ATOM 1521 C C . ASN A 1 195 ? 25.001 14.056 -24.889 1.00 84.69 195 ASN A C 1
ATOM 1523 O O . ASN A 1 195 ? 26.117 14.379 -24.491 1.00 84.69 195 ASN A O 1
ATOM 1527 N N . CYS A 1 196 ? 24.691 12.784 -25.169 1.00 87.06 196 CYS A N 1
ATOM 1528 C CA . CYS A 1 196 ? 25.682 11.702 -25.199 1.00 87.06 196 CYS A CA 1
ATOM 1529 C C . CYS A 1 196 ? 26.743 11.936 -26.285 1.00 87.06 196 CYS A C 1
ATOM 1531 O O . CYS A 1 196 ? 26.442 12.482 -27.351 1.00 87.06 196 CYS A O 1
ATOM 1533 N N . ARG A 1 197 ? 27.974 11.470 -26.043 1.00 85.12 197 ARG A N 1
ATOM 1534 C CA . ARG A 1 197 ? 29.122 11.686 -26.939 1.00 85.12 197 ARG A CA 1
ATOM 1535 C C . ARG A 1 197 ? 28.894 11.133 -28.346 1.00 85.12 197 ARG A C 1
ATOM 1537 O O . ARG A 1 197 ? 29.184 11.820 -29.323 1.00 85.12 197 ARG A O 1
ATOM 1544 N N . ASP A 1 198 ? 28.352 9.922 -28.433 1.00 78.75 198 ASP A N 1
ATOM 1545 C CA . ASP A 1 198 ? 28.143 9.213 -29.704 1.00 78.75 198 ASP A CA 1
ATOM 1546 C C . ASP A 1 198 ? 26.775 9.524 -30.342 1.00 78.75 198 ASP A C 1
ATOM 1548 O O . ASP A 1 198 ? 26.332 8.861 -31.278 1.00 78.75 198 ASP A O 1
ATOM 1552 N N . GLY A 1 199 ? 26.099 10.568 -29.852 1.00 79.06 199 GLY A N 1
ATOM 1553 C CA . GLY A 1 199 ? 24.841 11.059 -30.401 1.00 79.06 199 GLY A CA 1
ATOM 1554 C C . GLY A 1 199 ? 23.583 10.447 -29.768 1.00 79.06 199 GLY A C 1
ATOM 1555 O O . GLY A 1 199 ? 23.658 9.604 -28.864 1.00 79.06 199 GLY A O 1
ATOM 1556 N N . PRO A 1 200 ? 22.399 10.911 -30.213 1.00 85.06 200 PRO A N 1
ATOM 1557 C CA . PRO A 1 200 ? 21.117 10.588 -29.596 1.00 85.06 200 PRO A CA 1
ATOM 1558 C C . PRO A 1 200 ? 20.644 9.164 -29.911 1.00 85.06 200 PRO A C 1
ATOM 1560 O O . PRO A 1 200 ? 20.777 8.688 -31.035 1.00 85.06 200 PRO A O 1
ATOM 1563 N N . LEU A 1 201 ? 19.963 8.546 -28.946 1.00 85.31 201 LEU A N 1
ATOM 1564 C CA . LEU A 1 201 ? 19.131 7.361 -29.173 1.00 85.31 201 LEU A CA 1
ATOM 1565 C C . LEU A 1 201 ? 17.805 7.737 -29.859 1.00 85.31 201 LEU A C 1
ATOM 1567 O O . LEU A 1 201 ? 17.310 8.861 -29.700 1.00 85.31 201 LEU A O 1
ATOM 1571 N N . LYS A 1 202 ? 17.201 6.811 -30.623 1.00 81.31 202 LYS A N 1
ATOM 1572 C CA . LYS A 1 202 ? 15.961 7.110 -31.365 1.00 81.31 202 LYS A CA 1
ATOM 1573 C C . LYS A 1 202 ? 14.755 7.182 -30.429 1.00 81.31 202 LYS A C 1
ATOM 1575 O O . LYS A 1 202 ? 13.866 7.997 -30.685 1.00 81.31 202 LYS A O 1
ATOM 1580 N N . LEU A 1 203 ? 14.722 6.338 -29.389 1.00 81.12 203 LEU A N 1
ATOM 1581 C CA . LEU A 1 203 ? 13.688 6.250 -28.351 1.00 81.12 203 LEU A CA 1
ATOM 1582 C C . LEU A 1 203 ? 12.277 6.438 -28.917 1.00 81.12 203 LEU A C 1
ATOM 1584 O O . LEU A 1 203 ? 11.597 7.438 -28.677 1.00 81.12 203 LEU A O 1
ATOM 1588 N N . THR A 1 204 ? 11.862 5.486 -29.753 1.00 70.31 204 THR A N 1
ATOM 1589 C CA . THR A 1 204 ? 10.644 5.618 -30.556 1.00 70.31 204 THR A CA 1
ATOM 1590 C C . THR A 1 204 ? 9.404 5.041 -29.885 1.00 70.31 204 THR A C 1
ATOM 1592 O O . THR A 1 204 ? 9.455 4.025 -29.193 1.00 70.31 204 THR A O 1
ATOM 1595 N N . PHE A 1 205 ? 8.255 5.627 -30.221 1.00 67.00 205 PHE A N 1
ATOM 1596 C CA . PHE A 1 205 ? 6.969 4.937 -30.159 1.00 67.00 205 PHE A CA 1
ATOM 1597 C C . PHE A 1 205 ? 6.915 3.933 -31.314 1.00 67.00 205 PHE A C 1
ATOM 1599 O O . PHE A 1 205 ? 6.945 4.337 -32.478 1.00 67.00 205 PHE A O 1
ATOM 1606 N N . TYR A 1 206 ? 6.841 2.634 -31.024 1.00 65.88 206 TYR A N 1
ATOM 1607 C CA . TYR A 1 206 ? 6.906 1.597 -32.064 1.00 65.88 206 TYR A CA 1
ATOM 1608 C C . TYR A 1 206 ? 5.701 1.631 -33.017 1.00 65.88 206 TYR A C 1
ATOM 1610 O O . TYR A 1 206 ? 5.840 1.312 -34.198 1.00 65.88 206 TYR A O 1
ATOM 1618 N N . ALA A 1 207 ? 4.562 2.170 -32.573 1.00 58.56 207 ALA A N 1
ATOM 1619 C CA . ALA A 1 207 ? 3.433 2.520 -33.438 1.00 58.56 207 ALA A CA 1
ATOM 1620 C C . ALA A 1 207 ? 3.828 3.402 -34.648 1.00 58.56 207 ALA A C 1
ATOM 1622 O O . ALA A 1 207 ? 3.270 3.251 -35.734 1.00 58.56 207 ALA A O 1
ATOM 1623 N N . VAL A 1 208 ? 4.817 4.293 -34.493 1.00 53.75 208 VAL A N 1
ATOM 1624 C CA . VAL A 1 208 ? 5.279 5.226 -35.542 1.00 53.75 208 VAL A CA 1
ATOM 1625 C C . VAL A 1 208 ? 6.084 4.513 -36.633 1.00 53.75 208 VAL A C 1
ATOM 1627 O O . VAL A 1 208 ? 6.063 4.935 -37.790 1.00 53.75 208 VAL A O 1
ATOM 1630 N N . GLN A 1 209 ? 6.762 3.408 -36.306 1.00 56.12 209 GLN A N 1
ATOM 1631 C CA . GLN A 1 209 ? 7.568 2.657 -37.275 1.00 56.12 209 GLN A CA 1
ATOM 1632 C C . GLN A 1 209 ? 6.695 1.964 -38.344 1.00 56.12 209 GLN A C 1
ATOM 1634 O O . GLN A 1 209 ? 7.134 1.810 -39.484 1.00 56.12 209 GLN A O 1
ATOM 1639 N N . ARG A 1 210 ? 5.419 1.664 -38.039 1.00 49.59 210 ARG A N 1
ATOM 1640 C CA . ARG A 1 210 ? 4.444 1.119 -39.007 1.00 49.59 210 ARG A CA 1
ATOM 1641 C C . ARG A 1 210 ? 4.130 2.072 -40.164 1.00 49.59 210 ARG A C 1
ATOM 1643 O O . ARG A 1 210 ? 3.939 1.613 -41.286 1.00 49.59 210 ARG A O 1
ATOM 1650 N N . CYS A 1 211 ? 4.068 3.382 -39.911 1.00 45.12 211 CYS A N 1
ATOM 1651 C CA . CYS A 1 211 ? 3.749 4.365 -40.954 1.00 45.12 211 CYS A CA 1
ATOM 1652 C C . CYS A 1 211 ? 4.854 4.443 -42.010 1.00 45.12 211 CYS A C 1
ATOM 1654 O O . CYS A 1 211 ? 4.558 4.467 -43.200 1.00 45.12 211 CYS A O 1
ATOM 1656 N N . LYS A 1 212 ? 6.119 4.383 -41.575 1.00 47.34 212 LYS A N 1
ATOM 1657 C CA . LYS A 1 212 ? 7.269 4.413 -42.484 1.00 47.34 212 LYS A CA 1
ATOM 1658 C C . LYS A 1 212 ? 7.304 3.186 -43.396 1.00 47.34 212 LYS A C 1
ATOM 1660 O O . LYS A 1 212 ? 7.566 3.327 -44.581 1.00 47.34 212 LYS A O 1
ATOM 1665 N N . MET A 1 213 ? 6.975 1.993 -42.888 1.00 43.84 213 MET A N 1
ATOM 1666 C CA . MET A 1 213 ? 6.896 0.789 -43.731 1.00 43.84 213 MET A CA 1
ATOM 1667 C C . MET A 1 213 ? 5.757 0.831 -44.763 1.00 43.84 213 MET A C 1
ATOM 1669 O O . MET A 1 213 ? 5.908 0.259 -45.838 1.00 43.84 213 MET A O 1
ATOM 1673 N N . HIS A 1 214 ? 4.638 1.508 -44.482 1.00 41.03 214 HIS A N 1
ATOM 1674 C CA . HIS A 1 214 ? 3.558 1.681 -45.464 1.00 41.03 214 HIS A CA 1
ATOM 1675 C C . HIS A 1 214 ? 3.875 2.738 -46.535 1.00 41.03 214 HIS A C 1
ATOM 1677 O O . HIS A 1 214 ? 3.477 2.559 -47.686 1.00 41.03 214 HIS A O 1
ATOM 1683 N N . GLU A 1 215 ? 4.621 3.790 -46.184 1.00 41.06 215 GLU A N 1
ATOM 1684 C CA . GLU A 1 215 ? 5.108 4.815 -47.123 1.00 41.06 215 GLU A CA 1
ATOM 1685 C C . GLU A 1 215 ? 6.010 4.226 -48.217 1.00 41.06 215 GLU A C 1
ATOM 1687 O O . GLU A 1 215 ? 5.891 4.604 -49.377 1.00 41.06 215 GLU A O 1
ATOM 1692 N N . TYR A 1 216 ? 6.854 3.244 -47.887 1.00 41.19 216 TYR A N 1
ATOM 1693 C CA . TYR A 1 216 ? 7.712 2.581 -48.879 1.00 41.19 216 TYR A CA 1
ATOM 1694 C C . TYR A 1 216 ? 6.981 1.557 -49.765 1.00 41.19 216 TYR A C 1
ATOM 1696 O O . TYR A 1 216 ? 7.533 1.145 -50.781 1.00 41.19 216 TYR A O 1
ATOM 1704 N N . ASN A 1 217 ? 5.756 1.147 -49.413 1.00 38.41 217 ASN A N 1
ATOM 1705 C CA . ASN A 1 217 ? 5.064 0.013 -50.045 1.00 38.41 217 ASN A CA 1
ATOM 1706 C C . ASN A 1 217 ? 3.729 0.365 -50.725 1.00 38.41 217 ASN A C 1
ATOM 1708 O O . ASN A 1 217 ? 2.962 -0.533 -51.069 1.00 38.41 217 ASN A O 1
ATOM 1712 N N . THR A 1 218 ? 3.417 1.649 -50.929 1.00 40.53 218 THR A N 1
ATOM 1713 C CA . THR A 1 218 ? 2.162 2.060 -51.581 1.00 40.53 218 THR A CA 1
ATOM 1714 C C . THR A 1 218 ? 2.392 2.931 -52.812 1.00 40.53 218 THR A C 1
ATOM 1716 O O . THR A 1 218 ? 2.379 4.152 -52.770 1.00 40.53 218 THR A O 1
ATOM 1719 N N . SER A 1 219 ? 2.484 2.272 -53.964 1.00 40.16 219 SER A N 1
ATOM 1720 C CA . SER A 1 219 ? 2.126 2.820 -55.277 1.00 40.16 219 SER A CA 1
ATOM 1721 C C . SER A 1 219 ? 0.602 2.726 -55.529 1.00 40.16 219 SER A C 1
ATOM 1723 O O . SER A 1 219 ? 0.165 2.455 -56.646 1.00 40.16 219 SER A O 1
ATOM 1725 N N . ASP A 1 220 ? -0.233 2.926 -54.493 1.00 37.94 220 ASP A N 1
ATOM 1726 C CA . ASP A 1 220 ? -1.705 2.955 -54.610 1.00 37.94 220 ASP A CA 1
ATOM 1727 C C . ASP A 1 220 ? -2.180 4.411 -54.840 1.00 37.94 220 ASP A C 1
ATOM 1729 O O . ASP A 1 220 ? -1.996 5.252 -53.955 1.00 37.94 220 ASP A O 1
ATOM 1733 N N . PRO A 1 221 ? -2.814 4.752 -55.983 1.00 34.75 221 PRO A N 1
ATOM 1734 C CA . PRO A 1 221 ? -3.147 6.135 -56.357 1.00 34.75 221 PRO A CA 1
ATOM 1735 C C . PRO A 1 221 ? -4.259 6.799 -55.524 1.00 34.75 221 PRO A C 1
ATOM 1737 O O . PRO A 1 221 ? -4.703 7.897 -55.859 1.00 34.75 221 PRO A O 1
ATOM 1740 N N . ARG A 1 222 ? -4.768 6.153 -54.469 1.00 38.06 222 ARG A N 1
ATOM 1741 C CA . ARG A 1 222 ? -5.929 6.637 -53.698 1.00 38.06 222 ARG A CA 1
ATOM 1742 C C . ARG A 1 222 ? -5.592 7.548 -52.510 1.00 38.06 222 ARG A C 1
ATOM 1744 O O . ARG A 1 222 ? -6.515 8.043 -51.867 1.00 38.06 222 ARG A O 1
ATOM 1751 N N . PHE A 1 223 ? -4.313 7.830 -52.247 1.00 38.66 223 PHE A N 1
ATOM 1752 C CA . PHE A 1 223 ? -3.867 8.781 -51.215 1.00 38.66 223 PHE A CA 1
ATOM 1753 C C . PHE A 1 223 ? -2.860 9.804 -51.787 1.00 38.66 223 PHE A C 1
ATOM 1755 O O . PHE A 1 223 ? -1.655 9.588 -51.699 1.00 38.66 223 PHE A O 1
ATOM 1762 N N . PRO A 1 224 ? -3.305 10.945 -52.355 1.00 28.88 224 PRO A N 1
ATOM 1763 C CA . PRO A 1 224 ? -2.435 11.824 -53.145 1.00 28.88 224 PRO A CA 1
ATOM 1764 C C . PRO A 1 224 ? -1.525 12.778 -52.343 1.00 28.88 224 PRO A C 1
ATOM 1766 O O . PRO A 1 224 ? -0.935 13.671 -52.942 1.00 28.88 224 PRO A O 1
ATOM 1769 N N . TYR A 1 225 ? -1.399 12.653 -51.016 1.00 31.92 225 TYR A N 1
ATOM 1770 C CA . TYR A 1 225 ? -0.747 13.690 -50.188 1.00 31.92 225 TYR A CA 1
ATOM 1771 C C . TYR A 1 225 ? 0.558 13.292 -49.483 1.00 31.92 225 TYR A C 1
ATOM 1773 O O . TYR A 1 225 ? 1.076 14.083 -48.701 1.00 31.92 225 TYR A O 1
ATOM 1781 N N . LEU A 1 226 ? 1.132 12.120 -49.764 1.00 35.00 226 LEU A N 1
ATOM 1782 C CA . LEU A 1 226 ? 2.399 11.674 -49.150 1.00 35.00 226 LEU A CA 1
ATOM 1783 C C . LEU A 1 226 ? 3.454 11.296 -50.197 1.00 35.00 226 LEU A C 1
ATOM 1785 O O . LEU A 1 226 ? 4.162 10.306 -50.076 1.00 35.00 226 LEU A O 1
ATOM 1789 N N . GLY A 1 227 ? 3.546 12.098 -51.254 1.00 33.28 227 GLY A N 1
ATOM 1790 C CA . GLY A 1 227 ? 4.513 11.895 -52.325 1.00 33.28 227 GLY A CA 1
ATOM 1791 C C . GLY A 1 227 ? 4.915 13.211 -52.968 1.00 33.28 227 GLY A C 1
ATOM 1792 O O . GLY A 1 227 ? 4.562 13.464 -54.113 1.00 33.28 227 GLY A O 1
ATOM 1793 N N . GLN A 1 228 ? 5.646 14.058 -52.244 1.00 29.73 228 GLN A N 1
ATOM 1794 C CA . GLN A 1 228 ? 6.501 15.055 -52.885 1.00 29.73 228 GLN A CA 1
ATOM 1795 C C . GLN A 1 228 ? 7.875 15.059 -52.226 1.00 29.73 228 GLN A C 1
ATOM 1797 O O . GLN A 1 228 ? 8.062 15.507 -51.098 1.00 29.73 228 GLN A O 1
ATOM 1802 N N . SER A 1 229 ? 8.837 14.537 -52.981 1.00 39.78 229 SER A N 1
ATOM 1803 C CA . SER A 1 229 ? 10.255 14.826 -52.847 1.00 39.78 229 SER A CA 1
ATOM 1804 C C . SER A 1 229 ? 10.454 16.338 -52.996 1.00 39.78 229 SER A C 1
ATOM 1806 O O . SER A 1 229 ? 10.173 16.894 -54.056 1.00 39.78 229 SER A O 1
ATOM 1808 N N . GLY A 1 230 ? 10.903 17.010 -51.939 1.00 28.41 230 GLY A N 1
ATOM 1809 C CA . GLY A 1 230 ? 11.234 18.431 -51.985 1.00 28.41 230 GLY A CA 1
ATOM 1810 C C . GLY A 1 230 ? 11.663 18.963 -50.620 1.00 28.41 230 GLY A C 1
ATOM 1811 O O . GLY A 1 230 ? 10.985 18.732 -49.624 1.00 28.41 230 GLY A O 1
ATOM 1812 N N . ASP A 1 231 ? 12.802 19.655 -50.609 1.00 30.86 231 ASP A N 1
ATOM 1813 C CA . ASP A 1 231 ? 13.559 20.259 -49.500 1.00 30.86 231 ASP A CA 1
ATOM 1814 C C . ASP A 1 231 ? 12.789 21.213 -48.556 1.00 30.86 231 ASP A C 1
ATOM 1816 O O . ASP A 1 231 ? 13.172 22.366 -48.338 1.00 30.86 231 ASP A O 1
ATOM 1820 N N . HIS A 1 232 ? 11.719 20.748 -47.918 1.00 26.95 232 HIS A N 1
ATOM 1821 C CA . HIS A 1 232 ? 11.027 21.479 -46.860 1.00 26.95 232 HIS A CA 1
ATOM 1822 C C . HIS A 1 232 ? 10.954 20.632 -45.594 1.00 26.95 232 HIS A C 1
ATOM 1824 O O . HIS A 1 232 ? 10.031 19.853 -45.375 1.00 26.95 232 HIS A O 1
ATOM 1830 N N . VAL A 1 233 ? 11.959 20.814 -44.733 1.00 30.44 233 VAL A N 1
ATOM 1831 C CA . VAL A 1 233 ? 11.951 20.342 -43.345 1.00 30.44 233 VAL A CA 1
ATOM 1832 C C . VAL A 1 233 ? 10.741 20.976 -42.641 1.00 30.44 233 VAL A C 1
ATOM 1834 O O . VAL A 1 233 ? 10.725 22.198 -42.476 1.00 30.44 233 VAL A O 1
ATOM 1837 N N . PRO A 1 234 ? 9.718 20.212 -42.212 1.00 30.42 234 PRO A N 1
ATOM 1838 C CA . PRO A 1 234 ? 8.572 20.804 -41.536 1.00 30.42 234 PRO A CA 1
ATOM 1839 C C . PRO A 1 234 ? 9.009 21.345 -40.172 1.00 30.42 234 PRO A C 1
ATOM 1841 O O . PRO A 1 234 ? 9.691 20.644 -39.415 1.00 30.42 234 PRO A O 1
ATOM 1844 N N . HIS A 1 235 ? 8.609 22.583 -39.866 1.00 33.25 235 HIS A N 1
ATOM 1845 C CA . HIS A 1 235 ? 8.873 23.248 -38.591 1.00 33.25 235 HIS A CA 1
ATOM 1846 C C . HIS A 1 235 ? 8.484 22.365 -37.390 1.00 33.25 235 HIS A C 1
ATOM 1848 O O . HIS A 1 235 ? 7.393 21.806 -37.309 1.00 33.25 235 HIS A O 1
ATOM 1854 N N . ASP A 1 236 ? 9.399 22.304 -36.427 1.00 42.28 236 ASP A N 1
ATOM 1855 C CA . ASP A 1 236 ? 9.478 21.403 -35.268 1.00 42.28 236 ASP A CA 1
ATOM 1856 C C . ASP A 1 236 ? 8.319 21.492 -34.243 1.00 42.28 236 ASP A C 1
ATOM 1858 O O . ASP A 1 236 ? 8.333 20.818 -33.218 1.00 42.28 236 ASP A O 1
ATOM 1862 N N . ARG A 1 237 ? 7.296 22.327 -34.480 1.00 37.12 237 ARG A N 1
ATOM 1863 C CA . ARG A 1 237 ? 6.231 22.607 -33.497 1.00 37.12 237 ARG A CA 1
ATOM 1864 C C . ARG A 1 237 ? 4.995 21.706 -33.595 1.00 37.12 237 ARG A C 1
ATOM 1866 O O . ARG A 1 237 ? 4.323 21.542 -32.583 1.00 37.12 237 ARG A O 1
ATOM 1873 N N . ASP A 1 238 ? 4.751 21.065 -34.742 1.00 37.59 238 ASP A N 1
ATOM 1874 C CA . ASP A 1 238 ? 3.520 20.293 -35.011 1.00 37.59 238 ASP A CA 1
ATOM 1875 C C . ASP A 1 238 ? 3.771 18.825 -35.408 1.00 37.59 238 ASP A C 1
ATOM 1877 O O . ASP A 1 238 ? 2.953 18.189 -36.076 1.00 37.59 238 ASP A O 1
ATOM 1881 N N . ARG A 1 239 ? 4.898 18.231 -34.988 1.00 42.66 239 ARG A N 1
ATOM 1882 C CA . ARG A 1 239 ? 5.101 16.783 -35.156 1.00 42.66 239 ARG A CA 1
ATOM 1883 C C . ARG A 1 239 ? 4.159 16.023 -34.224 1.00 42.66 239 ARG A C 1
ATOM 1885 O O . ARG A 1 239 ? 4.413 15.861 -33.031 1.00 42.66 239 ARG A O 1
ATOM 1892 N N . TYR A 1 240 ? 3.056 15.542 -34.786 1.00 41.34 240 TYR A N 1
ATOM 1893 C CA . TYR A 1 240 ? 2.215 14.525 -34.169 1.00 41.34 240 TYR A CA 1
ATOM 1894 C C . TYR A 1 240 ? 3.095 13.332 -33.777 1.00 41.34 240 TYR A C 1
ATOM 1896 O O . TYR A 1 240 ? 3.799 12.777 -34.618 1.00 41.34 240 TYR A O 1
ATOM 1904 N N . ILE A 1 241 ? 3.035 12.904 -32.513 1.00 50.81 241 ILE A N 1
ATOM 1905 C CA . ILE A 1 241 ? 3.678 11.649 -32.082 1.00 50.81 241 ILE A CA 1
ATOM 1906 C C . ILE A 1 241 ? 2.928 10.443 -32.679 1.00 50.81 241 ILE A C 1
ATOM 1908 O O . ILE A 1 241 ? 3.382 9.311 -32.569 1.00 50.81 241 ILE A O 1
ATOM 1912 N N . SER A 1 242 ? 1.801 10.678 -33.362 1.00 40.94 242 SER A N 1
ATOM 1913 C CA . SER A 1 242 ? 1.056 9.727 -34.188 1.00 40.94 242 SER A CA 1
ATOM 1914 C C . SER A 1 242 ? -0.212 10.429 -34.746 1.00 40.94 242 SER A C 1
ATOM 1916 O O . SER A 1 242 ? -0.865 11.183 -34.028 1.00 40.94 242 SER A O 1
ATOM 1918 N N . ILE A 1 243 ? -0.529 10.274 -36.042 1.00 33.56 243 ILE A N 1
ATOM 1919 C CA . ILE A 1 243 ? -1.613 10.999 -36.760 1.00 33.56 243 ILE A CA 1
ATOM 1920 C C . ILE A 1 243 ? -2.960 10.261 -36.664 1.00 33.56 243 ILE A C 1
ATOM 1922 O O . ILE A 1 243 ? -3.105 9.256 -37.350 1.00 33.56 243 ILE A O 1
ATOM 1926 N N . ASP A 1 244 ? -3.983 10.770 -35.966 1.00 38.59 244 ASP A N 1
ATOM 1927 C CA . ASP A 1 244 ? -5.391 10.390 -36.237 1.00 38.59 244 ASP A CA 1
ATOM 1928 C C . ASP A 1 244 ? -6.077 11.431 -37.152 1.00 38.59 244 ASP A C 1
ATOM 1930 O O . ASP A 1 244 ? -6.160 12.598 -36.764 1.00 38.59 244 ASP A O 1
ATOM 1934 N N . PRO A 1 245 ? -6.620 11.052 -38.325 1.00 36.09 245 PRO A N 1
ATOM 1935 C CA . PRO A 1 245 ? -7.449 11.939 -39.142 1.00 36.09 245 PRO A CA 1
ATOM 1936 C C . PRO A 1 245 ? -8.867 12.204 -38.585 1.00 36.09 245 PRO A C 1
ATOM 1938 O O . PRO A 1 245 ? -9.600 12.967 -39.213 1.00 36.09 245 PRO A O 1
ATOM 1941 N N . LYS A 1 246 ? -9.304 11.597 -37.464 1.00 35.44 246 LYS A N 1
ATOM 1942 C CA . LYS A 1 246 ? -10.712 11.671 -37.005 1.00 35.44 246 LYS A CA 1
ATOM 1943 C C . LYS A 1 246 ? -10.991 12.230 -35.603 1.00 35.44 246 LYS A C 1
ATOM 1945 O O . LYS A 1 246 ? -12.159 12.454 -35.299 1.00 35.44 246 LYS A O 1
ATOM 1950 N N . GLY A 1 247 ? -9.995 12.530 -34.771 1.00 33.84 247 GLY A N 1
ATOM 1951 C CA . GLY A 1 247 ? -10.179 13.371 -33.577 1.00 33.84 247 GLY A CA 1
ATOM 1952 C C . GLY A 1 247 ? -11.184 12.848 -32.537 1.00 33.84 247 GLY A C 1
ATOM 1953 O O . GLY A 1 247 ? -11.894 13.646 -31.926 1.00 33.84 247 GLY A O 1
ATOM 1954 N N . LEU A 1 248 ? -11.257 11.531 -32.315 1.00 35.34 248 LEU A N 1
ATOM 1955 C CA . LEU A 1 248 ? -12.154 10.930 -31.318 1.00 35.34 248 LEU A CA 1
ATOM 1956 C C . LEU A 1 248 ? -11.396 10.597 -30.018 1.00 35.34 248 LEU A C 1
ATOM 1958 O O . LEU A 1 248 ? -10.418 9.852 -30.007 1.00 35.34 248 LEU A O 1
ATOM 1962 N N . SER A 1 249 ? -11.870 11.185 -28.918 1.00 37.41 249 SER A N 1
ATOM 1963 C CA . SER A 1 249 ? -11.321 11.188 -27.554 1.00 37.41 249 SER A CA 1
ATOM 1964 C C . SER A 1 249 ? -10.924 9.820 -26.961 1.00 37.41 249 SER A C 1
ATOM 1966 O O . SER A 1 249 ? -11.293 8.755 -27.450 1.00 37.41 249 SER A O 1
ATOM 1968 N N . ALA A 1 250 ? -10.207 9.868 -25.832 1.00 40.88 250 ALA A N 1
ATOM 1969 C CA . ALA A 1 250 ? -9.687 8.792 -24.969 1.00 40.88 250 ALA A CA 1
ATOM 1970 C C . ALA A 1 250 ? -10.699 7.741 -24.418 1.00 40.88 250 ALA A C 1
ATOM 1972 O O . ALA A 1 250 ? -10.529 7.234 -23.313 1.00 40.88 250 ALA A O 1
ATOM 1973 N N . VAL A 1 251 ? -11.758 7.402 -25.156 1.00 42.88 251 VAL A N 1
ATOM 1974 C CA . VAL A 1 251 ? -12.895 6.587 -24.690 1.00 42.88 251 VAL A CA 1
ATOM 1975 C C . VAL A 1 251 ? -12.722 5.083 -24.966 1.00 42.88 251 VAL A C 1
ATOM 1977 O O . VAL A 1 251 ? -13.325 4.279 -24.270 1.00 42.88 251 VAL A O 1
ATOM 1980 N N . ASN A 1 252 ? -11.839 4.678 -25.886 1.00 52.16 252 ASN A N 1
ATOM 1981 C CA . ASN A 1 252 ? -11.705 3.274 -26.313 1.00 52.16 252 ASN A CA 1
ATOM 1982 C C . ASN A 1 252 ? -10.258 2.763 -26.190 1.00 52.16 252 ASN A C 1
ATOM 1984 O O . ASN A 1 252 ? -9.593 2.560 -27.206 1.00 52.16 252 ASN A O 1
ATOM 1988 N N . LEU A 1 253 ? -9.725 2.650 -24.972 1.00 59.66 253 LEU A N 1
ATOM 1989 C CA . LEU A 1 253 ? -8.608 1.728 -24.723 1.00 59.66 253 LEU A CA 1
ATOM 1990 C C . LEU A 1 253 ? -9.212 0.351 -24.413 1.00 59.66 253 LEU A C 1
ATOM 1992 O O . LEU A 1 253 ? -10.247 0.312 -23.737 1.00 59.66 253 LEU A O 1
ATOM 1996 N N . PRO A 1 254 ? -8.630 -0.753 -24.913 1.00 67.00 254 PRO A N 1
ATOM 1997 C CA . PRO A 1 254 ? -9.079 -2.078 -24.515 1.00 67.00 254 PRO A CA 1
ATOM 1998 C C . PRO A 1 254 ? -8.990 -2.225 -22.985 1.00 67.00 254 PRO A C 1
ATOM 2000 O O . PRO A 1 254 ? -8.201 -1.529 -22.336 1.00 67.00 254 PRO A O 1
ATOM 2003 N N . PRO A 1 255 ? -9.825 -3.085 -22.378 1.00 78.69 255 PRO A N 1
ATOM 2004 C CA . PRO A 1 255 ? -9.702 -3.398 -20.962 1.00 78.69 255 PRO A CA 1
ATOM 2005 C C . PRO A 1 255 ? -8.282 -3.855 -20.620 1.00 78.69 255 PRO A C 1
ATOM 2007 O O . PRO A 1 255 ? -7.598 -4.443 -21.454 1.00 78.69 255 PRO A O 1
ATOM 2010 N N . ALA A 1 256 ? -7.844 -3.595 -19.390 1.00 83.56 256 ALA A N 1
ATOM 2011 C CA . ALA A 1 256 ? -6.527 -4.008 -18.935 1.00 83.56 256 ALA A CA 1
ATOM 2012 C C . ALA A 1 256 ? -6.394 -5.536 -19.013 1.00 83.56 256 ALA A C 1
ATOM 2014 O O . ALA A 1 256 ? -7.172 -6.266 -18.405 1.00 83.56 256 ALA A O 1
ATOM 2015 N N . ASP A 1 257 ? -5.389 -6.010 -19.736 1.00 84.69 257 ASP A N 1
ATOM 2016 C CA . ASP A 1 257 ? -5.057 -7.428 -19.915 1.00 84.69 257 ASP A CA 1
ATOM 2017 C C . ASP A 1 257 ? -3.707 -7.800 -19.281 1.00 84.69 257 ASP A C 1
ATOM 2019 O O . ASP A 1 257 ? -3.345 -8.972 -19.203 1.00 84.69 257 ASP A O 1
ATOM 2023 N N . GLY A 1 258 ? -2.988 -6.805 -18.755 1.00 88.31 258 GLY A N 1
ATOM 2024 C CA . GLY A 1 258 ? -1.745 -6.999 -18.021 1.00 88.31 258 GLY A CA 1
ATOM 2025 C C . GLY A 1 258 ? -0.519 -7.201 -18.909 1.00 88.31 258 GLY A C 1
ATOM 2026 O O . GLY A 1 258 ? 0.484 -7.694 -18.399 1.00 88.31 258 GLY A O 1
ATOM 2027 N N . GLU A 1 259 ? -0.561 -6.813 -20.185 1.00 90.19 259 GLU A N 1
ATOM 2028 C CA . GLU A 1 259 ? 0.606 -6.827 -21.073 1.00 90.19 259 GLU A CA 1
ATOM 202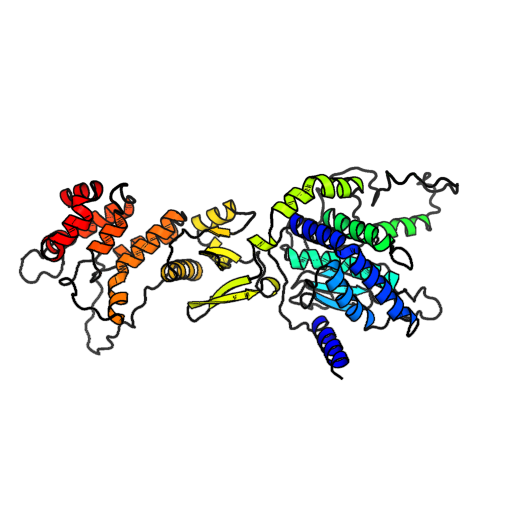9 C C . GLU A 1 259 ? 0.757 -5.531 -21.886 1.00 90.19 259 GLU A C 1
ATOM 2031 O O . GLU A 1 259 ? -0.193 -4.777 -22.098 1.00 90.19 259 GLU A O 1
ATOM 2036 N N . SER A 1 260 ? 1.992 -5.218 -22.282 1.00 87.81 260 SER A N 1
ATOM 2037 C CA . SER A 1 260 ? 2.294 -4.023 -23.068 1.00 87.81 260 SER A CA 1
ATOM 2038 C C . SER A 1 260 ? 2.025 -4.254 -24.548 1.00 87.81 260 SER A C 1
ATOM 2040 O O . SER A 1 260 ? 2.530 -5.203 -25.149 1.00 87.81 260 SER A O 1
ATOM 2042 N N . HIS A 1 261 ? 1.354 -3.293 -25.165 1.00 81.50 261 HIS A N 1
ATOM 2043 C CA . HIS A 1 261 ? 0.939 -3.337 -26.562 1.00 81.50 261 HIS A CA 1
ATOM 2044 C C . HIS A 1 261 ? 1.683 -2.289 -27.399 1.00 81.50 261 HIS A C 1
ATOM 2046 O O . HIS A 1 261 ? 1.082 -1.419 -28.019 1.00 81.50 261 HIS A O 1
ATOM 2052 N N . CYS A 1 262 ? 3.015 -2.361 -27.423 1.00 77.88 262 CYS A N 1
ATOM 2053 C CA . CYS A 1 262 ? 3.898 -1.324 -27.991 1.00 77.88 262 CYS A CA 1
ATOM 2054 C C . CYS A 1 262 ? 3.707 -1.084 -29.506 1.00 77.88 262 CYS A C 1
ATOM 2056 O O . CYS A 1 262 ? 4.045 -0.027 -30.039 1.00 77.88 262 CYS A O 1
ATOM 2058 N N . THR A 1 263 ? 3.174 -2.074 -30.227 1.00 70.00 263 THR A N 1
ATOM 2059 C CA . THR A 1 263 ? 2.869 -1.992 -31.668 1.00 70.00 263 THR A CA 1
ATOM 2060 C C . THR A 1 263 ? 1.426 -1.565 -31.955 1.00 70.00 263 THR A C 1
ATOM 2062 O O . THR A 1 263 ? 1.065 -1.358 -33.124 1.00 70.00 263 THR A O 1
ATOM 2065 N N . HIS A 1 264 ? 0.595 -1.439 -30.912 1.00 66.25 264 HIS A N 1
ATOM 2066 C CA . HIS A 1 264 ? -0.760 -0.929 -31.041 1.00 66.25 264 HIS A CA 1
ATOM 2067 C C . HIS A 1 264 ? -0.758 0.568 -31.301 1.00 66.25 264 HIS A C 1
ATOM 2069 O O . HIS A 1 264 ? 0.188 1.308 -31.044 1.00 66.25 264 HIS A O 1
ATOM 2075 N N . ASP A 1 265 ? -1.866 0.998 -31.870 1.00 58.22 265 ASP A N 1
ATOM 2076 C CA . ASP A 1 265 ? -2.061 2.358 -32.285 1.00 58.22 265 ASP A CA 1
ATOM 2077 C C . ASP A 1 265 ? -2.256 3.319 -31.100 1.00 58.22 265 ASP A C 1
ATOM 2079 O O . ASP A 1 265 ? -3.319 3.362 -30.478 1.00 58.22 265 ASP A O 1
ATOM 2083 N N . ASN A 1 266 ? -1.240 4.146 -30.853 1.00 54.66 266 ASN A N 1
ATOM 2084 C CA . ASN A 1 266 ? -1.212 5.132 -29.774 1.00 54.66 266 ASN A CA 1
ATOM 2085 C C . ASN A 1 266 ? -1.451 6.579 -30.271 1.00 54.66 266 ASN A C 1
ATOM 2087 O O . ASN A 1 266 ? -1.050 7.527 -29.595 1.00 54.66 266 ASN A O 1
ATOM 2091 N N . ARG A 1 267 ? -2.161 6.746 -31.411 1.00 52.47 267 ARG A N 1
ATOM 2092 C CA . ARG A 1 267 ? -2.541 7.993 -32.144 1.00 52.47 267 ARG A CA 1
ATOM 2093 C C . ARG A 1 267 ? -3.175 9.163 -31.372 1.00 52.47 267 ARG A C 1
ATOM 2095 O O . ARG A 1 267 ? -3.649 10.122 -31.975 1.00 52.47 267 ARG A O 1
ATOM 2102 N N . LYS A 1 268 ? -3.186 9.137 -30.041 1.00 60.16 268 LYS A N 1
ATOM 2103 C CA . LYS A 1 268 ? -3.961 10.053 -29.190 1.00 60.16 268 LYS A CA 1
ATOM 2104 C C . LYS A 1 268 ? -3.122 11.085 -28.430 1.00 60.16 268 LYS A C 1
ATOM 2106 O O . LYS A 1 268 ? -3.714 11.947 -27.785 1.00 60.16 268 LYS A O 1
ATOM 2111 N N . ILE A 1 269 ? -1.785 11.020 -28.480 1.00 65.56 269 ILE A N 1
ATOM 2112 C CA . ILE A 1 269 ? -0.912 11.859 -27.635 1.00 65.56 269 ILE A CA 1
ATOM 2113 C C . ILE A 1 269 ? -0.108 12.847 -28.467 1.00 65.56 269 ILE A C 1
ATOM 2115 O O . ILE A 1 269 ? 0.615 12.483 -29.391 1.00 65.56 269 ILE A O 1
ATOM 2119 N N . ARG A 1 270 ? -0.214 14.123 -28.106 1.00 72.38 270 ARG A N 1
ATOM 2120 C CA . ARG A 1 270 ? 0.512 15.233 -28.725 1.00 72.38 270 ARG A CA 1
ATOM 2121 C C . ARG A 1 270 ? 1.682 15.657 -27.847 1.00 72.38 270 ARG A C 1
ATOM 2123 O O . ARG A 1 270 ? 1.570 15.666 -26.623 1.00 72.38 270 ARG A O 1
ATOM 2130 N N . TYR A 1 271 ? 2.764 16.119 -28.469 1.00 75.19 271 TYR A N 1
ATOM 2131 C CA . TYR A 1 271 ? 3.923 16.661 -27.751 1.00 75.19 271 TYR A CA 1
ATOM 2132 C C . TYR A 1 271 ? 3.538 17.818 -26.812 1.00 75.19 271 TYR A C 1
ATOM 2134 O O . TYR A 1 271 ? 4.015 17.900 -25.682 1.00 75.19 271 TYR A O 1
ATOM 2142 N N . ALA A 1 272 ? 2.578 18.651 -27.228 1.00 78.44 272 ALA A N 1
ATOM 2143 C CA . ALA A 1 272 ? 2.010 19.702 -26.389 1.00 78.44 272 ALA A CA 1
ATOM 2144 C C . ALA A 1 272 ? 1.387 19.165 -25.087 1.00 78.44 272 ALA A C 1
ATOM 2146 O O . ALA A 1 272 ? 1.549 19.784 -24.046 1.00 78.44 272 ALA A O 1
ATOM 2147 N N . GLN A 1 273 ? 0.732 17.998 -25.099 1.00 82.94 273 GLN A N 1
ATOM 2148 C CA . GLN A 1 273 ? 0.154 17.417 -23.878 1.00 82.94 273 GLN A CA 1
ATOM 2149 C C . GLN A 1 273 ? 1.239 16.970 -22.895 1.00 82.94 273 GLN A C 1
ATOM 2151 O O . GLN A 1 273 ? 1.070 17.138 -21.691 1.00 82.94 273 GLN A O 1
ATOM 2156 N N . ILE A 1 274 ? 2.364 16.455 -23.401 1.00 85.00 274 ILE A N 1
ATOM 2157 C CA . ILE A 1 274 ? 3.531 16.104 -22.580 1.00 85.00 274 ILE A CA 1
ATOM 2158 C C . ILE A 1 274 ? 4.093 17.361 -21.908 1.00 85.00 274 ILE A C 1
ATOM 2160 O O . ILE A 1 274 ? 4.272 17.379 -20.690 1.00 85.00 274 ILE A O 1
ATOM 2164 N N . LYS A 1 275 ? 4.319 18.433 -22.680 1.00 85.19 275 LYS A N 1
ATOM 2165 C CA . LYS A 1 275 ? 4.818 19.708 -22.141 1.00 85.19 275 LYS A CA 1
ATOM 2166 C C . LYS A 1 275 ? 3.829 20.345 -21.161 1.00 85.19 275 LYS A C 1
ATOM 2168 O O . LYS A 1 275 ? 4.246 20.780 -20.092 1.00 85.19 275 LYS A O 1
ATOM 2173 N N . ASN A 1 276 ? 2.532 20.323 -21.461 1.00 87.38 276 ASN A N 1
ATOM 2174 C CA . ASN A 1 276 ? 1.503 20.828 -20.552 1.00 87.38 276 ASN A CA 1
ATOM 2175 C C . ASN A 1 276 ? 1.490 20.037 -19.242 1.00 87.38 276 ASN A C 1
ATOM 2177 O O . ASN A 1 276 ? 1.470 20.641 -18.179 1.00 87.38 276 ASN A O 1
ATOM 2181 N N . TRP A 1 277 ? 1.599 18.705 -19.285 1.00 92.50 277 TRP A N 1
ATOM 2182 C CA . TRP A 1 277 ? 1.680 17.894 -18.068 1.00 92.50 277 TRP A CA 1
ATOM 2183 C C . TRP A 1 277 ? 2.898 18.271 -17.204 1.00 92.50 277 TRP A C 1
ATOM 2185 O O . TRP A 1 277 ? 2.769 18.421 -15.986 1.00 92.50 277 TRP A O 1
ATOM 2195 N N . GLN A 1 278 ? 4.066 18.490 -17.824 1.00 91.06 278 GLN A N 1
ATOM 2196 C CA . GLN A 1 278 ? 5.292 18.908 -17.125 1.00 91.06 278 GLN A CA 1
ATOM 2197 C C . GLN A 1 278 ? 5.143 20.265 -16.415 1.00 91.06 278 GLN A C 1
ATOM 2199 O O . GLN A 1 278 ? 5.785 20.486 -15.390 1.00 91.06 278 GLN A O 1
ATOM 2204 N N . VAL A 1 279 ? 4.293 21.159 -16.929 1.00 89.06 279 VAL A N 1
ATOM 2205 C CA . VAL A 1 279 ? 4.046 22.490 -16.349 1.00 89.06 279 VAL A CA 1
ATOM 2206 C C . VAL A 1 279 ? 2.897 22.466 -15.335 1.00 89.06 279 VAL A C 1
ATOM 2208 O O . VAL A 1 279 ? 3.038 22.977 -14.226 1.00 89.06 279 VAL A O 1
ATOM 2211 N N . GLU A 1 280 ? 1.765 21.868 -15.697 1.00 90.56 280 GLU A N 1
ATOM 2212 C CA . GLU A 1 280 ? 0.504 21.955 -14.950 1.00 90.56 280 GLU A CA 1
ATOM 2213 C C . GLU A 1 280 ? 0.388 20.885 -13.856 1.00 90.56 280 GLU A C 1
ATOM 2215 O O . GLU A 1 280 ? -0.082 21.162 -12.749 1.00 90.56 280 GLU A O 1
ATOM 2220 N N . ASN A 1 281 ? 0.828 19.654 -14.137 1.00 91.94 281 ASN A N 1
ATOM 2221 C CA . ASN A 1 281 ? 0.563 18.505 -13.270 1.00 91.94 281 ASN A CA 1
ATOM 2222 C C . ASN A 1 281 ? 1.748 18.151 -12.376 1.00 91.94 281 ASN A C 1
ATOM 2224 O O . ASN A 1 281 ? 1.530 17.742 -11.232 1.00 91.94 281 ASN A O 1
ATOM 2228 N N . TYR A 1 282 ? 2.980 18.341 -12.854 1.00 94.69 282 TYR A N 1
ATOM 2229 C CA . TYR A 1 282 ? 4.197 17.936 -12.146 1.00 94.69 282 TYR A CA 1
ATOM 2230 C C . TYR A 1 282 ? 4.250 18.437 -10.694 1.00 94.69 282 TYR A C 1
ATOM 2232 O O . TYR A 1 282 ? 4.447 17.642 -9.774 1.00 94.69 282 TYR A O 1
ATOM 2240 N N . ALA A 1 283 ? 4.025 19.735 -10.461 1.00 93.31 283 ALA A N 1
ATOM 2241 C CA . ALA A 1 283 ? 4.119 20.325 -9.123 1.00 93.31 283 ALA A CA 1
ATOM 2242 C C . ALA A 1 283 ? 3.078 19.740 -8.151 1.00 93.31 283 ALA A C 1
ATOM 2244 O O . ALA A 1 283 ? 3.373 19.488 -6.981 1.00 93.31 283 ALA A O 1
ATOM 2245 N N . ARG A 1 284 ? 1.860 19.477 -8.639 1.00 93.19 284 ARG A N 1
ATOM 2246 C CA . ARG A 1 284 ? 0.800 18.832 -7.855 1.00 93.19 284 ARG A CA 1
ATOM 2247 C C . ARG A 1 284 ? 1.142 17.373 -7.571 1.00 93.19 284 ARG A C 1
ATOM 2249 O O . ARG A 1 284 ? 0.998 16.931 -6.432 1.00 93.19 284 ARG A O 1
ATOM 2256 N N . ALA A 1 285 ? 1.611 16.652 -8.587 1.00 93.00 285 ALA A N 1
ATOM 2257 C CA . ALA A 1 285 ? 2.003 15.260 -8.471 1.00 93.00 285 ALA A CA 1
ATOM 2258 C C . ALA A 1 285 ? 3.143 15.107 -7.460 1.00 93.00 285 ALA A C 1
ATOM 2260 O O . ALA A 1 285 ? 2.978 14.380 -6.492 1.00 93.00 285 ALA A O 1
ATOM 2261 N N . ILE A 1 286 ? 4.241 15.859 -7.560 1.00 93.44 286 ILE A N 1
ATOM 2262 C CA . ILE A 1 286 ? 5.359 15.725 -6.613 1.00 93.44 286 ILE A CA 1
ATOM 2263 C C . ILE A 1 286 ? 4.974 16.130 -5.178 1.00 93.44 286 ILE A C 1
ATOM 2265 O O . ILE A 1 286 ? 5.394 15.477 -4.226 1.00 93.44 286 ILE A O 1
ATOM 2269 N N . LYS A 1 287 ? 4.099 17.135 -5.008 1.00 91.56 287 LYS A N 1
ATOM 2270 C CA . LYS A 1 287 ? 3.570 17.563 -3.697 1.00 91.56 287 LYS A CA 1
ATOM 2271 C C . LYS A 1 287 ? 2.697 16.497 -3.025 1.00 91.56 287 LYS A C 1
ATOM 2273 O O . LYS A 1 287 ? 2.501 16.538 -1.808 1.00 91.56 287 LYS A O 1
ATOM 2278 N N . SER A 1 288 ? 2.163 15.540 -3.788 1.00 86.75 288 SER A N 1
ATOM 2279 C CA . SER A 1 288 ? 1.437 14.410 -3.203 1.00 86.75 288 SER A CA 1
ATOM 2280 C C . SER A 1 288 ? 2.345 13.517 -2.349 1.00 86.75 288 SER A C 1
ATOM 2282 O O . SER A 1 288 ? 1.831 12.929 -1.402 1.00 86.75 288 SER A O 1
ATOM 2284 N N . ASP A 1 289 ? 3.665 13.533 -2.584 1.00 87.56 289 ASP A N 1
ATOM 2285 C CA . ASP A 1 289 ? 4.706 12.951 -1.724 1.00 87.56 289 ASP A CA 1
ATOM 2286 C C . ASP A 1 289 ? 4.401 11.513 -1.276 1.00 87.56 289 ASP A C 1
ATOM 2288 O O . ASP A 1 289 ? 4.409 11.195 -0.084 1.00 87.56 289 ASP A O 1
ATOM 2292 N N . HIS A 1 290 ? 4.061 10.642 -2.237 1.00 85.88 290 HIS A N 1
ATOM 2293 C CA . HIS A 1 290 ? 3.745 9.249 -1.921 1.00 85.88 290 HIS A CA 1
ATOM 2294 C C . HIS A 1 290 ? 4.932 8.547 -1.262 1.00 85.88 290 HIS A C 1
ATOM 2296 O O . HIS A 1 290 ? 4.699 7.859 -0.283 1.00 85.88 290 HIS A O 1
ATOM 2302 N N . GLU A 1 291 ? 6.177 8.755 -1.704 1.00 86.00 291 GLU A N 1
ATOM 2303 C CA . GLU A 1 291 ? 7.353 8.087 -1.121 1.00 86.00 291 GLU A CA 1
ATOM 2304 C C . GLU A 1 291 ? 7.445 8.290 0.399 1.00 86.00 291 GLU A C 1
ATOM 2306 O O . GLU A 1 291 ? 7.542 7.311 1.142 1.00 86.00 291 GLU A O 1
ATOM 2311 N N . SER A 1 292 ? 7.316 9.532 0.879 1.00 85.19 292 SER A N 1
ATOM 2312 C CA . SER A 1 292 ? 7.355 9.817 2.318 1.00 85.19 292 SER A CA 1
ATOM 2313 C C . SER A 1 292 ? 6.075 9.385 3.030 1.00 85.19 292 SER A C 1
ATOM 2315 O O . SER A 1 292 ? 6.128 8.886 4.153 1.00 85.19 292 SER A O 1
ATOM 2317 N N . LYS A 1 293 ? 4.908 9.566 2.396 1.00 82.00 293 LYS A N 1
ATOM 2318 C CA . LYS A 1 293 ? 3.622 9.236 3.021 1.00 82.00 293 LYS A CA 1
ATOM 2319 C C . LYS A 1 293 ? 3.430 7.738 3.144 1.00 82.00 293 LYS A C 1
ATOM 2321 O O . LYS A 1 293 ? 3.191 7.275 4.252 1.00 82.00 293 LYS A O 1
ATOM 2326 N N . THR A 1 294 ? 3.512 6.985 2.050 1.00 81.12 294 THR A N 1
ATOM 2327 C CA . THR A 1 294 ? 3.349 5.525 2.056 1.00 81.12 294 THR A CA 1
ATOM 2328 C C . THR A 1 294 ? 4.527 4.846 2.750 1.00 81.12 294 THR A C 1
ATOM 2330 O O . THR A 1 294 ? 4.353 3.771 3.319 1.00 81.12 294 THR A O 1
ATOM 2333 N N . GLY A 1 295 ? 5.712 5.462 2.758 1.00 83.50 295 GLY A N 1
ATOM 2334 C CA . GLY A 1 295 ? 6.923 4.859 3.307 1.00 83.50 295 GLY A CA 1
ATOM 2335 C C . GLY A 1 295 ? 7.383 3.644 2.496 1.00 83.50 295 GLY A C 1
ATOM 2336 O O . GLY A 1 295 ? 6.776 3.280 1.488 1.00 83.50 295 GLY A O 1
ATOM 2337 N N . TYR A 1 296 ? 8.459 2.996 2.947 1.00 85.19 296 TYR A N 1
ATOM 2338 C CA . TYR A 1 296 ? 9.069 1.842 2.263 1.00 85.19 296 TYR A CA 1
ATOM 2339 C C . TYR A 1 296 ? 8.659 0.486 2.833 1.00 85.19 296 TYR A C 1
ATOM 2341 O O . TYR A 1 296 ? 8.910 -0.549 2.212 1.00 85.19 296 TYR A O 1
ATOM 2349 N N . GLU A 1 297 ? 8.041 0.488 4.008 1.00 91.69 297 GLU A N 1
ATOM 2350 C CA . GLU A 1 297 ? 7.692 -0.710 4.755 1.00 91.69 297 GLU A CA 1
ATOM 2351 C C . GLU A 1 297 ? 6.221 -0.691 5.131 1.00 91.69 297 GLU A C 1
ATOM 2353 O O . GLU A 1 297 ? 5.594 0.359 5.289 1.00 91.69 297 GLU A O 1
ATOM 2358 N N . VAL A 1 298 ? 5.684 -1.892 5.258 1.00 92.12 298 VAL A N 1
ATOM 2359 C CA . VAL A 1 298 ? 4.332 -2.139 5.714 1.00 92.12 298 VAL A CA 1
ATOM 2360 C C . VAL A 1 298 ? 4.368 -3.384 6.595 1.00 92.12 298 VAL A C 1
ATOM 2362 O O . VAL A 1 298 ? 5.129 -4.315 6.331 1.00 92.12 298 VAL A O 1
ATOM 2365 N N . SER A 1 299 ? 3.623 -3.377 7.690 1.00 93.56 299 SER A N 1
ATOM 2366 C CA . SER A 1 299 ? 3.682 -4.422 8.707 1.00 93.56 299 SER A CA 1
ATOM 2367 C C . SER A 1 299 ? 2.466 -5.333 8.655 1.00 93.56 299 SER A C 1
ATOM 2369 O O . SER A 1 299 ? 1.364 -4.879 8.357 1.00 93.56 299 SER A O 1
ATOM 2371 N N . ASP A 1 300 ? 2.655 -6.599 9.003 1.00 92.12 300 ASP A N 1
ATOM 2372 C CA . ASP A 1 300 ? 1.567 -7.527 9.313 1.00 92.12 300 ASP A CA 1
ATOM 2373 C C . ASP A 1 300 ? 1.727 -8.073 10.735 1.00 92.12 300 ASP A C 1
ATOM 2375 O O . ASP A 1 300 ? 2.811 -8.004 11.314 1.00 92.12 300 ASP A O 1
ATOM 2379 N N . LEU A 1 301 ? 0.654 -8.607 11.311 1.00 89.81 301 LEU A N 1
ATOM 2380 C CA . LEU A 1 301 ? 0.712 -9.328 12.581 1.00 89.81 301 LEU A CA 1
ATOM 2381 C C . LEU A 1 301 ? 1.062 -10.794 12.319 1.00 89.81 301 LEU A C 1
ATOM 2383 O O . LEU A 1 301 ? 0.317 -11.518 11.660 1.00 89.81 301 LEU A O 1
ATOM 2387 N N . ASN A 1 302 ? 2.198 -11.240 12.854 1.00 87.19 302 ASN A N 1
ATOM 2388 C CA . ASN A 1 302 ? 2.629 -12.630 12.739 1.00 87.19 302 ASN A CA 1
ATOM 2389 C C . ASN A 1 302 ? 1.801 -13.562 13.651 1.00 87.19 302 ASN A C 1
ATOM 2391 O O . ASN A 1 302 ? 0.975 -13.128 14.457 1.00 87.19 302 ASN A O 1
ATOM 2395 N N . THR A 1 303 ? 2.053 -14.872 13.576 1.00 82.56 303 THR A N 1
ATOM 2396 C CA . THR A 1 303 ? 1.348 -15.882 14.393 1.00 82.56 303 THR A CA 1
ATOM 2397 C C . THR A 1 303 ? 1.559 -15.729 15.902 1.00 82.56 303 THR A C 1
ATOM 2399 O O . THR A 1 303 ? 0.776 -16.270 16.678 1.00 82.56 303 THR A O 1
ATOM 2402 N N . LYS A 1 304 ? 2.584 -14.982 16.327 1.00 81.44 304 LYS A N 1
ATOM 2403 C CA . LYS A 1 304 ? 2.871 -14.657 17.732 1.00 81.44 304 LYS A CA 1
ATOM 2404 C C . LYS A 1 304 ? 2.201 -13.353 18.186 1.00 81.44 304 LYS A C 1
ATOM 2406 O O . LYS A 1 304 ? 2.318 -12.976 19.349 1.00 81.44 304 LYS A O 1
ATOM 2411 N N . GLY A 1 305 ? 1.500 -12.654 17.292 1.00 81.69 305 GLY A N 1
ATOM 2412 C CA . GLY A 1 305 ? 0.885 -11.360 17.574 1.00 81.69 305 GLY A CA 1
ATOM 2413 C C . GLY A 1 305 ? 1.895 -10.213 17.660 1.00 81.69 305 GLY A C 1
ATOM 2414 O O . GLY A 1 305 ? 1.658 -9.242 18.378 1.00 81.69 305 GLY A O 1
ATOM 2415 N N . GLU A 1 306 ? 3.022 -10.311 16.962 1.00 89.12 306 GLU A N 1
ATOM 2416 C CA . GLU A 1 306 ? 4.015 -9.242 16.833 1.00 89.12 306 GLU A CA 1
ATOM 2417 C C . GLU A 1 306 ? 3.935 -8.615 15.439 1.00 89.12 306 GLU A C 1
ATOM 2419 O O . GLU A 1 306 ? 3.584 -9.288 14.470 1.00 89.12 306 GLU A O 1
ATOM 2424 N N . LEU A 1 307 ? 4.262 -7.324 15.334 1.00 91.94 307 LEU A N 1
ATOM 2425 C CA . LEU A 1 307 ? 4.312 -6.635 14.045 1.00 91.94 307 LEU A CA 1
ATOM 2426 C C . LEU A 1 307 ? 5.610 -6.976 13.313 1.00 91.94 307 LEU A C 1
ATOM 2428 O O . LEU A 1 307 ? 6.693 -6.602 13.761 1.00 91.94 307 LEU A O 1
ATOM 2432 N N . GLU A 1 308 ? 5.484 -7.625 12.163 1.00 92.88 308 GLU A N 1
ATOM 2433 C CA . GLU A 1 308 ? 6.585 -7.933 11.260 1.00 92.88 308 GLU A CA 1
ATOM 2434 C C . GLU A 1 308 ? 6.560 -6.965 10.078 1.00 92.88 308 GLU A C 1
ATOM 2436 O O . GLU A 1 308 ? 5.591 -6.912 9.322 1.00 92.88 308 GLU A O 1
ATOM 2441 N N . ALA A 1 309 ? 7.614 -6.160 9.935 1.00 92.56 309 ALA A N 1
ATOM 2442 C CA . ALA A 1 309 ? 7.749 -5.214 8.835 1.00 92.56 309 ALA A CA 1
ATOM 2443 C C . ALA A 1 309 ? 8.276 -5.908 7.573 1.00 92.56 309 ALA A C 1
ATOM 2445 O O . ALA A 1 309 ? 9.289 -6.606 7.598 1.00 92.56 309 ALA A O 1
ATOM 2446 N N . VAL A 1 310 ? 7.610 -5.657 6.450 1.00 91.19 310 VAL A N 1
ATOM 2447 C CA . VAL A 1 310 ? 7.997 -6.134 5.125 1.00 91.19 310 VAL A CA 1
ATOM 2448 C C . VAL A 1 310 ? 8.215 -4.929 4.219 1.00 91.19 310 VAL A C 1
ATOM 2450 O O . VAL A 1 310 ? 7.420 -3.987 4.193 1.00 91.19 310 VAL A O 1
ATOM 2453 N N . LYS A 1 311 ? 9.295 -4.952 3.433 1.00 90.62 311 LYS A N 1
ATOM 2454 C CA . LYS A 1 311 ? 9.517 -3.950 2.382 1.00 90.62 311 LYS A CA 1
ATOM 2455 C C . LYS A 1 311 ? 8.382 -4.024 1.369 1.00 90.62 311 LYS A C 1
ATOM 2457 O O . LYS A 1 311 ? 8.129 -5.104 0.845 1.00 90.62 311 LYS A O 1
ATOM 2462 N N . ARG A 1 312 ? 7.766 -2.895 1.016 1.00 90.00 312 ARG A N 1
ATOM 2463 C CA . ARG A 1 312 ? 6.609 -2.841 0.098 1.00 90.00 312 ARG A CA 1
ATOM 2464 C C . ARG A 1 312 ? 6.840 -3.572 -1.219 1.00 90.00 312 ARG A C 1
ATOM 2466 O O . ARG A 1 312 ? 6.019 -4.385 -1.616 1.00 90.00 312 ARG A O 1
ATOM 2473 N N . LEU A 1 313 ? 8.018 -3.384 -1.816 1.00 88.19 313 LEU A N 1
ATOM 2474 C CA . LEU A 1 313 ? 8.433 -4.077 -3.042 1.00 88.19 313 LEU A CA 1
ATOM 2475 C C . LEU A 1 313 ? 8.380 -5.611 -2.937 1.00 88.19 313 LEU A C 1
ATOM 2477 O O . LEU A 1 313 ? 8.213 -6.296 -3.942 1.00 88.19 313 LEU A O 1
ATOM 2481 N N . HIS A 1 314 ? 8.551 -6.154 -1.732 1.00 88.50 314 HIS A N 1
ATOM 2482 C CA . HIS A 1 314 ? 8.523 -7.590 -1.448 1.00 88.50 314 HIS A CA 1
ATOM 2483 C C . HIS A 1 314 ? 7.206 -8.044 -0.807 1.00 88.50 314 HIS A C 1
ATOM 2485 O O . HIS A 1 314 ? 7.013 -9.240 -0.605 1.00 88.50 314 HIS A O 1
ATOM 2491 N N . GLY A 1 315 ? 6.334 -7.102 -0.451 1.00 86.94 315 GLY A N 1
ATOM 2492 C CA . GLY A 1 315 ? 5.041 -7.374 0.148 1.00 86.94 315 GLY A CA 1
ATOM 2493 C C . GLY A 1 315 ? 3.995 -7.797 -0.886 1.00 86.94 315 GLY A C 1
ATOM 2494 O O . GLY A 1 315 ? 4.262 -7.841 -2.093 1.00 86.94 315 GLY A O 1
ATOM 2495 N N . PRO A 1 316 ? 2.777 -8.112 -0.423 1.00 88.88 316 PRO A N 1
ATOM 2496 C CA . PRO A 1 316 ? 1.638 -8.273 -1.315 1.00 88.88 316 PRO A CA 1
ATOM 2497 C C . PRO A 1 316 ? 1.335 -6.952 -2.054 1.00 88.88 316 PRO A C 1
ATOM 2499 O O . PRO A 1 316 ? 1.738 -5.882 -1.595 1.00 88.88 316 PRO A O 1
ATOM 2502 N N . PRO A 1 317 ? 0.601 -6.985 -3.180 1.00 89.19 317 PRO A N 1
ATOM 2503 C CA . PRO A 1 317 ? 0.195 -5.767 -3.878 1.00 89.19 317 PRO A CA 1
ATOM 2504 C C . PRO A 1 317 ? -0.671 -4.858 -3.008 1.00 89.19 317 PRO A C 1
ATOM 2506 O O . PRO A 1 317 ? -1.600 -5.315 -2.344 1.00 89.19 317 PRO A O 1
ATOM 2509 N N . SER A 1 318 ? -0.462 -3.551 -3.107 1.00 88.25 318 SER A N 1
ATOM 2510 C CA . SER A 1 318 ? -1.197 -2.513 -2.371 1.00 88.25 318 SER A CA 1
ATOM 2511 C C . SER A 1 318 ? -2.707 -2.510 -2.640 1.00 88.25 318 SER A C 1
ATOM 2513 O O . SER A 1 318 ? -3.496 -1.942 -1.888 1.00 88.25 318 SER A O 1
ATOM 2515 N N . ARG A 1 319 ? -3.157 -3.165 -3.716 1.00 86.25 319 ARG A N 1
ATOM 2516 C CA . ARG A 1 319 ? -4.585 -3.378 -4.009 1.00 86.25 319 ARG A CA 1
ATOM 2517 C C . ARG A 1 319 ? -5.255 -4.484 -3.207 1.00 86.25 319 ARG A C 1
ATOM 2519 O O . ARG A 1 319 ? -6.482 -4.480 -3.111 1.00 86.25 319 ARG A O 1
ATOM 2526 N N . THR A 1 320 ? -4.493 -5.422 -2.650 1.00 89.31 320 THR A N 1
ATOM 2527 C CA . THR A 1 320 ? -5.061 -6.578 -1.942 1.00 89.31 320 THR A CA 1
ATOM 2528 C C . THR A 1 320 ? -5.306 -6.305 -0.463 1.00 89.31 320 THR A C 1
ATOM 2530 O O . THR A 1 320 ? -5.930 -7.129 0.206 1.00 89.31 320 THR A O 1
ATOM 2533 N N . TYR A 1 321 ? -4.854 -5.165 0.058 1.00 91.75 321 TYR A N 1
ATOM 2534 C CA . TYR A 1 321 ? -5.016 -4.777 1.454 1.00 91.75 321 TYR A CA 1
ATOM 2535 C C . TYR A 1 321 ? -5.391 -3.299 1.609 1.00 91.75 321 TYR A C 1
ATOM 2537 O O . TYR A 1 321 ? -5.360 -2.513 0.665 1.00 91.75 321 TYR A O 1
ATOM 2545 N N . VAL A 1 322 ? -5.803 -2.967 2.824 1.00 92.19 322 VAL A N 1
ATOM 2546 C CA . VAL A 1 322 ? -6.034 -1.622 3.353 1.00 92.19 322 VAL A CA 1
ATOM 2547 C C . VAL A 1 322 ? -5.004 -1.400 4.453 1.00 92.19 322 VAL A C 1
ATOM 2549 O O . VAL A 1 322 ? -4.613 -2.356 5.125 1.00 92.19 322 VAL A O 1
ATOM 2552 N N . GLU A 1 323 ? -4.558 -0.165 4.640 1.00 92.81 323 GLU A N 1
ATOM 2553 C CA . GLU A 1 323 ? -3.567 0.160 5.663 1.00 92.81 323 GLU A CA 1
ATOM 2554 C C . GLU A 1 323 ? -4.217 0.823 6.873 1.00 92.81 323 GLU A C 1
ATOM 2556 O O . GLU A 1 323 ? -4.793 1.904 6.765 1.00 92.81 323 GLU A O 1
ATOM 2561 N N . LEU A 1 324 ? -4.088 0.201 8.042 1.00 93.81 324 LEU A N 1
ATOM 2562 C CA . LEU A 1 324 ? -4.380 0.857 9.310 1.00 93.81 324 LEU A CA 1
ATOM 2563 C C . LEU A 1 324 ? -3.160 1.682 9.726 1.00 93.81 324 LEU A C 1
ATOM 2565 O O . LEU A 1 324 ? -2.053 1.150 9.834 1.00 93.81 324 LEU A O 1
ATOM 2569 N N . ILE A 1 325 ? -3.360 2.977 9.955 1.00 92.31 325 ILE A N 1
ATOM 2570 C CA . ILE A 1 325 ? -2.303 3.894 10.384 1.00 92.31 325 ILE A CA 1
ATOM 2571 C C . ILE A 1 325 ? -2.360 3.993 11.899 1.00 92.31 325 ILE A C 1
ATOM 2573 O O . ILE A 1 325 ? -3.200 4.707 12.445 1.00 92.31 325 ILE A O 1
ATOM 2577 N N . TRP A 1 326 ? -1.490 3.246 12.570 1.00 92.69 326 TRP A N 1
ATOM 2578 C CA . TRP A 1 326 ? -1.368 3.256 14.022 1.00 92.69 326 TRP A CA 1
ATOM 2579 C C . TRP A 1 326 ? -0.046 3.910 14.410 1.00 92.69 326 TRP A C 1
ATOM 2581 O O . TRP A 1 326 ? 1.028 3.396 14.093 1.00 92.69 326 TRP A O 1
ATOM 2591 N N . GLU A 1 327 ? -0.132 5.071 15.062 1.00 87.81 327 GLU A N 1
ATOM 2592 C CA . GLU A 1 327 ? 1.009 5.957 15.319 1.00 87.81 327 GLU A CA 1
ATOM 2593 C C . GLU A 1 327 ? 1.740 6.316 14.009 1.00 87.81 327 GLU A C 1
ATOM 2595 O O . GLU A 1 327 ? 1.189 7.020 13.165 1.00 87.81 327 GLU A O 1
ATOM 2600 N N . MET A 1 328 ? 2.964 5.815 13.812 1.00 85.44 328 MET A N 1
ATOM 2601 C CA . MET A 1 328 ? 3.736 5.965 12.571 1.00 85.44 328 MET A CA 1
ATOM 2602 C C . MET A 1 328 ? 3.869 4.650 11.789 1.00 85.44 328 MET A C 1
ATOM 2604 O O . MET A 1 328 ? 4.606 4.586 10.805 1.00 85.44 328 MET A O 1
ATOM 2608 N N . LYS A 1 329 ? 3.180 3.586 12.220 1.00 90.06 329 LYS A N 1
ATOM 2609 C CA . LYS A 1 329 ? 3.226 2.263 11.594 1.00 90.06 329 LYS A CA 1
ATOM 2610 C C . LYS A 1 329 ? 2.025 2.057 10.680 1.00 90.06 329 LYS A C 1
ATOM 2612 O O . LYS A 1 329 ? 0.902 2.453 10.988 1.00 90.06 329 LYS A O 1
ATOM 2617 N N . ARG A 1 330 ? 2.278 1.394 9.553 1.00 92.19 330 ARG A N 1
ATOM 2618 C CA . ARG A 1 330 ? 1.275 1.037 8.547 1.00 92.19 330 ARG A CA 1
ATOM 2619 C C . ARG A 1 330 ? 1.036 -0.458 8.620 1.00 92.19 330 ARG A C 1
ATOM 2621 O O . ARG A 1 330 ? 1.961 -1.226 8.374 1.00 92.19 330 ARG A O 1
ATOM 2628 N N . ILE A 1 331 ? -0.171 -0.859 8.995 1.00 93.94 331 ILE A N 1
ATOM 2629 C CA . ILE A 1 331 ? -0.513 -2.258 9.257 1.00 93.94 331 ILE A CA 1
ATOM 2630 C C . ILE A 1 331 ? -1.456 -2.744 8.165 1.00 93.94 331 ILE A C 1
ATOM 2632 O O . ILE A 1 331 ? -2.517 -2.159 7.951 1.00 93.94 331 ILE A O 1
ATOM 2636 N N . MET A 1 332 ? -1.067 -3.803 7.463 1.00 93.56 332 MET A N 1
ATOM 2637 C CA . MET A 1 332 ? -1.851 -4.389 6.382 1.00 93.56 332 MET A CA 1
ATOM 2638 C C . MET A 1 332 ? -3.052 -5.136 6.933 1.00 93.56 332 MET A C 1
ATOM 2640 O O . MET A 1 332 ? -2.923 -5.972 7.820 1.00 93.56 332 MET A O 1
ATOM 2644 N N . VAL A 1 333 ? -4.215 -4.907 6.335 1.00 93.31 333 VAL A N 1
ATOM 2645 C CA . VAL A 1 333 ? -5.406 -5.722 6.562 1.00 93.31 333 VAL A CA 1
ATOM 2646 C C . VAL A 1 333 ? -5.980 -6.142 5.212 1.00 93.31 333 VAL A C 1
ATOM 2648 O O . VAL A 1 333 ? -6.272 -5.274 4.385 1.00 93.31 333 VAL A O 1
ATOM 2651 N N . PRO A 1 334 ? -6.166 -7.448 4.940 1.00 93.31 334 PRO A N 1
ATOM 2652 C CA . PRO A 1 334 ? -6.638 -7.900 3.637 1.00 93.31 334 PRO A CA 1
ATOM 2653 C C . PRO A 1 334 ? -7.979 -7.268 3.252 1.00 93.31 334 PRO A C 1
ATOM 2655 O O . PRO A 1 334 ? -8.958 -7.330 3.999 1.00 93.31 334 PRO A O 1
ATOM 2658 N N . LYS A 1 335 ? -8.069 -6.724 2.035 1.00 91.56 335 LYS A N 1
ATOM 2659 C CA . LYS A 1 335 ? -9.280 -6.061 1.529 1.00 91.56 335 LYS A CA 1
ATOM 2660 C C . LYS A 1 335 ? -10.478 -7.015 1.529 1.00 91.56 335 LYS A C 1
ATOM 2662 O O . LYS A 1 335 ? -11.575 -6.627 1.913 1.00 91.56 335 LYS A O 1
ATOM 2667 N N . ALA A 1 336 ? -10.249 -8.291 1.208 1.00 93.06 336 ALA A N 1
ATOM 2668 C CA . ALA A 1 336 ? -11.262 -9.351 1.247 1.00 93.06 336 ALA A CA 1
ATOM 2669 C C . ALA A 1 336 ? -11.883 -9.585 2.642 1.00 93.06 336 ALA A C 1
ATOM 2671 O O . ALA A 1 336 ? -12.959 -10.173 2.757 1.00 93.06 336 ALA A O 1
ATOM 2672 N N . LYS A 1 337 ? -11.205 -9.153 3.711 1.00 94.81 337 LYS A N 1
ATOM 2673 C CA . LYS A 1 337 ? -11.710 -9.197 5.088 1.00 94.81 337 LYS A CA 1
ATOM 2674 C C . LYS A 1 337 ? -12.472 -7.926 5.431 1.00 94.81 337 LYS A C 1
ATOM 2676 O O . LYS A 1 337 ? -13.556 -8.009 5.993 1.00 94.81 337 LYS A O 1
ATOM 2681 N N . VAL A 1 338 ? -11.956 -6.776 5.003 1.00 93.00 338 VAL A N 1
ATOM 2682 C CA . VAL A 1 338 ? -12.593 -5.466 5.193 1.00 93.00 338 VAL A CA 1
ATOM 2683 C C . VAL A 1 338 ? -13.986 -5.402 4.564 1.00 93.00 338 VAL A C 1
ATOM 2685 O O . VAL A 1 338 ? -14.924 -4.964 5.224 1.00 93.00 338 VAL A O 1
ATOM 2688 N N . ILE A 1 339 ? -14.150 -5.903 3.334 1.00 92.19 339 ILE A N 1
ATOM 2689 C CA . ILE A 1 339 ? -15.436 -5.863 2.606 1.00 92.19 339 ILE A CA 1
ATOM 2690 C C . ILE A 1 339 ? -16.578 -6.621 3.305 1.00 92.19 339 ILE A C 1
ATOM 2692 O O . ILE A 1 339 ? -17.735 -6.449 2.936 1.00 92.19 339 ILE A O 1
ATOM 2696 N N . ARG A 1 340 ? -16.276 -7.461 4.306 1.00 94.56 340 ARG A N 1
ATOM 2697 C CA . ARG A 1 340 ? -17.282 -8.190 5.099 1.00 94.56 340 ARG A CA 1
ATOM 2698 C C . ARG A 1 340 ? -18.061 -7.274 6.042 1.00 94.56 340 ARG A C 1
ATOM 2700 O O . ARG A 1 340 ? -19.145 -7.646 6.478 1.00 94.56 340 ARG A O 1
ATOM 2707 N N . TYR A 1 341 ? -17.506 -6.107 6.355 1.00 95.69 341 TYR A N 1
ATOM 2708 C CA . TYR A 1 341 ? -18.080 -5.146 7.284 1.00 95.69 341 TYR A CA 1
ATOM 2709 C C . TYR A 1 341 ? -18.533 -3.912 6.515 1.00 95.69 341 TYR A C 1
ATOM 2711 O O . TYR A 1 341 ? -17.721 -3.197 5.924 1.00 95.69 341 TYR A O 1
ATOM 2719 N N . ALA A 1 342 ? -19.837 -3.653 6.516 1.00 94.88 342 ALA A N 1
ATOM 2720 C CA . ALA A 1 342 ? -20.438 -2.607 5.707 1.00 94.88 342 ALA A CA 1
ATOM 2721 C C . ALA A 1 342 ? -19.929 -1.216 6.102 1.00 94.88 342 ALA A C 1
ATOM 2723 O O . ALA A 1 342 ? -19.694 -0.383 5.225 1.00 94.88 342 ALA A O 1
ATOM 2724 N N . THR A 1 343 ? -19.742 -0.944 7.399 1.00 94.56 343 THR A N 1
ATOM 2725 C CA . THR A 1 343 ? -19.281 0.387 7.833 1.00 94.56 343 THR A CA 1
ATOM 2726 C C . THR A 1 343 ? -17.796 0.608 7.579 1.00 94.56 343 THR A C 1
ATOM 2728 O O . THR A 1 343 ? -17.420 1.666 7.074 1.00 94.56 343 THR A O 1
ATOM 2731 N N . LEU A 1 344 ? -16.961 -0.409 7.817 1.00 92.12 344 LEU A N 1
ATOM 2732 C CA . LEU A 1 344 ? -15.533 -0.334 7.520 1.00 92.12 344 LEU A CA 1
ATOM 2733 C C . LEU A 1 344 ? -15.282 -0.232 6.009 1.00 92.12 344 LEU A C 1
ATOM 2735 O O . LEU A 1 344 ? -14.447 0.560 5.582 1.00 92.12 344 LEU A O 1
ATOM 2739 N N . ASN A 1 345 ? -16.036 -0.966 5.184 1.00 91.69 345 ASN A N 1
ATOM 2740 C CA . ASN A 1 345 ? -15.922 -0.857 3.731 1.00 91.69 345 ASN A CA 1
ATOM 2741 C C . ASN A 1 345 ? -16.289 0.551 3.235 1.00 91.69 345 ASN A C 1
ATOM 2743 O O . ASN A 1 345 ? -15.527 1.148 2.479 1.00 91.69 345 ASN A O 1
ATOM 2747 N N . LYS A 1 346 ? -17.391 1.132 3.732 1.00 90.94 346 LYS A N 1
ATOM 2748 C CA . LYS A 1 346 ? -17.770 2.524 3.423 1.00 90.94 346 LYS A CA 1
ATOM 2749 C C . LYS A 1 346 ? -16.690 3.527 3.834 1.00 90.94 346 LYS A C 1
ATOM 2751 O O . LYS A 1 346 ? -16.458 4.503 3.122 1.00 90.94 346 LYS A O 1
ATOM 2756 N N . LEU A 1 347 ? -16.030 3.302 4.972 1.00 87.94 347 LEU A N 1
ATOM 2757 C CA . LEU A 1 347 ? -14.926 4.144 5.433 1.00 87.94 347 LEU A CA 1
ATOM 2758 C C . LEU A 1 347 ? -13.745 4.096 4.454 1.00 87.94 347 LEU A C 1
ATOM 2760 O O . LEU A 1 347 ? -13.213 5.140 4.087 1.00 87.94 347 LEU A O 1
ATOM 2764 N N . VAL A 1 348 ? -13.381 2.903 3.984 1.00 88.12 348 VAL A N 1
ATOM 2765 C CA . VAL A 1 348 ? -12.298 2.713 3.008 1.00 88.12 348 VAL A CA 1
ATOM 2766 C C . VAL A 1 348 ? -12.654 3.286 1.637 1.00 88.12 348 VAL A C 1
ATOM 2768 O O . VAL A 1 348 ? -11.814 3.930 1.013 1.00 88.12 348 VAL A O 1
ATOM 2771 N N . GLU A 1 349 ? -13.891 3.110 1.173 1.00 86.31 349 GLU A N 1
ATOM 2772 C CA . GLU A 1 349 ? -14.379 3.692 -0.085 1.00 86.31 349 GLU A CA 1
ATOM 2773 C C . GLU A 1 349 ? -14.348 5.224 -0.055 1.00 86.31 349 GLU A C 1
ATOM 2775 O O . GLU A 1 349 ? -13.955 5.856 -1.034 1.00 86.31 349 GLU A O 1
ATOM 2780 N N . LYS A 1 350 ? -14.671 5.841 1.087 1.00 82.12 350 LYS A N 1
ATOM 2781 C CA . LYS A 1 350 ? -14.530 7.292 1.274 1.00 82.12 350 LYS A CA 1
ATOM 2782 C C . LYS A 1 350 ? -13.071 7.758 1.161 1.00 82.12 350 LYS A C 1
ATOM 2784 O O . LYS A 1 350 ? -12.824 8.894 0.766 1.00 82.12 350 LYS A O 1
ATOM 2789 N N . MET A 1 351 ? -12.117 6.879 1.468 1.00 75.31 351 MET A N 1
ATOM 2790 C CA . MET A 1 351 ? -10.673 7.121 1.382 1.00 75.31 351 MET A CA 1
ATOM 2791 C C . MET A 1 351 ? -10.048 6.537 0.099 1.00 75.31 351 MET A C 1
ATOM 2793 O O . MET A 1 351 ? -8.844 6.275 0.076 1.00 75.31 351 MET A O 1
ATOM 2797 N N . ALA A 1 352 ? -10.836 6.321 -0.967 1.00 60.88 352 ALA A N 1
ATOM 2798 C CA . ALA A 1 352 ? -10.466 5.550 -2.165 1.00 60.88 352 ALA A CA 1
ATOM 2799 C C . ALA A 1 352 ? -9.086 5.865 -2.779 1.00 60.88 352 ALA A C 1
ATOM 2801 O O . ALA A 1 352 ? -8.447 4.958 -3.316 1.00 60.88 352 ALA A O 1
ATOM 2802 N N . GLU A 1 353 ? -8.614 7.113 -2.697 1.00 58.38 353 GLU A N 1
ATOM 2803 C CA . GLU A 1 353 ? -7.305 7.519 -3.230 1.00 58.38 353 GLU A CA 1
ATOM 2804 C C . GLU A 1 353 ? -6.115 7.027 -2.397 1.00 58.38 353 GLU A C 1
ATOM 2806 O O . GLU A 1 353 ? -5.042 6.790 -2.948 1.00 58.38 353 GLU A O 1
ATOM 2811 N N . LYS A 1 354 ? -6.286 6.874 -1.081 1.00 64.31 354 LYS A N 1
ATOM 2812 C CA . LYS A 1 354 ? -5.190 6.565 -0.152 1.00 64.31 354 LYS A CA 1
ATOM 2813 C C . LYS A 1 354 ? -5.285 5.176 0.468 1.00 64.31 354 LYS A C 1
ATOM 2815 O O . LYS A 1 354 ? -4.258 4.624 0.846 1.00 64.31 354 LYS A O 1
ATOM 2820 N N . ARG A 1 355 ? -6.497 4.604 0.540 1.00 72.25 355 ARG A N 1
ATOM 2821 C CA . ARG A 1 355 ? -6.784 3.291 1.158 1.00 72.25 355 ARG A CA 1
ATOM 2822 C C . ARG A 1 355 ? -6.180 3.146 2.560 1.00 72.25 355 ARG A C 1
ATOM 2824 O O . ARG A 1 355 ? -5.837 2.041 2.981 1.00 72.25 355 ARG A O 1
ATOM 2831 N N . ASP A 1 356 ? -6.055 4.263 3.266 1.00 86.12 356 ASP A N 1
ATOM 2832 C CA . ASP A 1 356 ? -5.577 4.332 4.631 1.00 86.12 356 ASP A CA 1
ATOM 2833 C C . ASP A 1 356 ? -6.737 4.632 5.586 1.00 86.12 356 ASP A C 1
ATOM 2835 O O . ASP A 1 356 ? -7.661 5.390 5.290 1.00 86.12 356 ASP A O 1
ATOM 2839 N N . VAL A 1 357 ? -6.704 3.989 6.748 1.00 89.75 357 VAL A N 1
ATOM 2840 C CA . VAL A 1 357 ? -7.646 4.219 7.839 1.00 89.75 357 VAL A CA 1
ATOM 2841 C C . VAL A 1 357 ? -6.834 4.623 9.056 1.00 89.75 357 VAL A C 1
ATOM 2843 O O . VAL A 1 357 ? -6.057 3.833 9.590 1.00 89.75 357 VAL A O 1
ATOM 2846 N N . ALA A 1 358 ? -6.996 5.872 9.484 1.00 91.19 358 ALA A N 1
ATOM 2847 C CA . ALA A 1 358 ? -6.322 6.374 10.671 1.00 91.19 358 ALA A CA 1
ATOM 2848 C C . ALA A 1 358 ? -6.901 5.725 11.932 1.00 91.19 358 ALA A C 1
ATOM 2850 O O . ALA A 1 358 ? -8.114 5.744 12.146 1.00 91.19 358 ALA A O 1
ATOM 2851 N N . ILE A 1 359 ? -6.023 5.175 12.769 1.00 93.75 359 ILE A N 1
ATOM 2852 C CA . ILE A 1 359 ? -6.369 4.731 14.114 1.00 93.75 359 ILE A CA 1
ATOM 2853 C C . ILE A 1 359 ? -6.253 5.941 15.053 1.00 93.75 359 ILE A C 1
ATOM 2855 O O . ILE A 1 359 ? -5.234 6.637 15.007 1.00 93.75 359 ILE A O 1
ATOM 2859 N N . PRO A 1 360 ? -7.269 6.217 15.890 1.00 92.88 360 PRO A N 1
ATOM 2860 C CA . PRO A 1 360 ? -7.223 7.290 16.872 1.00 92.88 360 PRO A CA 1
ATOM 2861 C C . PRO A 1 360 ? -5.958 7.291 17.736 1.00 92.88 360 PRO A C 1
ATOM 2863 O O . PRO A 1 360 ? -5.420 6.243 18.113 1.00 92.88 360 PRO A O 1
ATOM 2866 N N . ALA A 1 361 ? -5.488 8.498 18.057 1.00 89.38 361 ALA A N 1
ATOM 2867 C CA . ALA A 1 361 ? -4.313 8.692 18.895 1.00 89.38 361 ALA A CA 1
ATOM 2868 C C . ALA A 1 361 ? -4.547 8.126 20.306 1.00 89.38 361 ALA A C 1
ATOM 2870 O O . ALA A 1 361 ? -5.636 8.243 20.858 1.00 89.38 361 ALA A O 1
ATOM 2871 N N . GLY A 1 362 ? -3.513 7.522 20.898 1.00 86.25 362 GLY A N 1
ATOM 2872 C CA . GLY A 1 362 ? -3.604 6.911 22.229 1.00 86.25 362 GLY A CA 1
ATOM 2873 C C . GLY A 1 362 ? -4.179 5.489 22.250 1.00 86.25 362 GLY A C 1
ATOM 2874 O O . GLY A 1 362 ? -4.251 4.888 23.320 1.00 86.25 362 GLY A O 1
ATOM 2875 N N . CYS A 1 363 ? -4.537 4.908 21.096 1.00 91.88 363 CYS A N 1
ATOM 2876 C CA . CYS A 1 363 ? -4.894 3.492 21.010 1.00 91.88 363 CYS A CA 1
ATOM 2877 C C . CYS A 1 363 ? -3.708 2.613 21.431 1.00 91.88 363 CYS A C 1
ATOM 2879 O O . CYS A 1 363 ? -2.654 2.640 20.795 1.00 91.88 363 CYS A O 1
ATOM 2881 N N . SER A 1 364 ? -3.883 1.786 22.463 1.00 92.19 364 SER A N 1
ATOM 2882 C CA . SER A 1 364 ? -2.845 0.842 22.881 1.00 92.19 364 SER A CA 1
ATOM 2883 C C . SER A 1 364 ? -2.670 -0.291 21.864 1.00 92.19 364 SER A C 1
ATOM 2885 O O . SER A 1 364 ? -3.589 -0.637 21.115 1.00 92.19 364 SER A O 1
ATOM 2887 N N . PHE A 1 365 ? -1.492 -0.920 21.869 1.00 91.69 365 PHE A N 1
ATOM 2888 C CA . PHE A 1 365 ? -1.206 -2.044 20.974 1.00 91.69 365 PHE A CA 1
ATOM 2889 C C . PHE A 1 365 ? -2.137 -3.246 21.217 1.00 91.69 365 PHE A C 1
ATOM 2891 O O . PHE A 1 365 ? -2.507 -3.940 20.276 1.00 91.69 365 PHE A O 1
ATOM 2898 N N . ASN A 1 366 ? -2.577 -3.473 22.459 1.00 90.38 366 ASN A N 1
ATOM 2899 C CA . ASN A 1 366 ? -3.515 -4.555 22.776 1.00 90.38 366 ASN A CA 1
ATOM 2900 C C . ASN A 1 366 ? -4.904 -4.306 22.172 1.00 90.38 366 ASN A C 1
ATOM 2902 O O . ASN A 1 366 ? -5.485 -5.208 21.576 1.00 90.38 366 ASN A O 1
ATOM 2906 N N . VAL A 1 367 ? -5.414 -3.074 22.251 1.00 93.31 367 VAL A N 1
ATOM 2907 C CA . VAL A 1 367 ? -6.708 -2.718 21.643 1.00 93.31 367 VAL A CA 1
ATOM 2908 C C . VAL A 1 367 ? -6.630 -2.820 20.116 1.00 93.31 367 VAL A C 1
ATOM 2910 O O . VAL A 1 367 ? -7.545 -3.344 19.479 1.00 93.31 367 VAL A O 1
ATOM 2913 N N . LEU A 1 368 ? -5.497 -2.421 19.530 1.00 94.88 368 LEU A N 1
ATOM 2914 C CA . LEU A 1 368 ? -5.222 -2.609 18.107 1.00 94.88 368 LEU A CA 1
ATOM 2915 C C . LEU A 1 368 ? -5.241 -4.090 17.695 1.00 94.88 368 LEU A C 1
ATOM 2917 O O . LEU A 1 368 ? -5.798 -4.415 16.647 1.00 94.88 368 LEU A O 1
ATOM 2921 N N . LYS A 1 369 ? -4.682 -4.997 18.511 1.00 93.31 369 LYS A N 1
ATOM 2922 C CA . LYS A 1 369 ? -4.758 -6.446 18.254 1.00 93.31 369 LYS A CA 1
ATOM 2923 C C . LYS A 1 369 ? -6.200 -6.939 18.222 1.00 93.31 369 LYS A C 1
ATOM 2925 O O . LYS A 1 369 ? -6.536 -7.709 17.332 1.00 93.31 369 LYS A O 1
ATOM 2930 N N . PHE A 1 370 ? -7.060 -6.470 19.127 1.00 94.44 370 PHE A N 1
ATOM 2931 C CA . PHE A 1 370 ? -8.476 -6.849 19.121 1.00 94.44 370 PHE A CA 1
ATOM 2932 C C . PHE A 1 370 ? -9.214 -6.341 17.882 1.00 94.44 370 PHE A C 1
ATOM 2934 O O . PHE A 1 370 ? -9.976 -7.099 17.285 1.00 94.44 370 PHE A O 1
ATOM 2941 N N . LEU A 1 371 ? -8.945 -5.104 17.444 1.00 95.62 371 LEU A N 1
ATOM 2942 C CA . LEU A 1 371 ? -9.439 -4.592 16.160 1.00 95.62 371 LEU A CA 1
ATOM 2943 C C . LEU A 1 371 ? -8.979 -5.488 15.000 1.00 95.62 371 LEU A C 1
ATOM 2945 O O . LEU A 1 371 ? -9.788 -5.893 14.167 1.00 95.62 371 LEU A O 1
ATOM 2949 N N . TYR A 1 372 ? -7.686 -5.806 14.952 1.00 94.88 372 TYR A N 1
ATOM 2950 C CA . TYR A 1 372 ? -7.105 -6.620 13.890 1.00 94.88 372 TYR A CA 1
ATOM 2951 C C . TYR A 1 372 ? -7.702 -8.037 13.864 1.00 94.88 372 TYR A C 1
ATOM 2953 O O . TYR A 1 372 ? -8.157 -8.500 12.816 1.00 94.88 372 TYR A O 1
ATOM 2961 N N . ASP A 1 373 ? -7.771 -8.704 15.018 1.00 93.81 373 ASP A N 1
ATOM 2962 C CA . ASP A 1 373 ? -8.377 -10.027 15.167 1.00 93.81 373 ASP A CA 1
ATOM 2963 C C . ASP A 1 373 ? -9.847 -10.020 14.758 1.00 93.81 373 ASP A C 1
ATOM 2965 O O . ASP A 1 373 ? -10.275 -10.903 14.009 1.00 93.81 373 ASP A O 1
ATOM 2969 N N . PHE A 1 374 ? -10.599 -8.993 15.166 1.00 96.06 374 PHE A N 1
ATOM 2970 C CA . PHE A 1 374 ? -11.992 -8.848 14.771 1.00 96.06 374 PHE A CA 1
ATOM 2971 C C . PHE A 1 374 ? -12.139 -8.795 13.255 1.00 96.06 374 PHE A C 1
ATOM 2973 O O . PHE A 1 374 ? -12.955 -9.533 12.714 1.00 96.06 374 PHE A O 1
ATOM 2980 N N . ILE A 1 375 ? -11.331 -7.991 12.556 1.00 95.50 375 ILE A N 1
ATOM 2981 C CA . ILE A 1 375 ? -11.410 -7.899 11.092 1.00 95.50 375 ILE A CA 1
ATOM 2982 C C . ILE A 1 375 ? -11.036 -9.237 10.435 1.00 95.50 375 ILE A C 1
ATOM 2984 O O . ILE A 1 375 ? -11.647 -9.649 9.446 1.00 95.50 375 ILE A O 1
ATOM 2988 N N . GLN A 1 376 ? -10.044 -9.945 10.977 1.00 92.69 376 GLN A N 1
ATOM 2989 C CA . GLN A 1 376 ? -9.572 -11.202 10.399 1.00 92.69 376 GLN A CA 1
ATOM 2990 C C . GLN A 1 376 ? -10.536 -12.377 10.622 1.00 92.69 376 GLN A C 1
ATOM 2992 O O . GLN A 1 376 ? -10.740 -13.192 9.706 1.00 92.69 376 GLN A O 1
ATOM 2997 N N . LYS A 1 377 ? -11.101 -12.480 11.830 1.00 92.88 377 LYS A N 1
ATOM 2998 C CA . LYS A 1 377 ? -11.807 -13.666 12.348 1.00 92.88 377 LYS A CA 1
ATOM 2999 C C . LYS A 1 377 ? -13.304 -13.438 12.576 1.00 92.88 377 LYS A C 1
ATOM 3001 O O . LYS A 1 377 ? -14.050 -14.409 12.634 1.00 92.88 377 LYS A O 1
ATOM 3006 N N . GLY A 1 378 ? -13.757 -12.191 12.690 1.00 93.38 378 GLY A N 1
ATOM 3007 C CA . GLY A 1 378 ? -15.114 -11.844 13.132 1.00 93.38 378 GLY A CA 1
ATOM 3008 C C . GLY A 1 378 ? -15.305 -11.859 14.646 1.00 93.38 378 GLY A C 1
ATOM 3009 O O . GLY A 1 378 ? -16.410 -11.626 15.122 1.00 93.38 378 GLY A O 1
ATOM 3010 N N . ASN A 1 379 ? -14.245 -12.132 15.403 1.00 92.94 379 ASN A N 1
ATOM 3011 C CA . ASN A 1 379 ? -14.228 -12.110 16.856 1.00 92.94 379 ASN A CA 1
ATOM 3012 C C . ASN A 1 379 ? -12.814 -11.788 17.355 1.00 92.94 379 ASN A C 1
ATOM 3014 O O . ASN A 1 379 ? -11.840 -11.859 16.608 1.00 92.94 379 ASN A O 1
ATOM 3018 N N . TYR A 1 380 ? -12.715 -11.449 18.634 1.00 92.44 380 TYR A N 1
ATOM 3019 C CA . TYR A 1 380 ? -11.460 -11.426 19.373 1.00 92.44 380 TYR A CA 1
ATOM 3020 C C . TYR A 1 380 ? -11.669 -12.033 20.755 1.00 92.44 380 TYR A C 1
ATOM 3022 O O . TYR A 1 380 ? -12.781 -12.020 21.302 1.00 92.44 380 TYR A O 1
ATOM 3030 N N . VAL A 1 381 ? -10.584 -12.557 21.317 1.00 85.19 381 VAL A N 1
ATOM 3031 C CA . VAL A 1 381 ? -10.562 -13.172 22.642 1.00 85.19 381 VAL A CA 1
ATOM 3032 C C . VAL A 1 381 ? -9.643 -12.349 23.528 1.00 85.19 381 VAL A C 1
ATOM 3034 O O . VAL A 1 381 ? -8.482 -12.136 23.198 1.00 85.19 381 VAL A O 1
ATOM 3037 N N . ILE A 1 382 ? -10.165 -11.902 24.667 1.00 81.75 382 ILE A N 1
ATOM 3038 C CA . ILE A 1 382 ? -9.339 -11.381 25.755 1.00 81.75 382 ILE A CA 1
ATOM 3039 C C . ILE A 1 382 ? -8.857 -12.620 26.513 1.00 81.75 382 ILE A C 1
ATOM 3041 O O . ILE A 1 382 ? -9.600 -13.166 27.327 1.00 81.75 382 ILE A O 1
ATOM 3045 N N . SER A 1 383 ? -7.691 -13.148 26.139 1.00 63.81 383 SER A N 1
ATOM 3046 C CA . SER A 1 383 ? -7.090 -14.310 26.800 1.00 63.81 383 SER A CA 1
ATOM 3047 C C . SER A 1 383 ? -6.704 -13.971 28.233 1.00 63.81 383 SER A C 1
ATOM 3049 O O . SER A 1 383 ? -6.168 -12.888 28.435 1.00 63.81 383 SER A O 1
ATOM 3051 N N . ASN A 1 384 ? -6.882 -14.922 29.152 1.00 46.41 384 ASN A N 1
ATOM 3052 C CA . ASN A 1 384 ? -5.970 -15.208 30.265 1.00 46.41 384 ASN A CA 1
ATOM 3053 C C . ASN A 1 384 ? -6.227 -16.654 30.708 1.00 46.41 384 ASN A C 1
ATOM 3055 O O . ASN A 1 384 ? -7.240 -16.903 31.347 1.00 46.41 384 ASN A O 1
ATOM 3059 N N . GLN A 1 385 ? -5.325 -17.568 30.334 1.00 37.31 385 GLN A N 1
ATOM 3060 C CA . GLN A 1 385 ? -5.391 -19.016 30.580 1.00 37.31 385 GLN A CA 1
ATOM 3061 C C . GLN A 1 385 ? -6.612 -19.746 30.003 1.00 37.31 385 GLN A C 1
ATOM 3063 O O . GLN A 1 385 ? -7.699 -19.210 29.806 1.00 37.31 385 GLN A O 1
ATOM 3068 N N . GLU A 1 386 ? -6.367 -21.007 29.672 1.00 33.44 386 GLU A N 1
ATOM 3069 C CA . GLU A 1 386 ? -7.385 -22.036 29.534 1.00 33.44 386 GLU A CA 1
ATOM 3070 C C . GLU A 1 386 ? -8.372 -21.932 30.704 1.00 33.44 386 GLU A C 1
ATOM 3072 O O . GLU A 1 386 ? -7.986 -21.568 31.817 1.00 33.44 386 GLU A O 1
ATOM 3077 N N . ASP A 1 387 ? -9.640 -22.260 30.461 1.00 34.53 387 ASP A N 1
ATOM 3078 C CA . ASP A 1 387 ? -10.540 -22.690 31.524 1.00 34.53 387 ASP A CA 1
ATOM 3079 C C . ASP A 1 387 ? -9.904 -23.926 32.187 1.00 34.53 387 ASP A C 1
ATOM 3081 O O . ASP A 1 387 ? -10.180 -25.072 31.832 1.00 34.53 387 ASP A O 1
ATOM 3085 N N . ASP A 1 388 ? -8.984 -23.681 33.115 1.00 29.72 388 ASP A N 1
ATOM 3086 C CA . ASP A 1 388 ? -8.278 -24.675 33.900 1.00 29.72 388 ASP A CA 1
ATOM 3087 C C . ASP A 1 388 ? -9.255 -25.156 34.976 1.00 29.72 388 ASP A C 1
ATOM 3089 O O . ASP A 1 388 ? -9.260 -24.732 36.130 1.00 29.72 388 ASP A O 1
ATOM 3093 N N . CYS A 1 389 ? -10.194 -25.984 34.527 1.00 30.30 389 CYS A N 1
ATOM 3094 C CA . CYS A 1 389 ? -11.002 -26.878 35.336 1.00 30.30 389 CYS A CA 1
ATOM 3095 C C . CYS A 1 389 ? -11.344 -28.123 34.509 1.00 30.30 389 CYS A C 1
ATOM 3097 O O . CYS A 1 389 ? -12.503 -28.505 34.349 1.00 30.30 389 CYS A O 1
ATOM 3099 N N . THR A 1 390 ? -10.314 -28.853 34.077 1.00 29.16 390 THR A N 1
ATOM 3100 C CA . THR A 1 390 ? -10.390 -30.318 34.108 1.00 29.16 390 THR A CA 1
ATOM 3101 C C . THR A 1 390 ? -10.441 -30.769 35.568 1.00 29.16 390 THR A C 1
ATOM 3103 O O . THR A 1 390 ? -9.455 -31.249 36.121 1.00 29.16 390 THR A O 1
ATOM 3106 N N . THR A 1 391 ? -11.603 -30.621 36.206 1.00 30.80 391 THR A N 1
ATOM 3107 C CA . THR A 1 391 ? -11.945 -31.430 37.376 1.00 30.80 391 THR A CA 1
ATOM 3108 C C . THR A 1 391 ? -13.050 -32.377 36.951 1.00 30.80 391 THR A C 1
ATOM 3110 O O . THR A 1 391 ? -14.213 -32.004 36.818 1.00 30.80 391 THR A O 1
ATOM 3113 N N . SER A 1 392 ? -12.651 -33.616 36.680 1.00 34.16 392 SER A N 1
ATOM 3114 C CA . SER A 1 392 ? -13.524 -34.770 36.528 1.00 34.16 392 SER A CA 1
ATOM 3115 C C . SER A 1 392 ? -14.522 -34.819 37.685 1.00 34.16 392 SER A C 1
ATOM 3117 O O . SER A 1 392 ? -14.164 -35.128 38.818 1.00 34.16 392 SER A O 1
ATOM 3119 N N . GLY A 1 393 ? -15.775 -34.488 37.400 1.00 26.59 393 GLY A N 1
ATOM 3120 C CA . GLY A 1 393 ? -16.839 -34.455 38.390 1.00 26.59 393 GLY A CA 1
ATOM 3121 C C . GLY A 1 393 ? -18.113 -33.944 37.748 1.00 26.59 393 GLY A C 1
ATOM 3122 O O . GLY A 1 393 ? -18.359 -32.747 37.695 1.00 26.59 393 GLY A O 1
ATOM 3123 N N . SER A 1 394 ? -18.894 -34.876 37.215 1.00 35.38 394 SER A N 1
ATOM 3124 C CA . SER A 1 394 ? -20.260 -34.703 36.728 1.00 35.38 394 SER A CA 1
ATOM 3125 C C . SER A 1 394 ? -21.054 -33.620 37.471 1.00 35.38 394 SER A C 1
ATOM 3127 O O . SER A 1 394 ? -21.574 -33.855 38.559 1.00 35.38 394 SER A O 1
ATOM 3129 N N . SER A 1 395 ? -21.221 -32.466 36.833 1.00 28.27 395 SER A N 1
ATOM 3130 C CA . SER A 1 395 ? -22.362 -31.588 37.058 1.00 28.27 395 SER A CA 1
ATOM 3131 C C . SER A 1 395 ? -22.693 -30.916 35.736 1.00 28.27 395 SER A C 1
ATOM 3133 O O . SER A 1 395 ? -21.885 -30.187 35.164 1.00 28.27 395 SER A O 1
ATOM 3135 N N . GLN A 1 396 ? -23.878 -31.223 35.218 1.00 34.44 396 GLN A N 1
ATOM 3136 C CA . GLN A 1 396 ? -24.491 -30.527 34.097 1.00 34.44 396 GLN A CA 1
ATOM 3137 C C . GLN A 1 396 ? -24.805 -29.086 34.526 1.00 34.44 396 GLN A C 1
ATOM 3139 O O . GLN A 1 396 ? -25.954 -28.752 34.797 1.00 34.44 396 GLN A O 1
ATOM 3144 N N . TYR A 1 397 ? -23.799 -28.215 34.587 1.00 29.97 397 TYR A N 1
ATOM 3145 C CA . TYR A 1 397 ? -24.038 -26.778 34.619 1.00 29.97 397 TYR A CA 1
ATOM 3146 C C . TYR A 1 397 ? -24.351 -26.336 33.191 1.00 29.97 397 TYR A C 1
ATOM 3148 O O . TYR A 1 397 ? -23.476 -26.009 32.392 1.00 29.97 397 TYR A O 1
ATOM 3156 N N . ARG A 1 398 ? -25.640 -26.374 32.850 1.00 31.48 398 ARG A N 1
ATOM 3157 C CA . ARG A 1 398 ? -26.177 -25.520 31.792 1.00 31.48 398 ARG A CA 1
ATOM 3158 C C . ARG A 1 398 ? -25.863 -24.078 32.217 1.00 31.48 398 ARG A C 1
ATOM 3160 O O . ARG A 1 398 ? -26.295 -23.704 33.305 1.00 31.48 398 ARG A O 1
ATOM 3167 N N . PRO A 1 399 ? -25.136 -23.268 31.429 1.00 38.59 399 PRO A N 1
ATOM 3168 C CA . PRO A 1 399 ? -25.099 -21.842 31.687 1.00 38.59 399 PRO A CA 1
ATOM 3169 C C . PRO A 1 399 ? -26.512 -21.336 31.406 1.00 38.59 399 PRO A C 1
ATOM 3171 O O . PRO A 1 399 ? -26.925 -21.208 30.254 1.00 38.59 399 PRO A O 1
ATOM 3174 N N . GLU A 1 400 ? -27.301 -21.141 32.457 1.00 41.03 400 GLU A N 1
ATOM 3175 C CA . GLU A 1 400 ? -28.480 -20.297 32.359 1.00 41.03 400 GLU A CA 1
ATOM 3176 C C . GLU A 1 400 ? -27.975 -18.945 31.857 1.00 41.03 400 GLU A C 1
ATOM 3178 O O . GLU A 1 400 ? -27.135 -18.305 32.490 1.00 41.03 400 GLU A O 1
ATOM 3183 N N . LEU A 1 401 ? -28.388 -18.591 30.639 1.00 46.59 401 LEU A N 1
ATOM 3184 C CA . LEU A 1 401 ? -28.059 -17.340 29.974 1.00 46.59 401 LEU A CA 1
ATOM 3185 C C . LEU A 1 401 ? -28.614 -16.192 30.816 1.00 46.59 401 LEU A C 1
ATOM 3187 O O . LEU A 1 401 ? -29.721 -15.708 30.586 1.00 46.59 401 LEU A O 1
ATOM 3191 N N . THR A 1 402 ? -27.852 -15.749 31.809 1.00 52.88 402 THR A N 1
ATOM 3192 C CA . THR A 1 402 ? -28.097 -14.470 32.456 1.00 52.88 402 THR A CA 1
ATOM 3193 C C . THR A 1 402 ? -27.801 -13.390 31.421 1.00 52.88 402 THR A C 1
ATOM 3195 O O . THR A 1 402 ? -26.658 -12.971 31.260 1.00 52.88 402 THR A O 1
ATOM 3198 N N . HIS A 1 403 ? -28.819 -12.988 30.664 1.00 65.00 403 HIS A N 1
ATOM 3199 C CA . HIS A 1 403 ? -28.727 -11.886 29.716 1.00 65.00 403 HIS A CA 1
ATOM 3200 C C . HIS A 1 403 ? -28.639 -10.567 30.491 1.00 65.00 403 HIS A C 1
ATOM 3202 O O . HIS A 1 403 ? -29.612 -10.148 31.119 1.00 65.00 403 HIS A O 1
ATOM 3208 N N . GLY A 1 404 ? -27.485 -9.898 30.459 1.00 80.06 404 GLY A N 1
ATOM 3209 C CA . GLY A 1 404 ? -27.330 -8.571 31.050 1.00 80.06 404 GLY A CA 1
ATOM 3210 C C . GLY A 1 404 ? -25.925 -8.296 31.583 1.00 80.06 404 GLY A C 1
ATOM 3211 O O . GLY A 1 404 ? -25.119 -9.210 31.693 1.00 80.06 404 GLY A O 1
ATOM 3212 N N . PRO A 1 405 ? -25.618 -7.035 31.935 1.00 90.00 405 PRO A N 1
ATOM 3213 C CA . PRO A 1 405 ? -24.301 -6.668 32.451 1.00 90.00 405 PRO A CA 1
ATOM 3214 C C . PRO A 1 405 ? -23.854 -7.529 33.654 1.00 90.00 405 PRO A C 1
ATOM 3216 O O . PRO A 1 405 ? -24.707 -7.999 34.416 1.00 90.00 405 PRO A O 1
ATOM 3219 N N . PRO A 1 406 ? -22.536 -7.692 33.875 1.00 91.62 406 PRO A N 1
ATOM 3220 C CA . PRO A 1 406 ? -21.997 -8.587 34.891 1.00 91.62 406 PRO A CA 1
ATOM 3221 C C . PRO A 1 406 ? -22.324 -8.159 36.319 1.00 91.62 406 PRO A C 1
ATOM 3223 O O . PRO A 1 406 ? -22.390 -6.974 36.653 1.00 91.62 406 PRO A O 1
ATOM 3226 N N . VAL A 1 407 ? -22.422 -9.144 37.208 1.00 90.69 407 VAL A N 1
ATOM 3227 C CA . VAL A 1 407 ? -22.479 -8.925 38.659 1.00 90.69 407 VAL A CA 1
ATOM 3228 C C . VAL A 1 407 ? -21.062 -8.775 39.225 1.00 90.69 407 VAL A C 1
ATOM 3230 O O . VAL A 1 407 ? -20.202 -9.620 38.972 1.00 90.69 407 VAL A O 1
ATOM 3233 N N . ILE A 1 408 ? -20.815 -7.744 40.040 1.00 89.69 408 ILE A N 1
ATOM 3234 C CA . ILE A 1 408 ? -19.533 -7.568 40.746 1.00 89.69 408 ILE A CA 1
ATOM 3235 C C . ILE A 1 408 ? -19.384 -8.678 41.797 1.00 89.69 408 ILE A C 1
ATOM 3237 O O . ILE A 1 408 ? -20.252 -8.831 42.671 1.00 89.69 408 ILE A O 1
ATOM 3241 N N . LYS A 1 409 ? -18.291 -9.446 41.728 1.00 84.31 409 LYS A N 1
ATOM 3242 C CA . LYS A 1 409 ? -17.948 -10.501 42.693 1.00 84.31 409 LYS A CA 1
ATOM 3243 C C . LYS A 1 409 ? -16.739 -10.073 43.532 1.00 84.31 409 LYS A C 1
ATOM 3245 O O . LYS A 1 409 ? -15.636 -9.948 43.018 1.00 84.31 409 LYS A O 1
ATOM 3250 N N . GLY A 1 410 ? -16.961 -9.930 44.838 1.00 71.69 410 GLY A N 1
ATOM 3251 C CA . GLY A 1 410 ? -15.913 -9.690 45.833 1.00 71.69 410 GLY A CA 1
ATOM 3252 C C . GLY A 1 410 ? -15.510 -8.216 46.026 1.00 71.69 410 GLY A C 1
ATOM 3253 O O . GLY A 1 410 ? -15.783 -7.380 45.165 1.00 71.69 410 GLY A O 1
ATOM 3254 N N . PRO A 1 411 ? -14.899 -7.893 47.181 1.00 66.31 411 PRO A N 1
ATOM 3255 C CA . PRO A 1 411 ? -14.355 -6.570 47.484 1.00 66.31 411 PRO A CA 1
ATOM 3256 C C . PRO A 1 411 ? -13.088 -6.266 46.656 1.00 66.31 411 PRO A C 1
ATOM 3258 O O . PRO A 1 411 ? -12.522 -7.176 46.047 1.00 66.31 411 PRO A O 1
ATOM 3261 N N . PRO A 1 412 ? -12.609 -5.004 46.653 1.00 61.56 412 PRO A N 1
ATOM 3262 C CA . PRO A 1 412 ? -11.410 -4.610 45.921 1.00 61.56 412 PRO A CA 1
ATOM 3263 C C . PRO A 1 412 ? -10.219 -5.505 46.260 1.00 61.56 412 PRO A C 1
ATOM 3265 O O . PRO A 1 412 ? -9.874 -5.678 47.429 1.00 61.56 412 PRO A O 1
ATOM 3268 N N . ILE A 1 413 ? -9.572 -6.056 45.234 1.00 63.38 413 ILE A N 1
ATOM 3269 C CA . ILE A 1 413 ? -8.378 -6.877 45.420 1.00 63.38 413 ILE A CA 1
ATOM 3270 C C . ILE A 1 413 ? -7.202 -5.925 45.665 1.00 63.38 413 ILE A C 1
ATOM 3272 O O . ILE A 1 413 ? -6.679 -5.300 44.747 1.00 63.38 413 ILE A O 1
ATOM 3276 N N . SER A 1 414 ? -6.826 -5.764 46.934 1.00 51.97 414 SER A N 1
ATOM 3277 C CA . SER A 1 414 ? -5.836 -4.777 47.394 1.00 51.97 414 SER A CA 1
ATOM 3278 C C . SER A 1 414 ? -4.378 -5.138 47.078 1.00 51.97 414 SER A C 1
ATOM 3280 O O . SER A 1 414 ? -3.491 -4.309 47.264 1.00 51.97 414 SER A O 1
ATOM 3282 N N . SER A 1 415 ? -4.102 -6.362 46.625 1.00 49.16 415 SER A N 1
ATOM 3283 C CA . SER A 1 415 ? -2.748 -6.840 46.326 1.00 49.16 415 SER A CA 1
ATOM 3284 C C . SER A 1 415 ? -2.789 -7.847 45.180 1.00 49.16 415 SER A C 1
ATOM 3286 O O . SER A 1 415 ? -2.939 -9.050 45.388 1.00 49.16 415 SER A O 1
ATOM 3288 N N . VAL A 1 416 ? -2.701 -7.338 43.959 1.00 50.34 416 VAL A N 1
ATOM 3289 C CA . VAL A 1 416 ? -2.702 -8.128 42.726 1.00 50.34 416 VAL A CA 1
ATOM 3290 C C . VAL A 1 416 ? -1.271 -8.101 42.190 1.00 50.34 416 VAL A C 1
ATOM 3292 O O . VAL A 1 416 ? -0.722 -7.021 41.972 1.00 50.34 416 VAL A O 1
ATOM 3295 N N . SER A 1 417 ? -0.637 -9.265 42.042 1.00 50.69 417 SER A N 1
ATOM 3296 C CA . SER A 1 417 ? 0.646 -9.383 41.334 1.00 50.69 417 SER A CA 1
ATOM 3297 C C . SER A 1 417 ? 0.461 -8.990 39.863 1.00 50.69 417 SER A C 1
ATOM 3299 O O . SER A 1 417 ? -0.639 -9.123 39.332 1.00 50.69 417 SER A O 1
ATOM 3301 N N . ASP A 1 418 ? 1.507 -8.539 39.166 1.00 48.47 418 ASP A N 1
ATOM 3302 C CA . ASP A 1 418 ? 1.370 -8.059 37.775 1.00 48.47 418 ASP A CA 1
ATOM 3303 C C . ASP A 1 418 ? 0.696 -9.085 36.834 1.00 48.47 418 ASP A C 1
ATOM 3305 O O . ASP A 1 418 ? -0.087 -8.703 35.972 1.00 48.47 418 ASP A O 1
ATOM 3309 N N . LEU A 1 419 ? 0.882 -10.390 37.081 1.00 45.25 419 LEU A N 1
ATOM 3310 C CA . LEU A 1 419 ? 0.243 -11.492 36.340 1.00 45.25 419 LEU A CA 1
ATOM 3311 C C . LEU A 1 419 ? -1.280 -11.597 36.535 1.00 45.25 419 LEU A C 1
ATOM 3313 O O . LEU A 1 419 ? -1.977 -12.109 35.667 1.00 45.25 419 LEU A O 1
ATOM 3317 N N . THR A 1 420 ? -1.808 -11.134 37.668 1.00 49.44 420 THR A N 1
ATOM 3318 C CA . THR A 1 420 ? -3.252 -11.152 37.957 1.00 49.44 420 THR A CA 1
ATOM 3319 C C . THR A 1 420 ? -3.925 -9.833 37.568 1.00 49.44 420 THR A C 1
ATOM 3321 O O . THR A 1 420 ? -5.139 -9.782 37.403 1.00 49.44 420 THR A O 1
ATOM 3324 N N . ARG A 1 421 ? -3.154 -8.764 37.325 1.00 51.09 421 ARG A N 1
ATOM 3325 C CA . ARG A 1 421 ? -3.677 -7.433 36.981 1.00 51.09 421 ARG A CA 1
ATOM 3326 C C . ARG A 1 421 ? -4.307 -7.389 35.590 1.00 51.09 421 ARG A C 1
ATOM 3328 O O . ARG A 1 421 ? -5.348 -6.758 35.429 1.00 51.09 421 ARG A O 1
ATOM 3335 N N . ASP A 1 422 ? -3.743 -8.128 34.638 1.00 49.25 422 ASP A N 1
ATOM 3336 C CA . ASP A 1 422 ? -4.306 -8.296 33.291 1.00 49.25 422 ASP A CA 1
ATOM 3337 C C . ASP A 1 422 ? -5.602 -9.132 33.296 1.00 49.25 422 ASP A C 1
ATOM 3339 O O . ASP A 1 422 ? -6.465 -8.953 32.433 1.00 49.25 422 ASP A O 1
ATOM 3343 N N . ALA A 1 423 ? -5.795 -10.005 34.295 1.00 50.16 423 ALA A N 1
ATOM 3344 C CA . ALA A 1 423 ? -7.028 -10.779 34.478 1.00 50.16 423 ALA A CA 1
ATOM 3345 C C . ALA A 1 423 ? -8.225 -9.929 34.933 1.00 50.16 423 ALA A C 1
ATOM 3347 O O . ALA A 1 423 ? -9.368 -10.301 34.663 1.00 50.16 423 ALA A O 1
ATOM 3348 N N . HIS A 1 424 ? -7.964 -8.768 35.540 1.00 60.09 424 HIS A N 1
ATOM 3349 C CA . HIS A 1 424 ? -8.961 -7.857 36.115 1.00 60.09 424 HIS A CA 1
ATOM 3350 C C . HIS A 1 424 ? -9.203 -6.594 35.266 1.00 60.09 424 HIS A C 1
ATOM 3352 O O . HIS A 1 424 ? -9.506 -5.525 35.803 1.00 60.09 424 HIS A O 1
ATOM 3358 N N . GLN A 1 425 ? -9.033 -6.691 33.943 1.00 74.88 425 GLN A N 1
ATOM 3359 C CA . GLN A 1 425 ? -9.279 -5.586 33.003 1.00 74.88 425 GLN A CA 1
ATOM 3360 C C . GLN A 1 425 ? -10.122 -5.994 31.788 1.00 74.88 425 GLN A C 1
ATOM 3362 O O . GLN A 1 425 ? -10.087 -5.330 30.747 1.00 74.88 425 GLN A O 1
ATOM 3367 N N . ARG A 1 426 ? -10.888 -7.085 31.878 1.00 85.44 426 ARG A N 1
ATOM 3368 C CA . ARG A 1 426 ? -11.700 -7.588 30.760 1.00 85.44 426 ARG A CA 1
ATOM 3369 C C . ARG A 1 426 ? -12.758 -6.582 30.323 1.00 85.44 426 ARG A C 1
ATOM 3371 O O . ARG A 1 426 ? -12.893 -6.318 29.133 1.00 85.44 426 ARG A O 1
ATOM 3378 N N . LEU A 1 427 ? -13.505 -6.032 31.270 1.00 90.38 427 LEU A N 1
ATOM 3379 C CA . LEU A 1 427 ? -14.574 -5.069 31.050 1.00 90.38 427 LEU A CA 1
ATOM 3380 C C . LEU A 1 427 ? -14.015 -3.716 30.608 1.00 90.38 427 LEU A C 1
ATOM 3382 O O . LEU A 1 427 ? -14.510 -3.145 29.638 1.00 90.38 427 LEU A O 1
ATOM 3386 N N . LEU A 1 428 ? -12.937 -3.251 31.247 1.00 90.94 428 LEU A N 1
ATOM 3387 C CA . LEU A 1 428 ? -12.258 -2.013 30.849 1.00 90.94 428 LEU A CA 1
ATOM 3388 C C . LEU A 1 428 ? -11.721 -2.103 29.412 1.00 90.94 428 LEU A C 1
ATOM 3390 O O . LEU A 1 428 ? -11.918 -1.196 28.606 1.00 90.94 428 LEU A O 1
ATOM 3394 N N . THR A 1 429 ? -11.132 -3.243 29.050 1.00 92.00 429 THR A N 1
ATOM 3395 C CA . THR A 1 429 ? -10.677 -3.517 27.683 1.00 92.00 429 THR A CA 1
ATOM 3396 C C . THR A 1 429 ? -11.824 -3.449 26.674 1.00 92.00 429 THR A C 1
ATOM 3398 O O . THR A 1 429 ? -11.652 -2.864 25.605 1.00 92.00 429 THR A O 1
ATOM 3401 N N . GLN A 1 430 ? -13.004 -3.997 26.995 1.00 94.12 430 GLN A N 1
ATOM 3402 C CA . GLN A 1 430 ? -14.170 -3.883 26.108 1.00 94.12 430 GLN A CA 1
ATOM 3403 C C . GLN A 1 430 ? -14.608 -2.428 25.917 1.00 94.12 430 GLN A C 1
ATOM 3405 O O . GLN A 1 430 ? -14.933 -2.042 24.796 1.00 94.12 430 GLN A O 1
ATOM 3410 N N . VAL A 1 431 ? -14.560 -1.602 26.969 1.00 94.56 431 VAL A N 1
ATOM 3411 C CA . VAL A 1 431 ? -14.852 -0.164 26.854 1.00 94.56 431 VAL A CA 1
ATOM 3412 C C . VAL A 1 431 ? -13.839 0.534 25.944 1.00 94.56 431 VAL A C 1
ATOM 3414 O O . VAL A 1 431 ? -14.240 1.314 25.080 1.00 94.56 431 VAL A O 1
ATOM 3417 N N . HIS A 1 432 ? -12.545 0.218 26.050 1.00 94.81 432 HIS A N 1
ATOM 3418 C CA . HIS A 1 432 ? -11.538 0.777 25.144 1.00 94.81 432 HIS A CA 1
ATOM 3419 C C . HIS A 1 432 ? -11.758 0.353 23.682 1.00 94.81 432 HIS A C 1
ATOM 3421 O O . HIS A 1 432 ? -11.669 1.195 22.787 1.00 94.81 432 HIS A O 1
ATOM 3427 N N . VAL A 1 433 ? -12.105 -0.915 23.420 1.00 96.19 433 VAL A N 1
ATOM 3428 C CA . VAL A 1 433 ? -12.450 -1.379 22.061 1.00 96.19 433 VAL A CA 1
ATOM 3429 C C . VAL A 1 433 ? -13.713 -0.682 21.548 1.00 96.19 433 VAL A C 1
ATOM 3431 O O . VAL A 1 433 ? -13.747 -0.241 20.399 1.00 96.19 433 VAL A O 1
ATOM 3434 N N . PHE A 1 434 ? -14.732 -0.519 22.396 1.00 96.31 434 PHE A N 1
ATOM 3435 C CA . PHE A 1 434 ? -15.949 0.217 22.057 1.00 96.31 434 PHE A CA 1
ATOM 3436 C C . PHE A 1 434 ? -15.637 1.671 21.678 1.00 96.31 434 PHE A C 1
ATOM 3438 O O . PHE A 1 434 ? -16.128 2.163 20.661 1.00 96.31 434 PHE A O 1
ATOM 3445 N N . ASN A 1 435 ? -14.818 2.362 22.476 1.00 94.75 435 ASN A N 1
ATOM 3446 C CA . ASN A 1 435 ? -14.439 3.753 22.234 1.00 94.75 435 ASN A CA 1
ATOM 3447 C C . ASN A 1 435 ? -13.632 3.904 20.941 1.00 94.75 435 ASN A C 1
ATOM 3449 O O . ASN A 1 435 ? -13.970 4.765 20.127 1.00 94.75 435 ASN A O 1
ATOM 3453 N N . LEU A 1 436 ? -12.664 3.014 20.697 1.00 95.88 436 LEU A N 1
ATOM 3454 C CA . LEU A 1 436 ? -11.932 2.946 19.432 1.00 95.88 436 LEU A CA 1
ATOM 3455 C C . LEU A 1 436 ? -12.891 2.795 18.240 1.00 95.88 436 LEU A C 1
ATOM 3457 O O . LEU A 1 436 ? -12.841 3.568 17.284 1.00 95.88 436 LEU A O 1
ATOM 3461 N N . ALA A 1 437 ? -13.793 1.814 18.305 1.00 96.19 437 ALA A N 1
ATOM 3462 C CA . ALA A 1 437 ? -14.734 1.522 17.230 1.00 96.19 437 ALA A CA 1
ATOM 3463 C C . ALA A 1 437 ? -15.701 2.687 16.971 1.00 96.19 437 ALA A C 1
ATOM 3465 O O . ALA A 1 437 ? -15.974 3.027 15.820 1.00 96.19 437 ALA A O 1
ATOM 3466 N N . LYS A 1 438 ? -16.177 3.340 18.037 1.00 94.69 438 LYS A N 1
ATOM 3467 C CA . LYS A 1 438 ? -17.002 4.553 17.975 1.00 94.69 438 LYS A CA 1
ATOM 3468 C C . LYS A 1 438 ? -16.277 5.682 17.241 1.00 94.69 438 LYS A C 1
ATOM 3470 O O . LYS A 1 438 ? -16.864 6.285 16.349 1.00 94.69 438 LYS A O 1
ATOM 3475 N N . GLU A 1 439 ? -15.023 5.956 17.591 1.00 93.62 439 GLU A N 1
ATOM 3476 C CA . GLU A 1 439 ? -14.232 7.034 16.980 1.00 93.62 439 GLU A CA 1
ATOM 3477 C C . GLU A 1 439 ? -13.893 6.766 15.512 1.00 93.62 439 GLU A C 1
ATOM 3479 O O . GLU A 1 439 ? -13.911 7.684 14.694 1.00 93.62 439 GLU A O 1
ATOM 3484 N N . MET A 1 440 ? -13.666 5.502 15.150 1.00 93.44 440 MET A N 1
ATOM 3485 C CA . MET A 1 440 ? -13.479 5.091 13.756 1.00 93.44 440 MET A CA 1
ATOM 3486 C C . MET A 1 440 ? -14.787 5.067 12.945 1.00 93.44 440 MET A C 1
ATOM 3488 O O . MET A 1 440 ? -14.745 4.990 11.718 1.00 93.44 440 MET A O 1
ATOM 3492 N N . GLY A 1 441 ? -15.951 5.084 13.604 1.00 93.62 441 GLY A N 1
ATOM 3493 C CA . GLY A 1 441 ? -17.248 4.843 12.964 1.00 93.62 441 GLY A CA 1
ATOM 3494 C C . GLY A 1 441 ? -17.470 3.383 12.539 1.00 93.62 441 GLY A C 1
ATOM 3495 O O . GLY A 1 441 ? -18.259 3.124 11.629 1.00 93.62 441 GLY A O 1
ATOM 3496 N N . PHE A 1 442 ? -16.777 2.430 13.172 1.00 95.88 442 PHE A N 1
ATOM 3497 C CA . PHE A 1 442 ? -16.865 0.997 12.891 1.00 95.88 442 PHE A CA 1
ATOM 3498 C C . PHE A 1 442 ? -17.952 0.336 13.759 1.00 95.88 442 PHE A C 1
ATOM 3500 O O . PHE A 1 442 ? -17.684 -0.190 14.841 1.00 95.88 442 PHE A O 1
ATOM 3507 N N . ASN A 1 443 ? -19.201 0.370 13.287 1.00 96.56 443 ASN A N 1
ATOM 3508 C CA . ASN A 1 443 ? -20.362 -0.038 14.088 1.00 96.56 443 ASN A CA 1
ATOM 3509 C C . ASN A 1 443 ? -20.343 -1.523 14.473 1.00 96.56 443 ASN A C 1
ATOM 3511 O O . ASN A 1 443 ? -20.659 -1.847 15.609 1.00 96.56 443 ASN A O 1
ATOM 3515 N N . GLU A 1 444 ? -19.944 -2.422 13.571 1.00 97.62 444 GLU A N 1
ATOM 3516 C CA . GLU A 1 444 ? -19.965 -3.865 13.835 1.00 97.62 444 GLU A CA 1
ATOM 3517 C C . GLU A 1 444 ? -19.022 -4.243 14.990 1.00 97.62 444 GLU A C 1
ATOM 3519 O O . GLU A 1 444 ? -19.391 -5.048 15.843 1.00 97.62 444 GLU A O 1
ATOM 3524 N N . LEU A 1 445 ? -17.834 -3.627 15.065 1.00 97.50 445 LEU A N 1
ATOM 3525 C CA . LEU A 1 445 ? -16.914 -3.825 16.190 1.00 97.50 445 LEU A CA 1
ATOM 3526 C C . LEU A 1 445 ? -17.454 -3.198 17.481 1.00 97.50 445 LEU A C 1
ATOM 3528 O O . LEU A 1 445 ? -17.346 -3.800 18.549 1.00 97.50 445 LEU A O 1
ATOM 3532 N N . ARG A 1 446 ? -18.045 -2.000 17.388 1.00 96.81 446 ARG A N 1
ATOM 3533 C CA . ARG A 1 446 ? -18.653 -1.308 18.533 1.00 96.81 446 ARG A CA 1
ATOM 3534 C C . ARG A 1 446 ? -19.751 -2.165 19.164 1.00 96.81 446 ARG A C 1
ATOM 3536 O O . ARG A 1 446 ? -19.768 -2.354 20.379 1.00 96.81 446 ARG A O 1
ATOM 3543 N N . ASP A 1 447 ? -20.648 -2.684 18.335 1.00 96.44 447 ASP A N 1
ATOM 3544 C CA . ASP A 1 447 ? -21.791 -3.476 18.777 1.00 96.44 447 ASP A CA 1
ATOM 3545 C C . ASP A 1 447 ? -21.323 -4.838 19.319 1.00 96.44 447 ASP A C 1
ATOM 3547 O O . ASP A 1 447 ? -21.822 -5.294 20.347 1.00 96.44 447 ASP A O 1
ATOM 3551 N N . TYR A 1 448 ? -20.288 -5.439 18.716 1.00 96.38 448 TYR A N 1
ATOM 3552 C CA . TYR A 1 448 ? -19.654 -6.648 19.248 1.00 96.38 448 TYR A CA 1
ATOM 3553 C C . TYR A 1 448 ? -19.028 -6.422 20.632 1.00 96.38 448 TYR A C 1
ATOM 3555 O O . TYR A 1 448 ? -19.256 -7.219 21.540 1.00 96.38 448 TYR A O 1
ATOM 3563 N N . ALA A 1 449 ? -18.275 -5.335 20.832 1.00 95.94 449 ALA A N 1
ATOM 3564 C CA . ALA A 1 449 ? -17.683 -5.015 22.132 1.00 95.94 449 ALA A CA 1
ATOM 3565 C C . ALA A 1 449 ? -18.759 -4.837 23.214 1.00 95.94 449 ALA A C 1
ATOM 3567 O O . ALA A 1 449 ? -18.643 -5.397 24.305 1.00 95.94 449 ALA A O 1
ATOM 3568 N N . LEU A 1 450 ? -19.850 -4.135 22.888 1.00 95.44 450 LEU A N 1
ATOM 3569 C CA . LEU A 1 450 ? -20.988 -3.962 23.791 1.00 95.44 450 LEU A CA 1
ATOM 3570 C C . LEU A 1 450 ? -21.667 -5.299 24.124 1.00 95.44 450 LEU A C 1
ATOM 3572 O O . LEU A 1 450 ? -21.949 -5.569 25.290 1.00 95.44 450 LEU A O 1
ATOM 3576 N N . GLN A 1 451 ? -21.878 -6.162 23.126 1.00 93.19 451 GLN A N 1
ATOM 3577 C CA . GLN A 1 451 ? -22.426 -7.502 23.336 1.00 93.19 451 GLN A CA 1
ATOM 3578 C C . GLN A 1 451 ? -21.534 -8.322 24.276 1.00 93.19 451 GLN A C 1
ATOM 3580 O O . GLN A 1 451 ? -22.022 -8.932 25.222 1.00 93.19 451 GLN A O 1
ATOM 3585 N N . ARG A 1 452 ? -20.207 -8.262 24.101 1.00 92.00 452 ARG A N 1
ATOM 3586 C CA . ARG A 1 452 ? -19.261 -8.935 25.003 1.00 92.00 452 ARG A CA 1
ATOM 3587 C C . ARG A 1 452 ? -19.359 -8.425 26.437 1.00 92.00 452 ARG A C 1
ATOM 3589 O O . ARG A 1 452 ? -19.172 -9.228 27.342 1.00 92.00 452 ARG A O 1
ATOM 3596 N N . MET A 1 453 ? -19.661 -7.145 26.660 1.00 92.50 453 MET A N 1
ATOM 3597 C CA . MET A 1 453 ? -19.928 -6.610 28.004 1.00 92.50 453 MET A CA 1
ATOM 3598 C C . MET A 1 453 ? -21.258 -7.114 28.586 1.00 92.50 453 MET A C 1
ATOM 3600 O O . MET A 1 453 ? -21.377 -7.215 29.803 1.00 92.50 453 MET A O 1
ATOM 3604 N N . HIS A 1 454 ? -22.258 -7.408 27.751 1.00 91.00 454 HIS A N 1
ATOM 3605 C CA . HIS A 1 454 ? -23.549 -7.975 28.165 1.00 91.00 454 HIS A CA 1
ATOM 3606 C C . HIS A 1 454 ? -23.519 -9.490 28.395 1.00 91.00 454 HIS A C 1
ATOM 3608 O O . HIS A 1 454 ? -24.348 -9.999 29.139 1.00 91.00 454 HIS A O 1
ATOM 3614 N N . ASP A 1 455 ? -22.588 -10.204 27.769 1.00 87.12 455 ASP A N 1
ATOM 3615 C CA . ASP A 1 455 ? -22.469 -11.660 27.902 1.00 87.12 455 ASP A CA 1
ATOM 3616 C C . ASP A 1 455 ? -21.563 -12.079 29.073 1.00 87.12 455 ASP A C 1
ATOM 3618 O O . ASP A 1 455 ? -21.340 -13.270 29.296 1.00 87.12 455 ASP A O 1
ATOM 3622 N N . MET A 1 456 ? -20.987 -11.124 29.812 1.00 87.12 456 MET A N 1
ATOM 3623 C CA . MET A 1 456 ? -20.201 -11.425 31.009 1.00 87.12 456 MET A CA 1
ATOM 3624 C C . MET A 1 456 ? -21.145 -11.682 32.193 1.00 87.12 456 MET A C 1
ATOM 3626 O O . MET A 1 456 ? -21.824 -10.751 32.615 1.00 87.12 456 MET A O 1
ATOM 3630 N N . PRO A 1 457 ? -21.170 -12.893 32.785 1.00 85.44 457 PRO A N 1
ATOM 3631 C CA . PRO A 1 457 ? -22.062 -13.182 33.911 1.00 85.44 457 PRO A CA 1
ATOM 3632 C C . PRO A 1 457 ? -21.611 -12.466 35.193 1.00 85.44 457 PRO A C 1
ATOM 3634 O O . PRO A 1 457 ? -22.417 -11.965 35.981 1.00 85.44 457 PRO A O 1
ATOM 3637 N N . THR A 1 458 ? -20.299 -12.392 35.405 1.00 86.44 458 THR A N 1
ATOM 3638 C CA . THR A 1 458 ? -19.678 -11.810 36.592 1.00 86.44 458 THR A CA 1
ATOM 3639 C C . THR A 1 458 ? -18.428 -11.031 36.214 1.00 86.44 458 THR A C 1
ATOM 3641 O O . THR A 1 458 ? -17.836 -11.247 35.155 1.00 86.44 458 THR A O 1
ATOM 3644 N N . THR A 1 459 ? -18.032 -10.103 37.082 1.00 86.81 459 THR A N 1
ATOM 3645 C CA . THR A 1 459 ? -16.785 -9.356 36.931 1.00 86.81 459 THR A CA 1
ATOM 3646 C C . THR A 1 459 ? -16.082 -9.178 38.270 1.00 86.81 459 THR A C 1
ATOM 3648 O O . THR A 1 459 ? -16.722 -9.001 39.311 1.00 86.81 459 THR A O 1
ATOM 3651 N N . THR A 1 460 ? -14.758 -9.236 38.221 1.00 84.88 460 THR A N 1
ATOM 3652 C CA . THR A 1 460 ? -13.834 -8.876 39.304 1.00 84.88 460 THR A CA 1
ATOM 3653 C C . THR A 1 460 ? -12.976 -7.666 38.919 1.00 84.88 460 THR A C 1
ATOM 3655 O O . THR A 1 460 ? -12.098 -7.273 39.683 1.00 84.88 460 THR A O 1
ATOM 3658 N N . ASP A 1 461 ? -13.217 -7.082 37.738 1.00 85.44 461 ASP A N 1
ATOM 3659 C CA . ASP A 1 461 ? -12.582 -5.843 37.294 1.00 85.44 461 ASP A CA 1
ATOM 3660 C C . ASP A 1 461 ? -12.887 -4.696 38.255 1.00 85.44 461 ASP A C 1
ATOM 3662 O O . ASP A 1 461 ? -13.929 -4.684 38.908 1.00 85.44 461 ASP A O 1
ATOM 3666 N N . ASP A 1 462 ? -12.020 -3.682 38.269 1.00 87.00 462 ASP A N 1
ATOM 3667 C CA . ASP A 1 462 ? -12.261 -2.438 38.994 1.00 87.00 462 ASP A CA 1
ATOM 3668 C C . ASP A 1 462 ? -13.434 -1.655 38.371 1.00 87.00 462 ASP A C 1
ATOM 3670 O O . ASP A 1 462 ? -13.264 -0.986 37.343 1.00 87.00 462 ASP A O 1
ATOM 3674 N N . PRO A 1 463 ? -14.630 -1.680 38.987 1.00 89.94 463 PRO A N 1
ATOM 3675 C CA . PRO A 1 463 ? -15.819 -1.109 38.370 1.00 89.94 463 PRO A CA 1
ATOM 3676 C C . PRO A 1 463 ? -15.751 0.422 38.325 1.00 89.94 463 PRO A C 1
ATOM 3678 O O . PRO A 1 463 ? -16.367 1.041 37.460 1.00 89.94 463 PRO A O 1
ATOM 3681 N N . ILE A 1 464 ? -14.971 1.049 39.217 1.00 90.19 464 ILE A N 1
ATOM 3682 C CA . ILE A 1 464 ? -14.783 2.501 39.206 1.00 90.19 464 ILE A CA 1
ATOM 3683 C C . ILE A 1 464 ? -13.962 2.922 37.991 1.00 90.19 464 ILE A C 1
ATOM 3685 O O . ILE A 1 464 ? -14.322 3.899 37.344 1.00 90.19 464 ILE A O 1
ATOM 3689 N N . ALA A 1 465 ? -12.901 2.186 37.646 1.00 90.00 465 ALA A N 1
ATOM 3690 C CA . ALA A 1 465 ? -12.099 2.484 36.459 1.00 90.00 465 ALA A CA 1
ATOM 3691 C C . ALA A 1 465 ? -12.938 2.396 35.174 1.00 90.00 465 ALA A C 1
ATOM 3693 O O . ALA A 1 465 ? -12.873 3.293 34.338 1.00 90.00 465 ALA A O 1
ATOM 3694 N N . VAL A 1 466 ? -13.786 1.369 35.060 1.00 92.44 466 VAL A N 1
ATOM 3695 C CA . VAL A 1 466 ? -14.709 1.192 33.926 1.00 92.44 466 VAL A CA 1
ATOM 3696 C C . VAL A 1 466 ? -15.680 2.367 33.809 1.00 92.44 466 VAL A C 1
ATOM 3698 O O . VAL A 1 466 ? -15.834 2.942 32.736 1.00 92.44 466 VAL A O 1
ATOM 3701 N N . LEU A 1 467 ? -16.331 2.749 34.910 1.00 93.25 467 LEU A N 1
ATOM 3702 C CA . LEU A 1 467 ? -17.295 3.850 34.902 1.00 93.25 467 LEU A CA 1
ATOM 3703 C C . LEU A 1 467 ? -16.621 5.204 34.628 1.00 93.25 467 LEU A C 1
ATOM 3705 O O . LEU A 1 467 ? -17.178 6.021 33.896 1.00 93.25 467 LEU A O 1
ATOM 3709 N N . VAL A 1 468 ? -15.414 5.435 35.157 1.00 91.25 468 VAL A N 1
ATOM 3710 C CA . VAL A 1 468 ? -14.612 6.633 34.848 1.00 91.25 468 VAL A CA 1
ATOM 3711 C C . VAL A 1 468 ? -14.287 6.701 33.357 1.00 91.25 468 VAL A C 1
ATOM 3713 O O . VAL A 1 468 ? -14.433 7.762 32.759 1.00 91.25 468 VAL A O 1
ATOM 3716 N N . GLU A 1 469 ? -13.920 5.583 32.734 1.00 91.44 469 GLU A N 1
ATOM 3717 C CA . GLU A 1 469 ? -13.662 5.529 31.291 1.00 91.44 469 GLU A CA 1
ATOM 3718 C C . GLU A 1 469 ? -14.930 5.812 30.459 1.00 91.44 469 GLU A C 1
ATOM 3720 O O . GLU A 1 469 ? -14.864 6.500 29.441 1.00 91.44 469 GLU A O 1
ATOM 3725 N N . ILE A 1 470 ? -16.104 5.330 30.890 1.00 93.50 470 ILE 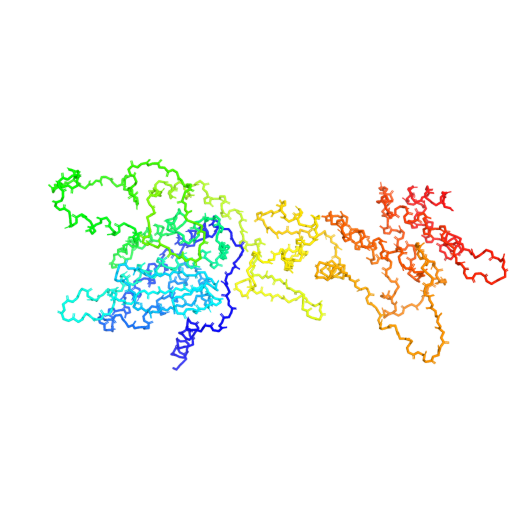A N 1
ATOM 3726 C CA . ILE A 1 470 ? -17.377 5.558 30.180 1.00 93.50 470 ILE A CA 1
ATOM 3727 C C . ILE A 1 470 ? -17.807 7.030 30.243 1.00 93.50 470 ILE A C 1
ATOM 3729 O O . ILE A 1 470 ? -18.203 7.596 29.223 1.00 93.50 470 ILE A O 1
ATOM 3733 N N . TYR A 1 471 ? -17.760 7.645 31.428 1.00 90.06 471 TYR A N 1
ATOM 3734 C CA . TYR A 1 471 ? -18.250 9.013 31.653 1.00 90.06 471 TYR A CA 1
ATOM 3735 C C . TYR A 1 471 ? -17.169 10.091 31.463 1.00 90.06 471 TYR A C 1
ATOM 3737 O O . TYR A 1 471 ? -17.476 11.286 31.525 1.00 90.06 471 TYR A O 1
ATOM 3745 N N . GLY A 1 472 ? -15.925 9.685 31.202 1.00 76.38 472 GLY A N 1
ATOM 3746 C CA . GLY A 1 472 ? -14.796 10.563 30.915 1.00 76.38 472 GLY A CA 1
ATOM 3747 C C . GLY A 1 472 ? -14.521 11.584 32.021 1.00 76.38 472 GLY A C 1
ATOM 3748 O O . GLY A 1 472 ? -14.718 11.339 33.210 1.00 76.38 472 GLY A O 1
ATOM 3749 N N . ASP A 1 473 ? -14.088 12.779 31.620 1.00 67.19 473 ASP A N 1
ATOM 3750 C CA . ASP A 1 473 ? -13.839 13.917 32.514 1.00 67.19 473 ASP A CA 1
ATOM 3751 C C . ASP A 1 473 ? -15.124 14.646 32.966 1.00 67.19 473 ASP A C 1
ATOM 3753 O O . ASP A 1 473 ? -15.044 15.721 33.561 1.00 67.19 473 ASP A O 1
ATOM 3757 N N . GLY A 1 474 ? -16.302 14.071 32.686 1.00 66.88 474 GLY A N 1
ATOM 3758 C CA . GLY A 1 474 ? -17.606 14.591 33.096 1.00 66.88 474 GLY A CA 1
ATOM 3759 C C . GLY A 1 474 ? -18.139 15.760 32.263 1.00 66.88 474 GLY A C 1
ATOM 3760 O O . GLY A 1 474 ? -19.201 16.289 32.589 1.00 66.88 474 GLY A O 1
ATOM 3761 N N . LYS A 1 475 ? -17.449 16.167 31.185 1.00 69.00 475 LYS A N 1
ATOM 3762 C CA . LYS A 1 475 ? -17.865 17.309 30.344 1.00 69.00 475 LYS A CA 1
ATOM 3763 C C . LYS A 1 475 ? -18.913 16.968 29.290 1.00 69.00 475 LYS A C 1
ATOM 3765 O O . LYS A 1 475 ? -19.607 17.863 28.818 1.00 69.00 475 LYS A O 1
ATOM 3770 N N . SER A 1 476 ? -18.998 15.706 28.881 1.00 74.94 476 SER A N 1
ATOM 3771 C CA . SER A 1 476 ? -19.916 15.240 27.838 1.00 74.94 476 SER A CA 1
ATOM 3772 C C . SER A 1 476 ? -20.668 14.005 28.308 1.00 74.94 476 SER A C 1
ATOM 3774 O O . SER A 1 476 ? -20.113 13.168 29.018 1.00 74.94 476 SER A O 1
ATOM 3776 N N . ALA A 1 477 ? -21.931 13.886 27.900 1.00 81.19 477 ALA A N 1
ATOM 3777 C CA . ALA A 1 477 ? -22.698 12.675 28.151 1.00 81.19 477 ALA A CA 1
ATOM 3778 C C . ALA A 1 477 ? -22.043 11.476 27.433 1.00 81.19 477 ALA A C 1
ATOM 3780 O O . ALA A 1 477 ? -21.566 11.632 26.301 1.00 81.19 477 ALA A O 1
ATOM 3781 N N . PRO A 1 478 ? -22.016 10.286 28.060 1.00 88.25 478 PRO A N 1
ATOM 3782 C CA . PRO A 1 478 ? -21.512 9.082 27.414 1.00 88.25 478 PRO A CA 1
ATOM 3783 C C . PRO A 1 478 ? -22.369 8.712 26.199 1.00 88.25 478 PRO A C 1
ATOM 3785 O O . PRO A 1 478 ? -23.508 9.152 26.036 1.00 88.25 478 PRO A O 1
ATOM 3788 N N . HIS A 1 479 ? -21.835 7.837 25.348 1.00 91.50 479 HIS A N 1
ATOM 3789 C CA . HIS A 1 479 ? -22.613 7.268 24.252 1.00 91.50 479 HIS A CA 1
ATOM 3790 C C . HIS A 1 479 ? -23.857 6.550 24.803 1.00 91.50 479 HIS A C 1
ATOM 3792 O O . HIS A 1 479 ? -23.736 5.738 25.721 1.00 91.50 479 HIS A O 1
ATOM 3798 N N . GLY A 1 480 ? -25.036 6.784 24.214 1.00 91.88 480 GLY A N 1
ATOM 3799 C CA . GLY A 1 480 ? -26.317 6.304 24.760 1.00 91.88 480 GLY A CA 1
ATOM 3800 C C . GLY A 1 480 ? -26.368 4.797 25.046 1.00 91.88 480 GLY A C 1
ATOM 3801 O O . GLY A 1 480 ? -26.941 4.378 26.045 1.00 91.88 480 GLY A O 1
ATOM 3802 N N . ALA A 1 481 ? -25.696 3.978 24.230 1.00 93.44 481 ALA A N 1
ATOM 3803 C CA . ALA A 1 481 ? -25.588 2.536 24.470 1.00 93.44 481 ALA A CA 1
ATOM 3804 C C . ALA A 1 481 ? -24.780 2.178 25.739 1.00 93.44 481 ALA A C 1
ATOM 3806 O O . ALA A 1 481 ? -25.199 1.313 26.502 1.00 93.44 481 ALA A O 1
ATOM 3807 N N . LEU A 1 482 ? -23.668 2.876 26.009 1.00 94.62 482 LEU A N 1
ATOM 3808 C CA . LEU A 1 482 ? -22.894 2.701 27.247 1.00 94.62 482 LEU A CA 1
ATOM 3809 C C . LEU A 1 482 ? -23.634 3.278 28.458 1.00 94.62 482 LEU A C 1
ATOM 3811 O O . LEU A 1 482 ? -23.539 2.729 29.555 1.00 94.62 482 LEU A O 1
ATOM 3815 N N . GLN A 1 483 ? -24.401 4.353 28.259 1.00 93.19 483 GLN A N 1
ATOM 3816 C CA . GLN A 1 483 ? -25.262 4.917 29.296 1.00 93.19 483 GLN A CA 1
ATOM 3817 C C . GLN A 1 483 ? -26.345 3.917 29.716 1.00 93.19 483 GLN A C 1
ATOM 3819 O O . GLN A 1 483 ? -26.527 3.637 30.899 1.00 93.19 483 GLN A O 1
ATOM 3824 N N . HIS A 1 484 ? -27.033 3.329 28.735 1.00 93.12 484 HIS A N 1
ATOM 3825 C CA . HIS A 1 484 ? -28.027 2.290 28.970 1.00 93.12 484 HIS A CA 1
ATOM 3826 C C . HIS A 1 484 ? -27.408 1.069 29.660 1.00 93.12 484 HIS A C 1
ATOM 3828 O O . HIS A 1 484 ? -27.922 0.621 30.685 1.00 93.12 484 HIS A O 1
ATOM 3834 N N . TRP A 1 485 ? -26.263 0.593 29.156 1.00 95.00 485 TRP A N 1
ATOM 3835 C CA . TRP A 1 485 ? -25.515 -0.493 29.783 1.00 95.00 485 TRP A CA 1
ATOM 3836 C C . TRP A 1 485 ? -25.160 -0.170 31.242 1.00 95.00 485 TRP A C 1
ATOM 3838 O O . TRP A 1 485 ? -25.357 -1.017 32.108 1.00 95.00 485 TRP A O 1
ATOM 3848 N N . THR A 1 486 ? -24.731 1.063 31.540 1.00 95.00 486 THR A N 1
ATOM 3849 C CA . THR A 1 486 ? -24.391 1.497 32.906 1.00 95.00 486 THR A CA 1
ATOM 3850 C C . THR A 1 486 ? -25.590 1.415 33.840 1.00 95.00 486 THR A C 1
ATOM 3852 O O . THR A 1 486 ? -25.479 0.840 34.920 1.00 95.00 486 THR A O 1
ATOM 3855 N N . ARG A 1 487 ? -26.753 1.935 33.433 1.00 94.31 487 ARG A N 1
ATOM 3856 C CA . ARG A 1 487 ? -27.975 1.864 34.252 1.00 94.31 487 ARG A CA 1
ATOM 3857 C C . ARG A 1 487 ? -28.339 0.415 34.577 1.00 94.31 487 ARG A C 1
ATOM 3859 O O . ARG A 1 487 ? -28.581 0.076 35.733 1.00 94.31 487 ARG A O 1
ATOM 3866 N N . CYS A 1 488 ? -28.307 -0.463 33.574 1.00 93.19 488 CYS A N 1
ATOM 3867 C CA . CYS A 1 488 ? -28.546 -1.893 33.771 1.00 93.19 488 CYS A CA 1
ATOM 3868 C C . CYS A 1 488 ? -27.479 -2.549 34.663 1.00 93.19 488 CYS A C 1
ATOM 3870 O O . CYS A 1 488 ? -27.808 -3.419 35.467 1.00 93.19 488 CYS A O 1
ATOM 3872 N N . PHE A 1 489 ? -26.217 -2.130 34.543 1.00 94.69 489 PHE A N 1
ATOM 3873 C CA . PHE A 1 489 ? -25.116 -2.622 35.364 1.00 94.69 489 PHE A CA 1
ATOM 3874 C C . PHE A 1 489 ? -25.294 -2.248 36.832 1.00 94.69 489 PHE A C 1
ATOM 3876 O O . PHE A 1 489 ? -25.129 -3.120 37.679 1.00 94.69 489 PHE A O 1
ATOM 3883 N N . LEU A 1 490 ? -25.675 -1.007 37.143 1.00 94.88 490 LEU A N 1
ATOM 3884 C CA . LEU A 1 490 ? -25.897 -0.542 38.517 1.00 94.88 490 LEU A CA 1
ATOM 3885 C C . LEU A 1 490 ? -27.035 -1.308 39.210 1.00 94.88 490 LEU A C 1
ATOM 3887 O O . LEU A 1 490 ? -26.879 -1.726 40.359 1.00 94.88 490 LEU A O 1
ATOM 3891 N N . MET A 1 491 ? -28.130 -1.572 38.491 1.00 92.56 491 MET A N 1
ATOM 3892 C CA . MET A 1 491 ? -29.299 -2.293 39.011 1.00 92.56 491 MET A CA 1
ATOM 3893 C C . MET A 1 491 ? -29.108 -3.818 39.120 1.00 92.56 491 MET A C 1
ATOM 3895 O O . MET A 1 491 ? -29.947 -4.503 39.710 1.00 92.56 491 MET A O 1
ATOM 3899 N N . ARG A 1 492 ? -28.036 -4.387 38.548 1.00 90.75 492 ARG A N 1
ATOM 3900 C CA . ARG A 1 492 ? -27.847 -5.845 38.494 1.00 90.75 492 ARG A CA 1
ATOM 3901 C C . ARG A 1 492 ? -27.651 -6.431 39.898 1.00 90.75 492 ARG A C 1
ATOM 3903 O O . ARG A 1 492 ? -26.824 -5.944 40.668 1.00 90.75 492 ARG A O 1
ATOM 3910 N N . LYS A 1 493 ? -28.378 -7.511 40.203 1.00 89.00 493 LYS A N 1
ATOM 3911 C CA . LYS A 1 493 ? -28.299 -8.286 41.454 1.00 89.00 493 LYS A CA 1
ATOM 3912 C C . LYS A 1 493 ? -27.827 -9.710 41.179 1.00 89.00 493 LYS A C 1
ATOM 3914 O O . LYS A 1 493 ? -27.987 -10.219 40.074 1.00 89.00 493 LYS A O 1
ATOM 3919 N N . ASP A 1 494 ? -27.240 -10.337 42.192 1.00 81.44 494 ASP A N 1
ATOM 3920 C CA . ASP A 1 494 ? -26.855 -11.747 42.136 1.00 81.44 494 ASP A CA 1
ATOM 3921 C C . ASP A 1 494 ? -28.100 -12.629 42.307 1.00 81.44 494 ASP A C 1
ATOM 3923 O O . ASP A 1 494 ? -28.796 -12.522 43.318 1.00 81.44 494 ASP A O 1
ATOM 3927 N N . GLU A 1 495 ? -28.400 -13.477 41.328 1.00 70.81 495 GLU A N 1
ATOM 3928 C CA . GLU A 1 495 ? -29.620 -14.301 41.317 1.00 70.81 495 GLU A CA 1
ATOM 3929 C C . GLU A 1 495 ? -29.496 -15.542 42.228 1.00 70.81 495 GLU A C 1
ATOM 3931 O O . GLU A 1 495 ? -30.499 -16.151 42.590 1.00 70.81 495 GLU A O 1
ATOM 3936 N N . SER A 1 496 ? -28.288 -15.879 42.705 1.00 62.84 496 SER A N 1
ATOM 3937 C CA . SER A 1 496 ? -28.000 -17.083 43.505 1.00 62.84 496 SER A CA 1
ATOM 3938 C C . SER A 1 496 ? -28.344 -16.977 45.005 1.00 62.84 496 SER A C 1
ATOM 3940 O O . SER A 1 496 ? -27.647 -17.544 45.847 1.00 62.84 496 SER A O 1
ATOM 3942 N N . GLY A 1 497 ? -29.371 -16.211 45.379 1.00 53.69 497 GLY A N 1
ATOM 3943 C CA . GLY A 1 497 ? -29.754 -16.000 46.780 1.00 53.69 497 GLY A CA 1
ATOM 3944 C C . GLY A 1 497 ? -30.341 -17.256 47.432 1.00 53.69 497 GLY A C 1
ATOM 3945 O O . GLY A 1 497 ? -31.511 -17.573 47.233 1.00 53.69 497 GLY A O 1
ATOM 3946 N N . ILE A 1 498 ? -29.553 -17.950 48.258 1.00 50.28 498 ILE A N 1
ATOM 3947 C CA . ILE A 1 498 ? -30.051 -18.985 49.173 1.00 50.28 498 ILE A CA 1
ATOM 3948 C C . ILE A 1 498 ? -30.683 -18.259 50.374 1.00 50.28 498 ILE A C 1
ATOM 3950 O O . ILE A 1 498 ? -29.992 -17.525 51.074 1.00 50.28 498 ILE A O 1
ATOM 3954 N N . ASN A 1 499 ? -31.979 -18.484 50.622 1.00 45.69 499 ASN A N 1
ATOM 3955 C CA . ASN A 1 499 ? -32.759 -18.006 51.783 1.00 45.69 499 ASN A CA 1
ATOM 3956 C C . ASN A 1 499 ? -33.304 -16.563 51.755 1.00 45.69 499 ASN A C 1
ATOM 3958 O O . ASN A 1 499 ? -33.205 -15.851 52.750 1.00 45.69 499 ASN A O 1
ATOM 3962 N N . GLY A 1 500 ? -33.963 -16.141 50.671 1.00 52.47 500 GLY A N 1
ATOM 3963 C CA . GLY A 1 500 ? -34.949 -15.044 50.724 1.00 52.47 500 GLY A CA 1
ATOM 3964 C C . GLY A 1 500 ? -34.426 -13.639 51.073 1.00 52.47 500 GLY A C 1
ATOM 3965 O O . GLY A 1 500 ? -35.223 -12.705 51.140 1.00 52.47 500 GLY A O 1
ATOM 3966 N N . SER A 1 501 ? -33.117 -13.455 51.260 1.00 59.12 501 SER A N 1
ATOM 3967 C CA . SER A 1 501 ? -32.477 -12.145 51.330 1.00 59.12 501 SER A CA 1
ATOM 3968 C C . SER A 1 501 ? -32.147 -11.668 49.913 1.00 59.12 501 SER A C 1
ATOM 3970 O O . SER A 1 501 ? -31.521 -12.375 49.123 1.00 59.12 501 SER A O 1
ATOM 3972 N N . SER A 1 502 ? -32.593 -10.458 49.557 1.00 71.06 502 SER A N 1
ATOM 3973 C CA . SER A 1 502 ? -32.186 -9.831 48.295 1.00 71.06 502 SER A CA 1
ATOM 3974 C C . SER A 1 502 ? -30.678 -9.606 48.343 1.00 71.06 502 SER A C 1
ATOM 3976 O O . SER A 1 502 ? -30.207 -8.817 49.160 1.00 71.06 502 SER A O 1
ATOM 3978 N N . ASN A 1 503 ? -29.927 -10.247 47.446 1.00 82.25 503 ASN A N 1
ATOM 3979 C CA . ASN A 1 503 ? -28.518 -9.919 47.262 1.00 82.25 503 ASN A CA 1
ATOM 3980 C C . ASN A 1 503 ? -28.372 -8.431 46.893 1.00 82.25 503 ASN A C 1
ATOM 3982 O O . ASN A 1 503 ? -29.227 -7.902 46.165 1.00 82.25 503 ASN A O 1
ATOM 3986 N N . PRO A 1 504 ? -27.311 -7.754 47.372 1.00 88.62 504 PRO A N 1
ATOM 3987 C CA . PRO A 1 504 ? -27.086 -6.358 47.046 1.00 88.62 504 PRO A CA 1
ATOM 3988 C C . PRO A 1 504 ? -26.842 -6.200 45.543 1.00 88.62 504 PRO A C 1
ATOM 3990 O O . PRO A 1 504 ? -26.140 -6.999 44.909 1.00 88.62 504 PRO A O 1
ATOM 3993 N N . SER A 1 505 ? -27.430 -5.151 44.986 1.00 92.50 505 SER A N 1
ATOM 3994 C CA . SER A 1 505 ? -27.160 -4.644 43.648 1.00 92.50 505 SER A CA 1
ATOM 3995 C C . SER A 1 505 ? -25.702 -4.217 43.503 1.00 92.50 505 SER A C 1
ATOM 3997 O O . SER A 1 505 ? -24.994 -3.971 44.485 1.00 92.50 505 SER A O 1
ATOM 3999 N N . ASN A 1 506 ? -25.233 -4.101 42.264 1.00 93.44 506 ASN A N 1
ATOM 4000 C CA . ASN A 1 506 ? -23.921 -3.526 41.999 1.00 93.44 506 ASN A CA 1
ATOM 4001 C C . ASN A 1 506 ? -23.810 -2.099 42.557 1.00 93.44 506 ASN A C 1
ATOM 4003 O O . ASN A 1 506 ? -22.765 -1.763 43.103 1.00 93.44 506 ASN A O 1
ATOM 4007 N N . LEU A 1 507 ? -24.874 -1.291 42.510 1.00 94.31 507 LEU A N 1
ATOM 4008 C CA . LEU A 1 507 ? -24.902 0.035 43.131 1.00 94.31 507 LEU A CA 1
ATOM 4009 C C . LEU A 1 507 ? -24.640 -0.017 44.646 1.00 94.31 507 LEU A C 1
ATOM 4011 O O . LEU A 1 507 ? -23.761 0.685 45.148 1.00 94.31 507 LEU A O 1
ATOM 4015 N N . GLU A 1 508 ? -25.340 -0.892 45.371 1.00 92.69 508 GLU A N 1
ATOM 4016 C CA . GLU A 1 508 ? -25.140 -1.082 46.815 1.00 92.69 508 GLU A CA 1
ATOM 4017 C C . GLU A 1 508 ? -23.718 -1.575 47.125 1.00 92.69 508 GLU A C 1
ATOM 4019 O O . GLU A 1 508 ? -23.081 -1.093 48.063 1.00 92.69 508 GLU A O 1
ATOM 4024 N N . LYS A 1 509 ? -23.169 -2.471 46.294 1.00 91.69 509 LYS A N 1
ATOM 4025 C CA . LYS A 1 509 ? -21.771 -2.923 46.401 1.00 91.69 509 LYS A CA 1
ATOM 4026 C C . LYS A 1 509 ? -20.778 -1.785 46.169 1.00 91.69 509 LYS A C 1
ATOM 4028 O O . LYS A 1 509 ? -19.790 -1.690 46.890 1.00 91.69 509 LYS A O 1
ATOM 4033 N N . LEU A 1 510 ? -21.026 -0.908 45.196 1.00 91.56 510 LEU A N 1
ATOM 4034 C CA . LEU A 1 510 ? -20.182 0.259 44.930 1.00 91.56 510 LEU A CA 1
ATOM 4035 C C . LEU A 1 510 ? -20.199 1.246 46.100 1.00 91.56 510 LEU A C 1
ATOM 4037 O O . LEU A 1 510 ? -19.143 1.733 46.501 1.00 91.56 510 LEU A O 1
ATOM 4041 N N . LEU A 1 511 ? -21.373 1.501 46.677 1.00 91.81 511 LEU A N 1
ATOM 4042 C CA . LEU A 1 511 ? -21.517 2.346 47.861 1.00 91.81 511 LEU A CA 1
ATOM 4043 C C . LEU A 1 511 ? -20.842 1.741 49.091 1.00 91.81 511 LEU A C 1
ATOM 4045 O O . LEU A 1 511 ? -20.262 2.472 49.884 1.00 91.81 511 LEU A O 1
ATOM 4049 N N . PHE A 1 512 ? -20.877 0.422 49.244 1.00 90.06 512 PHE A N 1
ATOM 4050 C CA . PHE A 1 512 ? -20.288 -0.233 50.405 1.00 90.06 512 PHE A CA 1
ATOM 4051 C C . PHE A 1 512 ? -18.765 -0.416 50.280 1.00 90.06 512 PHE A C 1
ATOM 4053 O O . PHE A 1 512 ? -18.032 -0.151 51.230 1.00 90.06 512 PHE A O 1
ATOM 4060 N N . TRP A 1 513 ? -18.262 -0.830 49.112 1.00 88.31 513 TRP A N 1
ATOM 4061 C CA . TRP A 1 513 ? -16.843 -1.165 48.912 1.00 88.31 513 TRP A CA 1
ATOM 4062 C C . TRP A 1 513 ? -15.996 -0.045 48.293 1.00 88.31 513 TRP A C 1
ATOM 4064 O O . TRP A 1 513 ? -14.779 -0.040 48.471 1.00 88.31 513 TRP A O 1
ATOM 4074 N N . TYR A 1 514 ? -16.598 0.897 47.558 1.00 87.44 514 TYR A N 1
ATOM 4075 C CA . TYR A 1 514 ? -15.868 1.854 46.715 1.00 87.44 514 TYR A CA 1
ATOM 4076 C C . TYR A 1 514 ? -16.273 3.320 46.924 1.00 87.44 514 TYR A C 1
ATOM 4078 O O . TYR A 1 514 ? -15.874 4.163 46.120 1.00 87.44 514 TYR A O 1
ATOM 4086 N N . TYR A 1 515 ? -17.011 3.655 47.989 1.00 90.62 515 TYR A N 1
ATOM 4087 C CA . TYR A 1 515 ? -17.626 4.977 48.190 1.00 90.62 515 TYR A CA 1
ATOM 4088 C C . TYR A 1 515 ? -16.705 6.168 47.890 1.00 90.62 515 TYR A C 1
ATOM 4090 O O . TYR A 1 515 ? -17.028 7.008 47.055 1.00 90.62 515 TYR A O 1
ATOM 4098 N N . GLU A 1 516 ? -15.529 6.230 48.520 1.00 89.62 516 GLU A N 1
ATOM 4099 C CA . GLU A 1 516 ? -14.602 7.357 48.346 1.00 89.62 516 GLU A CA 1
ATOM 4100 C C . GLU A 1 516 ? -14.090 7.484 46.905 1.00 89.62 516 GLU A C 1
ATOM 4102 O O . GLU A 1 516 ? -13.926 8.594 46.390 1.00 89.62 516 GLU A O 1
ATOM 4107 N N . ARG A 1 517 ? -13.862 6.351 46.230 1.00 89.75 517 ARG A N 1
ATOM 4108 C CA . ARG A 1 517 ? -13.414 6.319 44.831 1.00 89.75 517 ARG A CA 1
ATOM 4109 C C . ARG A 1 517 ? -14.554 6.677 43.878 1.00 89.75 517 ARG A C 1
ATOM 4111 O O . ARG A 1 517 ? -14.325 7.430 42.937 1.00 89.75 517 ARG A O 1
ATOM 4118 N N . LEU A 1 518 ? -15.769 6.201 44.148 1.00 90.00 518 LEU A N 1
ATOM 4119 C CA . LEU A 1 518 ? -16.986 6.545 43.409 1.00 90.00 518 LEU A CA 1
ATOM 4120 C C . LEU A 1 518 ? -17.291 8.043 43.514 1.00 90.00 518 LEU A C 1
ATOM 4122 O O . LEU A 1 518 ? -17.536 8.702 42.504 1.00 90.00 518 LEU A O 1
ATOM 4126 N N . ARG A 1 519 ? -17.210 8.599 44.727 1.00 90.69 519 ARG A N 1
ATOM 4127 C CA . ARG A 1 519 ? -17.453 10.016 44.988 1.00 90.69 519 ARG A CA 1
ATOM 4128 C C . ARG A 1 519 ? -16.463 10.903 44.239 1.00 90.69 519 ARG A C 1
ATOM 4130 O O . ARG A 1 519 ? -16.866 11.678 43.376 1.00 90.69 519 ARG A O 1
ATOM 4137 N N . LYS A 1 520 ? -15.165 10.734 44.513 1.00 88.50 520 LYS A N 1
ATOM 4138 C CA . LYS A 1 520 ? -14.100 11.570 43.930 1.00 88.50 520 LYS A CA 1
ATOM 4139 C C . LYS A 1 520 ? -13.908 11.336 42.432 1.00 88.50 520 LYS A C 1
ATOM 4141 O O . LYS A 1 520 ? -13.462 12.232 41.716 1.00 88.50 520 LYS A O 1
ATOM 4146 N N . GLY A 1 521 ? -14.155 10.112 41.969 1.00 83.94 521 GLY A N 1
ATOM 4147 C CA . GLY A 1 521 ? -13.961 9.711 40.580 1.00 83.94 521 GLY A CA 1
ATOM 4148 C C . GLY A 1 521 ? -15.108 10.129 39.668 1.00 83.94 521 GLY A C 1
ATOM 4149 O O . GLY A 1 521 ? -14.844 10.539 38.543 1.00 83.94 521 GLY A O 1
ATOM 4150 N N . LEU A 1 522 ? -16.353 10.050 40.149 1.00 88.94 522 LEU A N 1
ATOM 4151 C CA . LEU A 1 522 ? -17.544 10.159 39.306 1.00 88.94 522 LEU A CA 1
ATOM 4152 C C . LEU A 1 522 ? -18.578 11.147 39.841 1.00 88.94 522 LEU A C 1
ATOM 4154 O O . LEU A 1 522 ? -18.906 12.090 39.126 1.00 88.94 522 LEU A O 1
ATOM 4158 N N . LEU A 1 523 ? -19.077 10.982 41.073 1.00 89.31 523 LEU A N 1
ATOM 4159 C CA . LEU A 1 523 ? -20.191 11.809 41.574 1.00 89.31 523 LEU A CA 1
ATOM 4160 C C . LEU A 1 523 ? -19.832 13.299 41.633 1.00 89.31 523 LEU A C 1
ATOM 4162 O O . LEU A 1 523 ? -20.631 14.141 41.232 1.00 89.31 523 LEU A O 1
ATOM 4166 N N . ASP A 1 524 ? -18.616 13.623 42.071 1.00 88.88 524 ASP A N 1
ATOM 4167 C CA . ASP A 1 524 ? -18.157 15.011 42.161 1.00 88.88 524 ASP A CA 1
ATOM 4168 C C . ASP A 1 524 ? -17.824 15.609 40.777 1.00 88.88 524 ASP A C 1
ATOM 4170 O O . ASP A 1 524 ? -17.743 16.828 40.636 1.00 88.88 524 ASP A O 1
ATOM 4174 N N . LYS A 1 525 ? -17.619 14.769 39.749 1.00 87.56 525 LYS A N 1
ATOM 4175 C CA . LYS A 1 525 ? -17.051 15.177 38.450 1.00 87.56 525 LYS A CA 1
ATOM 4176 C C . LYS A 1 525 ? -18.025 15.124 37.277 1.00 87.56 525 LYS A C 1
ATOM 4178 O O . LYS A 1 525 ? -17.891 15.923 36.359 1.00 87.56 525 LYS A O 1
ATOM 4183 N N . SER A 1 526 ? -18.994 14.212 37.286 1.00 89.75 526 SER A N 1
ATOM 4184 C CA . SER A 1 526 ? -19.889 13.952 36.156 1.00 89.75 526 SER A CA 1
ATOM 4185 C C . SER A 1 526 ? -21.347 14.156 36.561 1.00 89.75 526 SER A C 1
ATOM 4187 O O . SER A 1 526 ? -21.900 13.409 37.368 1.00 89.75 526 SER A O 1
ATOM 4189 N N . SER A 1 527 ? -21.998 15.183 36.002 1.00 88.12 527 SER A N 1
ATOM 4190 C CA . SER A 1 527 ? -23.449 15.378 36.164 1.00 88.12 527 SER A CA 1
ATOM 4191 C C . SER A 1 527 ? -24.242 14.238 35.529 1.00 88.12 527 SER A C 1
ATOM 4193 O O . SER A 1 527 ? -25.140 13.712 36.171 1.00 88.12 527 SER A O 1
ATOM 4195 N N . ALA A 1 528 ? -23.847 13.792 34.334 1.00 88.38 528 ALA A N 1
ATOM 4196 C CA . ALA A 1 528 ? -24.506 12.685 33.645 1.00 88.38 528 ALA A CA 1
ATOM 4197 C C . ALA A 1 528 ? -24.483 11.393 34.479 1.00 88.38 528 ALA A C 1
ATOM 4199 O O . ALA A 1 528 ? -25.489 10.691 34.556 1.00 88.38 528 ALA A O 1
ATOM 4200 N N . PHE A 1 529 ? -23.362 11.099 35.151 1.00 90.88 529 PHE A N 1
ATOM 4201 C CA . PHE A 1 529 ? -23.304 9.948 36.052 1.00 90.88 529 PHE A CA 1
ATOM 4202 C C . PHE A 1 529 ? -24.191 10.137 37.285 1.00 90.88 529 PHE A C 1
ATOM 4204 O O . PHE A 1 529 ? -24.827 9.182 37.707 1.00 90.88 529 PHE A O 1
ATOM 4211 N N . ARG A 1 530 ? -24.261 11.345 37.866 1.00 90.06 530 ARG A N 1
ATOM 4212 C CA . ARG A 1 530 ? -25.156 11.619 39.007 1.00 90.06 530 ARG A CA 1
ATOM 4213 C C . ARG A 1 530 ? -26.623 11.380 38.661 1.00 90.06 530 ARG A C 1
ATOM 4215 O O . ARG A 1 530 ? -27.345 10.820 39.483 1.00 90.06 530 ARG A O 1
ATOM 4222 N N . ASP A 1 531 ? -27.042 11.765 37.462 1.00 88.31 531 ASP A N 1
ATOM 4223 C CA . ASP A 1 531 ? -28.407 11.526 36.996 1.00 88.31 531 ASP A CA 1
ATOM 4224 C C . ASP A 1 531 ? -28.678 10.019 36.883 1.00 88.31 531 ASP A C 1
ATOM 4226 O O . ASP A 1 531 ? -29.657 9.518 37.430 1.00 88.31 531 ASP A O 1
ATOM 4230 N N . ASP A 1 532 ? -27.762 9.271 36.261 1.00 88.69 532 ASP A N 1
ATOM 4231 C CA . ASP A 1 532 ? -27.878 7.814 36.118 1.00 88.69 532 ASP A CA 1
ATOM 4232 C C . ASP A 1 532 ? -27.795 7.071 37.458 1.00 88.69 532 ASP A C 1
ATOM 4234 O O . ASP A 1 532 ? -28.491 6.079 37.648 1.00 88.69 532 ASP A O 1
ATOM 4238 N N . PHE A 1 533 ? -26.989 7.573 38.393 1.00 88.81 533 PHE A N 1
ATOM 4239 C CA . PHE A 1 533 ? -26.877 7.079 39.765 1.00 88.81 533 PHE A CA 1
ATOM 4240 C C . PHE A 1 533 ? -28.165 7.304 40.566 1.00 88.81 533 PHE A C 1
ATOM 4242 O O . PHE A 1 533 ? -28.490 6.494 41.419 1.00 88.81 533 PHE A O 1
ATOM 4249 N N . THR A 1 534 ? -28.885 8.400 40.312 1.00 87.94 534 THR A N 1
ATOM 4250 C CA . THR A 1 534 ? -30.152 8.715 40.998 1.00 87.94 534 THR A CA 1
ATOM 4251 C C . THR A 1 534 ? -31.325 7.918 40.420 1.00 87.94 534 THR A C 1
ATOM 4253 O O . THR A 1 534 ? -32.318 7.687 41.105 1.00 87.94 534 THR A O 1
ATOM 4256 N N . LEU A 1 535 ? -31.231 7.538 39.142 1.00 84.75 535 LEU A N 1
ATOM 4257 C CA . LEU A 1 535 ? -32.247 6.760 38.432 1.00 84.75 535 LEU A CA 1
ATOM 4258 C C . LEU A 1 535 ? -32.133 5.244 38.654 1.00 84.75 535 LEU A C 1
ATOM 4260 O O . LEU A 1 535 ? -33.124 4.544 38.441 1.00 84.75 535 LEU A O 1
ATOM 4264 N N . ALA A 1 536 ? -30.938 4.753 38.986 1.00 76.75 536 ALA A N 1
ATOM 4265 C CA . ALA A 1 536 ? -30.661 3.353 39.311 1.00 76.75 536 ALA A CA 1
ATOM 4266 C C . ALA A 1 536 ? -30.956 3.059 40.786 1.00 76.75 536 ALA A C 1
ATOM 4268 O O . ALA A 1 536 ? -31.384 1.913 41.058 1.00 76.75 536 ALA A O 1
#

Foldseek 3Di:
DVVVVVLVVQVCLLADLVQQFQAELQADLLLLLLVLLVLCVVLLVLLLVLLLVLQVVCVPDDLADDPSSLSVSLQSCCCRRVVVLCRSQENEAEEADPPLDQWKWFGAQAQDVPRDGGNHTYTYGHCQQRDDDDPPDNHRDGPLSSVLSSVLNVQLNSLCNHNNADDFQADDPCSQECDLSVCLNQVSSQVSNCPHPVGGRPNAQSLVVVVVVVLVPDPDVPDPPSDDDDPDDDDPQFPQSADDPPPDDPPDDGGGSRMHDSNDDPRHDGPVSSVCCVVPSSVVSVVVVSCVVSDQWAWEQDPVRDTDIDGQSRDDHPVQFAWECDPNHTYTDGPVLQVVAPQSVVLQVVVVSRSYQYFDPPQDSVLVSQVRCCSVPVGDDLDDDDPPPPPPDDDPPPPPQPQAAEAEDDFQPPDDDPSCLSVQCLLVSLLSNLVRCVVSVRVSSNVNSLNSRRRHHHHNHDVLSNVLSQCPQQPDAGDVSVLVRVLRQQQDFDPPDDPPDTGDGNVVVCCVRPVVSCVVRDVVGHPNVVVSSVVD

Secondary structure (DSSP, 8-state):
-HHHHHHHHHHHHHH-TT----------HHHHHHHHHHHHHHTHHHHHHHHHHHHHHHHTS-SS--TTHHHHHHHHHHHHHHTT-STTTEEEEEE---TT--EEEE-TT-B-TTS-B-SSEEEEEE-GGGSPPPTTS-----HHHHHHHHHHHHHHHHHHHHH-PPPTTSPP-STTTT-HHHHHHHHHHHHHHTTSTT-------HHHHHHHHHHTT---TT-TTS---------TT---SS--SS---TT-PPPP-SB--TTS--TT--HHHHHHHHHHTHHHHHHT-HHHHH-SEEEEE-TTS-EEEEEGGGS--TTSEEEEEETTEEEEEEHHHHTTSHHHHHHHHHTTTT-EEEPPTT--HHHHHHHHHHHHHS------S------------------SSPEE-SS--S---HHHHGGG-HHHHHHHHHHHHHHHT-HHHHHHHHHHHHS-SEE-S-HHHHHHHHHTTSSSPPPHHHHHHHHHHHH---S--TTSPPPPPHHHHHHHHSHHHHIIIIITT-HHHHHHHHH-

Organism: NCBI:txid1314669

pLDDT: mean 79.45, std 19.5, range [26.59, 97.69]

Radius of gyration: 33.66 Å; chains: 1; bounding box: 72×58×108 Å